Protein AF-A0A7S0IPT8-F1 (afdb_monomer_lite)

Sequence (722 aa):
RVSHLDEACNQTYHEVVAQRESHAKCSARQLRQCDDTLELATQRELRRKEAASVANDAILRTQLGLRDSCVMSRTNALALIQQAQQAHVPIHWCELQCTAKELREAKTAVGDASKRQAAIDDVALEFTQASMRQHDVALAAVDRRREYDRHYVGTKTRTLREFPASVERISDAQRRAILDSLRSLNRSLQVCGGGSCELPLEPQIAAMRQQYQLVRLELELRIAKMDAYQQATEAMVAATAPAIDKAKELVAAISPNEAELPPFAQAILKLPEISLPQIDIGSPISAGHFPSDAALRAQLEAYYQRQQMRTRIYVDQASTASNEWAEQLAEQGDSMPTLLDDYDPPPVNTTEMHGQMKARRNDFLAKHRESVDALVAFFRAAPAANDTAASANFSLTLPQLESRPQAALGLEPLHGTDLTFEVVLGSLSGIAAVATVLDLVWRGYTSVRLVAKYWSLASVGIPPLDARENERHTAGLPNVCEMLGTSQARCVQLFLLSPVTAGIVLGGALVLIAYVLTSSLYLPLYGAYVDGCLKTPVNGTLLTENLFSLAFDFAATEGDKAMLSGLNDYHEKQVNNCSAQFQPSLLAYQAAKRQLAQAAHEHATAARDVRLLHQCLNATRLDSDAAAAGVHLLSSLTQTLADAAECMSPLNTSLAPAVFDCEALPDCQRTCGGPNRELVHSNCRRCGCHVEWFGHGLVLYVLLVLGAFACVNGGGIFSIDG

pLDDT: mean 70.47, std 22.4, range [23.98, 98.38]

Radius of gyration: 52.51 Å; chains: 1; bounding box: 128×84×154 Å

Structure (mmCIF, N/CA/C/O backbone):
data_AF-A0A7S0IPT8-F1
#
_entry.id   AF-A0A7S0IPT8-F1
#
loop_
_atom_site.group_PDB
_atom_site.id
_atom_site.type_symbol
_atom_site.label_atom_id
_atom_site.label_alt_id
_atom_site.label_comp_id
_atom_site.label_asym_id
_atom_site.label_entity_id
_atom_site.label_seq_id
_atom_site.pdbx_PDB_ins_code
_atom_site.Cartn_x
_atom_site.Cartn_y
_atom_site.Cartn_z
_atom_site.occupancy
_atom_site.B_iso_or_equiv
_atom_site.auth_seq_id
_atom_site.auth_comp_id
_atom_site.auth_asym_id
_atom_site.auth_atom_id
_atom_site.pdbx_PDB_model_num
ATOM 1 N N . ARG A 1 1 ? 8.976 2.658 -53.288 1.00 59.69 1 ARG A N 1
ATOM 2 C CA . ARG A 1 1 ? 9.853 1.752 -52.496 1.00 59.69 1 ARG A CA 1
ATOM 3 C C . ARG A 1 1 ? 10.073 2.322 -51.102 1.00 59.69 1 ARG A C 1
ATOM 5 O O . ARG A 1 1 ? 9.583 1.680 -50.192 1.00 59.69 1 ARG A O 1
ATOM 12 N N . VAL A 1 2 ? 10.678 3.512 -50.937 1.00 72.94 2 VAL A N 1
ATOM 13 C CA . VAL A 1 2 ? 10.708 4.237 -49.637 1.00 72.94 2 VAL A CA 1
ATOM 14 C C . VAL A 1 2 ? 9.303 4.297 -49.011 1.00 72.94 2 VAL A C 1
ATOM 16 O O . VAL A 1 2 ? 9.106 3.808 -47.911 1.00 72.94 2 VAL A O 1
ATOM 19 N N . SER A 1 3 ? 8.306 4.656 -49.826 1.00 77.50 3 SER A N 1
ATOM 20 C CA . SER A 1 3 ? 6.867 4.610 -49.514 1.00 77.50 3 SER A CA 1
ATOM 21 C C . SER A 1 3 ? 6.342 3.387 -48.737 1.00 77.50 3 SER A C 1
ATOM 23 O O . SER A 1 3 ? 5.420 3.545 -47.951 1.00 77.50 3 SER A O 1
ATOM 25 N N . HIS A 1 4 ? 6.873 2.175 -48.954 1.00 75.81 4 HIS A N 1
ATOM 26 C CA . HIS A 1 4 ? 6.398 0.967 -48.254 1.00 75.81 4 HIS A CA 1
ATOM 27 C C . HIS A 1 4 ? 7.118 0.717 -46.924 1.00 75.81 4 HIS A C 1
ATOM 29 O O . HIS A 1 4 ? 6.560 0.064 -46.045 1.00 75.81 4 HIS A O 1
ATOM 35 N N . LEU A 1 5 ? 8.345 1.229 -46.773 1.00 81.31 5 LEU A N 1
ATOM 36 C CA . LEU A 1 5 ? 9.036 1.256 -45.484 1.00 81.31 5 LEU A CA 1
ATOM 37 C C . LEU A 1 5 ? 8.297 2.207 -44.537 1.00 81.31 5 LEU A C 1
ATOM 39 O O . LEU A 1 5 ? 7.957 1.819 -43.420 1.00 81.31 5 LEU A O 1
ATOM 43 N N . ASP A 1 6 ? 7.981 3.405 -45.039 1.00 86.44 6 ASP A N 1
ATOM 44 C CA . ASP A 1 6 ? 7.209 4.418 -44.321 1.00 86.44 6 ASP A CA 1
ATOM 45 C C . ASP A 1 6 ? 5.843 3.857 -43.892 1.00 86.44 6 ASP A C 1
ATOM 47 O O . ASP A 1 6 ? 5.476 3.949 -42.727 1.00 86.44 6 ASP A O 1
ATOM 51 N N . GLU A 1 7 ? 5.118 3.199 -44.804 1.00 92.69 7 GLU A N 1
ATOM 52 C CA . GLU A 1 7 ? 3.808 2.588 -44.540 1.00 92.69 7 GLU A CA 1
ATOM 53 C C . GLU A 1 7 ? 3.855 1.523 -43.427 1.00 92.69 7 GLU A C 1
ATOM 55 O O . GLU A 1 7 ? 3.100 1.614 -42.456 1.00 92.69 7 GLU A O 1
ATOM 60 N N . ALA A 1 8 ? 4.759 0.540 -43.517 1.00 90.50 8 ALA A N 1
ATOM 61 C CA . ALA A 1 8 ? 4.827 -0.561 -42.551 1.00 90.50 8 ALA A CA 1
ATOM 62 C C . ALA A 1 8 ? 5.292 -0.109 -41.155 1.00 90.50 8 ALA A C 1
ATOM 64 O O . ALA A 1 8 ? 4.747 -0.547 -40.135 1.00 90.50 8 ALA A O 1
ATOM 65 N N . CYS A 1 9 ? 6.286 0.779 -41.088 1.00 93.81 9 CYS A N 1
ATOM 66 C CA . CYS A 1 9 ? 6.788 1.285 -39.814 1.00 93.81 9 CYS A CA 1
ATOM 67 C C . CYS A 1 9 ? 5.854 2.331 -39.190 1.00 93.81 9 CYS A C 1
ATOM 69 O O . CYS A 1 9 ? 5.685 2.325 -37.972 1.00 93.81 9 CYS A O 1
ATOM 71 N N . ASN A 1 10 ? 5.159 3.150 -39.988 1.00 95.12 10 ASN A N 1
ATOM 72 C CA . ASN A 1 10 ? 4.118 4.039 -39.470 1.00 95.12 10 ASN A CA 1
ATOM 73 C C . ASN A 1 10 ? 2.896 3.252 -38.959 1.00 95.12 10 ASN A C 1
ATOM 75 O O . ASN A 1 10 ? 2.362 3.579 -37.901 1.00 95.12 10 ASN A O 1
ATOM 79 N N . GLN A 1 11 ? 2.494 2.166 -39.637 1.00 95.31 11 GLN A N 1
ATOM 80 C CA . GLN A 1 11 ? 1.463 1.253 -39.121 1.00 95.31 11 GLN A CA 1
ATOM 81 C C . GLN A 1 11 ? 1.879 0.649 -37.769 1.00 95.31 11 GLN A C 1
ATOM 83 O O . GLN A 1 11 ? 1.090 0.650 -36.826 1.00 95.31 11 GLN A O 1
ATOM 88 N N . THR A 1 12 ? 3.127 0.185 -37.657 1.00 95.25 12 THR A N 1
ATOM 89 C CA . THR A 1 12 ? 3.682 -0.363 -36.407 1.00 95.25 12 THR A CA 1
ATOM 90 C C . THR A 1 12 ? 3.674 0.674 -35.285 1.00 95.25 12 THR A C 1
ATOM 92 O O . THR A 1 12 ? 3.220 0.379 -34.184 1.00 95.25 12 THR A O 1
ATOM 95 N N . TYR A 1 13 ? 4.108 1.906 -35.567 1.00 96.38 13 TYR A N 1
ATOM 96 C CA . TYR A 1 13 ? 4.080 3.008 -34.607 1.00 96.38 13 TYR A CA 1
ATOM 97 C C . TYR A 1 13 ? 2.658 3.317 -34.115 1.00 96.38 13 TYR A C 1
ATOM 99 O O . TYR A 1 13 ? 2.434 3.416 -32.908 1.00 96.38 13 TYR A O 1
ATOM 107 N N . HIS A 1 14 ? 1.682 3.413 -35.024 1.00 97.38 14 HIS A N 1
ATOM 108 C CA . HIS A 1 14 ? 0.287 3.648 -34.650 1.00 97.38 14 HIS A CA 1
ATOM 109 C C . HIS A 1 14 ? -0.297 2.516 -33.795 1.00 97.38 14 HIS A C 1
ATOM 111 O O . HIS A 1 14 ? -0.997 2.807 -32.827 1.00 97.38 14 HIS A O 1
ATOM 117 N N . GLU A 1 15 ? 0.017 1.250 -34.090 1.00 97.56 15 GLU A N 1
ATOM 118 C CA . GLU A 1 15 ? -0.431 0.126 -33.258 1.00 97.56 15 GLU A CA 1
ATOM 119 C C . GLU A 1 15 ? 0.221 0.157 -31.869 1.00 97.56 15 GLU A C 1
ATOM 121 O O . GLU A 1 15 ? -0.464 0.011 -30.864 1.00 97.56 15 GLU A O 1
ATOM 126 N N . VAL A 1 16 ? 1.524 0.434 -31.777 1.00 96.94 16 VAL A N 1
ATOM 127 C CA . VAL A 1 16 ? 2.239 0.575 -30.494 1.00 96.94 16 VAL A CA 1
ATOM 128 C C . VAL A 1 16 ? 1.633 1.692 -29.631 1.00 96.94 16 VAL A C 1
ATOM 130 O O . VAL A 1 16 ? 1.433 1.507 -28.429 1.00 96.94 16 VAL A O 1
ATOM 133 N N . VAL A 1 17 ? 1.263 2.827 -30.234 1.00 97.12 17 VAL A N 1
ATOM 134 C CA . VAL A 1 17 ? 0.542 3.914 -29.547 1.00 97.12 17 VAL A CA 1
ATOM 135 C C . VAL A 1 17 ? -0.876 3.486 -29.136 1.00 97.12 17 VAL A C 1
ATOM 137 O O . VAL A 1 17 ? -1.297 3.771 -28.015 1.00 97.12 17 VAL A O 1
ATOM 140 N N . ALA A 1 18 ? -1.603 2.745 -29.978 1.00 97.75 18 ALA A N 1
ATOM 141 C CA . ALA A 1 18 ? -2.925 2.221 -29.631 1.00 97.75 18 ALA A CA 1
ATOM 142 C C . ALA A 1 18 ? -2.867 1.218 -28.461 1.00 97.75 18 ALA A C 1
ATOM 144 O O . ALA A 1 18 ? -3.693 1.283 -27.545 1.00 97.75 18 ALA A O 1
ATOM 145 N N . GLN A 1 19 ? -1.859 0.340 -28.435 1.00 97.94 19 GLN A N 1
ATOM 146 C CA . GLN A 1 19 ? -1.610 -0.587 -27.330 1.00 97.94 19 GLN A CA 1
ATOM 147 C C . GLN A 1 19 ? -1.230 0.147 -26.037 1.00 97.94 19 GLN A C 1
ATOM 149 O O . GLN A 1 19 ? -1.741 -0.209 -24.973 1.00 97.94 19 GLN A O 1
ATOM 154 N N . ARG A 1 20 ? -0.424 1.216 -26.122 1.00 97.00 20 ARG A N 1
ATOM 155 C CA . ARG A 1 20 ? -0.101 2.105 -24.993 1.00 97.00 20 ARG A CA 1
ATOM 156 C C . ARG A 1 20 ? -1.353 2.708 -24.362 1.00 97.00 20 ARG A C 1
ATOM 158 O O . ARG A 1 20 ? -1.587 2.556 -23.162 1.00 97.00 20 ARG A O 1
ATOM 165 N N . GLU A 1 21 ? -2.201 3.331 -25.180 1.00 97.69 21 GLU A N 1
ATOM 166 C CA . GLU A 1 21 ? -3.471 3.893 -24.718 1.00 97.69 21 GLU A CA 1
ATOM 167 C C . GLU A 1 21 ? -4.410 2.822 -24.146 1.00 97.69 21 GLU A C 1
ATOM 169 O O . GLU A 1 21 ? -5.096 3.067 -23.153 1.00 97.69 21 GLU A O 1
ATOM 174 N N . SER A 1 22 ? -4.466 1.643 -24.770 1.00 97.50 22 SER A N 1
ATOM 175 C CA . SER A 1 22 ? -5.294 0.520 -24.320 1.00 97.50 22 SER A CA 1
ATOM 176 C C . SER A 1 22 ? -4.853 0.011 -22.945 1.00 97.50 22 SER A C 1
ATOM 178 O O . SER A 1 22 ? -5.688 -0.130 -22.046 1.00 97.50 22 SER A O 1
ATOM 180 N N . HIS A 1 23 ? -3.543 -0.172 -22.737 1.00 97.00 23 HIS A N 1
ATOM 181 C CA . HIS A 1 23 ? -2.977 -0.571 -21.450 1.00 97.00 23 HIS A CA 1
ATOM 182 C C . HIS A 1 23 ? -3.250 0.488 -20.372 1.00 97.00 23 HIS A C 1
ATOM 184 O O . HIS A 1 23 ? -3.793 0.153 -19.320 1.00 97.00 23 HIS A O 1
ATOM 190 N N . ALA A 1 24 ? -3.012 1.773 -20.659 1.00 97.25 24 ALA A N 1
ATOM 191 C CA . ALA A 1 24 ? -3.321 2.869 -19.736 1.00 97.25 24 ALA A CA 1
ATOM 192 C C . ALA A 1 24 ? -4.816 2.929 -19.355 1.00 97.25 24 ALA A C 1
ATOM 194 O O . ALA A 1 24 ? -5.161 3.051 -18.176 1.00 97.25 24 ALA A O 1
ATOM 195 N N . LYS A 1 25 ? -5.725 2.759 -20.329 1.00 97.88 25 LYS A N 1
ATOM 196 C CA . LYS A 1 25 ? -7.182 2.676 -20.101 1.00 97.88 25 LYS A CA 1
ATOM 197 C C . LYS A 1 25 ? -7.600 1.394 -19.368 1.00 97.88 25 LYS A C 1
ATOM 199 O O . LYS A 1 25 ? -8.661 1.378 -18.743 1.00 97.88 25 LYS A O 1
ATOM 204 N N . CYS A 1 26 ? -6.824 0.313 -19.446 1.00 97.81 26 CYS A N 1
ATOM 205 C CA . CYS A 1 26 ? -7.021 -0.875 -18.616 1.00 97.81 26 CYS A CA 1
ATOM 206 C C . CYS A 1 26 ? -6.646 -0.562 -17.163 1.00 97.81 26 CYS A C 1
ATOM 208 O O . CYS A 1 26 ? -7.524 -0.607 -16.300 1.00 97.81 26 CYS A O 1
ATOM 210 N N . SER A 1 27 ? -5.399 -0.148 -16.914 1.00 96.75 27 SER A N 1
ATOM 211 C CA . SER A 1 27 ? -4.888 0.156 -15.572 1.00 96.75 27 SER A CA 1
ATOM 212 C C . SER A 1 27 ? -5.771 1.159 -14.833 1.00 96.75 27 SER A C 1
ATOM 214 O O . SER A 1 27 ? -6.185 0.903 -13.707 1.00 96.75 27 SER A O 1
ATOM 216 N N . ALA A 1 28 ? -6.168 2.252 -15.492 1.00 97.12 28 ALA A N 1
ATOM 217 C CA . ALA A 1 28 ? -7.043 3.260 -14.895 1.00 97.12 28 ALA A CA 1
ATOM 218 C C . ALA A 1 28 ? -8.452 2.737 -14.542 1.00 97.12 28 ALA A C 1
ATOM 220 O O . ALA A 1 28 ? -9.052 3.213 -13.581 1.00 97.12 28 ALA A O 1
ATOM 221 N N . ARG A 1 29 ? -9.002 1.769 -15.292 1.00 97.81 29 ARG A N 1
ATOM 222 C CA . ARG A 1 29 ? -10.288 1.129 -14.945 1.00 97.81 29 ARG A CA 1
ATOM 223 C C . ARG A 1 29 ? -10.135 0.158 -13.780 1.00 97.81 29 ARG A C 1
ATOM 225 O O . ARG A 1 29 ? -10.974 0.169 -12.888 1.00 97.81 29 ARG A O 1
ATOM 232 N N . GLN A 1 30 ? -9.067 -0.637 -13.779 1.00 97.00 30 GLN A N 1
ATOM 233 C CA . GLN A 1 30 ? -8.787 -1.597 -12.714 1.00 97.00 30 GLN A CA 1
ATOM 234 C C . GLN A 1 30 ? -8.543 -0.889 -11.371 1.00 97.00 30 GLN A C 1
ATOM 236 O O . GLN A 1 30 ? -9.081 -1.311 -10.355 1.00 97.00 30 GLN A O 1
ATOM 241 N N . LEU A 1 31 ? -7.803 0.224 -11.370 1.00 97.56 31 LEU A N 1
ATOM 242 C CA . LEU A 1 31 ? -7.574 1.037 -10.172 1.00 97.56 31 LEU A CA 1
ATOM 243 C C . LEU A 1 31 ? -8.872 1.610 -9.592 1.00 97.56 31 LEU A C 1
ATOM 245 O O . LEU A 1 31 ? -9.081 1.514 -8.389 1.00 97.56 31 LEU A O 1
ATOM 249 N N . ARG A 1 32 ? -9.782 2.121 -10.436 1.00 97.94 32 ARG A N 1
ATOM 250 C CA . ARG A 1 32 ? -11.117 2.558 -9.982 1.00 97.94 32 ARG A CA 1
ATOM 251 C C . ARG A 1 32 ? -11.912 1.407 -9.370 1.00 97.94 32 ARG A C 1
ATOM 253 O O . ARG A 1 32 ? -12.479 1.573 -8.305 1.00 97.94 32 ARG A O 1
ATOM 260 N N . GLN A 1 33 ? -11.892 0.227 -9.993 1.00 97.75 33 GLN A N 1
ATOM 261 C CA . GLN A 1 33 ? -12.542 -0.960 -9.426 1.00 97.75 33 GLN A CA 1
ATOM 262 C C . GLN A 1 33 ? -11.940 -1.361 -8.073 1.00 97.75 33 GLN A C 1
ATOM 264 O O . GLN A 1 33 ? -12.683 -1.764 -7.180 1.00 97.75 33 GLN A O 1
ATOM 269 N N . CYS A 1 34 ? -10.621 -1.238 -7.899 1.00 97.94 34 CYS A N 1
ATOM 270 C CA . CYS A 1 34 ? -9.981 -1.432 -6.601 1.00 97.94 34 CYS A CA 1
ATOM 271 C C . CYS A 1 34 ? -10.475 -0.395 -5.581 1.00 97.94 34 CYS A C 1
ATOM 273 O O . CYS A 1 34 ? -10.956 -0.801 -4.524 1.00 97.94 34 CYS A O 1
ATOM 275 N N . ASP A 1 35 ? -10.420 0.902 -5.904 1.00 97.88 35 ASP A N 1
ATOM 276 C CA . ASP A 1 35 ? -10.915 1.997 -5.055 1.00 97.88 35 ASP A CA 1
ATOM 277 C C . ASP A 1 35 ? -12.379 1.786 -4.625 1.00 97.88 35 ASP A C 1
ATOM 279 O O . ASP A 1 35 ? -12.662 1.760 -3.427 1.00 97.88 35 ASP A O 1
ATOM 283 N N . ASP A 1 36 ? -13.286 1.536 -5.577 1.00 98.00 36 ASP A N 1
ATOM 284 C CA . ASP A 1 36 ? -14.711 1.270 -5.324 1.00 98.00 36 ASP A CA 1
ATOM 285 C C . ASP A 1 36 ? -14.898 0.068 -4.373 1.00 98.00 36 ASP A C 1
ATOM 287 O O . ASP A 1 36 ? -15.757 0.065 -3.485 1.00 98.00 36 ASP A O 1
ATOM 291 N N . THR A 1 37 ? -14.074 -0.975 -4.536 1.00 97.62 37 THR A N 1
ATOM 292 C CA . THR A 1 37 ? -14.129 -2.190 -3.707 1.00 97.62 37 THR A CA 1
ATOM 293 C C . THR A 1 37 ? -13.572 -1.944 -2.301 1.00 97.62 37 THR A C 1
ATOM 295 O O . THR A 1 37 ? -14.131 -2.461 -1.331 1.00 97.62 37 THR A O 1
ATOM 298 N N . LEU A 1 38 ? -12.515 -1.136 -2.165 1.00 98.06 38 LEU A N 1
ATOM 299 C CA . LEU A 1 38 ? -11.947 -0.729 -0.876 1.00 98.06 38 LEU A CA 1
ATOM 300 C C . LEU A 1 38 ? -12.911 0.174 -0.102 1.00 98.06 38 LEU A C 1
ATOM 302 O O . LEU A 1 38 ? -13.085 -0.026 1.102 1.00 98.06 38 LEU A O 1
ATOM 306 N N . GLU A 1 39 ? -13.572 1.124 -0.767 1.00 98.19 39 GLU A N 1
ATOM 307 C CA . GLU A 1 39 ? -14.584 1.969 -0.130 1.00 98.19 39 GLU A CA 1
ATOM 308 C C . GLU A 1 39 ? -15.764 1.117 0.358 1.00 98.19 39 GLU A C 1
ATOM 310 O O . GLU A 1 39 ? -16.144 1.187 1.528 1.00 98.19 39 GLU A O 1
ATOM 315 N N . LEU A 1 40 ? -16.290 0.231 -0.495 1.00 98.25 40 LEU A N 1
ATOM 316 C CA . LEU A 1 40 ? -17.386 -0.667 -0.135 1.00 98.25 40 LEU A CA 1
ATOM 317 C C . LEU A 1 40 ? -17.016 -1.619 1.016 1.00 98.25 40 LEU A C 1
ATOM 319 O O . LEU A 1 40 ? -17.847 -1.871 1.892 1.00 98.25 40 LEU A O 1
ATOM 323 N N . ALA A 1 41 ? -15.787 -2.142 1.040 1.00 98.12 41 ALA A N 1
ATOM 324 C CA . ALA A 1 41 ? -15.280 -2.949 2.149 1.00 98.12 41 ALA A CA 1
ATOM 325 C C . ALA A 1 41 ? -15.159 -2.126 3.440 1.00 98.12 41 ALA A C 1
ATOM 327 O O . ALA A 1 41 ? -15.680 -2.542 4.474 1.00 98.12 41 ALA A O 1
ATOM 328 N N . THR A 1 42 ? -14.586 -0.921 3.362 1.00 98.06 42 THR A N 1
ATOM 329 C CA . THR A 1 42 ? -14.473 0.014 4.494 1.00 98.06 42 THR A CA 1
ATOM 330 C C . THR A 1 42 ? -15.851 0.338 5.078 1.00 98.06 42 THR A C 1
ATOM 332 O O . THR A 1 42 ? -16.048 0.233 6.287 1.00 98.06 42 THR A O 1
ATOM 335 N N . GLN A 1 43 ? -16.847 0.654 4.241 1.00 98.38 43 GLN A N 1
ATOM 336 C CA . GLN A 1 43 ? -18.215 0.927 4.696 1.00 98.38 43 GLN A CA 1
ATOM 337 C C . GLN A 1 43 ? -18.890 -0.299 5.336 1.00 98.38 43 GLN A C 1
ATOM 339 O O . GLN A 1 43 ? -19.628 -0.155 6.313 1.00 98.38 43 GLN A O 1
ATOM 344 N N . ARG A 1 44 ? -18.670 -1.511 4.804 1.00 98.38 44 ARG A N 1
ATOM 345 C CA . ARG A 1 44 ? -19.186 -2.756 5.406 1.00 98.38 44 ARG A CA 1
ATOM 346 C C . ARG A 1 44 ? -18.571 -3.004 6.779 1.00 98.38 44 ARG A C 1
ATOM 348 O O . ARG A 1 44 ? -19.292 -3.360 7.708 1.00 98.38 44 ARG A O 1
ATOM 355 N N . GLU A 1 45 ? -17.270 -2.783 6.900 1.00 98.38 45 GLU A N 1
ATOM 356 C CA . GLU A 1 45 ? -16.518 -3.022 8.125 1.00 98.38 45 GLU A CA 1
ATOM 357 C C . GLU A 1 45 ? -16.850 -1.990 9.217 1.00 98.38 45 GLU A C 1
ATOM 359 O O . GLU A 1 45 ? -17.079 -2.364 10.368 1.00 98.38 45 GLU A O 1
ATOM 364 N N . LEU A 1 46 ? -17.049 -0.717 8.848 1.00 98.38 46 LEU A N 1
ATOM 365 C CA . LEU A 1 46 ? -17.634 0.297 9.736 1.00 98.38 46 LEU A CA 1
ATOM 366 C C . LEU A 1 46 ? -18.995 -0.147 10.291 1.00 98.38 46 LEU A C 1
ATOM 368 O O . LEU A 1 46 ? -19.179 -0.171 11.507 1.00 98.38 46 LEU A O 1
ATOM 372 N N . ARG A 1 47 ? -19.922 -0.592 9.429 1.00 98.38 47 ARG A N 1
ATOM 373 C CA . ARG A 1 47 ? -21.246 -1.077 9.866 1.00 98.38 47 ARG A CA 1
ATOM 374 C C . ARG A 1 47 ? -21.152 -2.317 10.760 1.00 98.38 47 ARG A C 1
ATOM 376 O O . ARG A 1 47 ? -21.933 -2.439 11.703 1.00 98.38 47 ARG A O 1
ATOM 383 N N . ARG A 1 48 ? -20.207 -3.233 10.499 1.00 98.12 48 ARG A N 1
ATOM 384 C CA . ARG A 1 48 ? -19.958 -4.416 11.346 1.00 98.12 48 ARG A CA 1
ATOM 385 C C . ARG A 1 48 ? -19.490 -3.999 12.743 1.00 98.12 48 ARG A C 1
ATOM 387 O O . ARG A 1 48 ? -20.069 -4.447 13.734 1.00 98.12 48 ARG A O 1
ATOM 394 N N . LYS A 1 49 ? -18.482 -3.123 12.816 1.00 97.81 49 LYS A N 1
ATOM 395 C CA . LYS A 1 49 ? -17.972 -2.513 14.055 1.00 97.81 49 LYS A CA 1
ATOM 396 C C . LYS A 1 49 ? -19.092 -1.819 14.834 1.00 97.81 49 LYS A C 1
ATOM 398 O O . LYS A 1 49 ? -19.251 -2.077 16.024 1.00 97.81 49 LYS A O 1
ATOM 403 N N . GLU A 1 50 ? -19.875 -0.964 14.178 1.00 98.12 50 GLU A N 1
ATOM 404 C CA . GLU A 1 50 ? -20.964 -0.201 14.801 1.00 98.12 50 GLU A CA 1
ATOM 405 C C . GLU A 1 50 ? -22.062 -1.114 15.352 1.00 98.12 50 GLU A C 1
ATOM 407 O O . GLU A 1 50 ? -22.442 -0.976 16.514 1.00 98.12 50 GLU A O 1
ATOM 412 N N . ALA A 1 51 ? -22.517 -2.103 14.575 1.00 97.81 51 ALA A N 1
ATOM 413 C CA . ALA A 1 51 ? -23.509 -3.075 15.031 1.00 97.81 51 ALA A CA 1
ATOM 414 C C . ALA A 1 51 ? -23.015 -3.878 16.250 1.00 97.81 51 ALA A C 1
ATOM 416 O O . ALA A 1 51 ? -23.767 -4.076 17.207 1.00 97.81 51 ALA A O 1
ATOM 417 N N . ALA A 1 52 ? -21.741 -4.289 16.254 1.00 97.88 52 ALA A N 1
ATOM 418 C CA . ALA A 1 52 ? -21.121 -4.946 17.402 1.00 97.88 52 ALA A CA 1
ATOM 419 C C . ALA A 1 52 ? -21.004 -4.007 18.619 1.00 97.88 52 ALA A C 1
ATOM 421 O O . ALA A 1 52 ? -21.248 -4.443 19.743 1.00 97.88 52 ALA A O 1
ATOM 422 N N . SER A 1 53 ? -20.691 -2.721 18.417 1.00 97.69 53 SER A N 1
ATOM 423 C CA . SER A 1 53 ? -20.646 -1.723 19.495 1.00 97.69 53 SER A CA 1
ATOM 424 C C . SER A 1 53 ? -22.023 -1.509 20.121 1.00 97.69 53 SER A C 1
ATOM 426 O O . SER A 1 53 ? -22.158 -1.613 21.334 1.00 97.69 53 SER A O 1
ATOM 428 N N . VAL A 1 54 ? -23.068 -1.312 19.311 1.00 97.62 54 VAL A N 1
ATOM 429 C CA . VAL A 1 54 ? -24.447 -1.123 19.797 1.00 97.62 54 VAL A CA 1
ATOM 430 C C . VAL A 1 54 ? -24.949 -2.355 20.560 1.00 97.62 54 VAL A C 1
ATOM 432 O O . VAL A 1 54 ? -25.602 -2.213 21.597 1.00 97.62 54 VAL A O 1
ATOM 435 N N . ALA A 1 55 ? -24.616 -3.564 20.094 1.00 96.56 55 ALA A N 1
ATOM 436 C CA . ALA A 1 55 ? -24.920 -4.802 20.809 1.00 96.56 55 ALA A CA 1
ATOM 437 C C . ALA A 1 55 ? -24.180 -4.883 22.158 1.00 96.56 55 ALA A C 1
ATOM 439 O O . ALA A 1 55 ? -24.793 -5.199 23.180 1.00 96.56 55 ALA A O 1
ATOM 440 N N . ASN A 1 56 ? -22.891 -4.530 22.187 1.00 97.12 56 ASN A N 1
ATOM 441 C CA . ASN A 1 56 ? -22.098 -4.468 23.415 1.00 97.12 56 ASN A CA 1
ATOM 442 C C . ASN A 1 56 ? -22.643 -3.429 24.406 1.00 97.12 5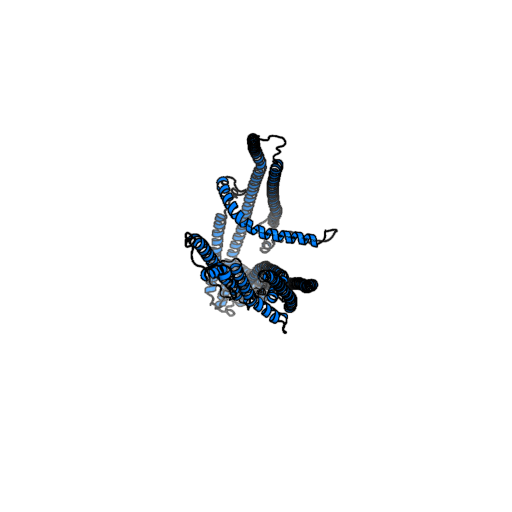6 ASN A C 1
ATOM 444 O O . ASN A 1 56 ? -22.746 -3.729 25.591 1.00 97.12 56 ASN A O 1
ATOM 448 N N . ASP A 1 57 ? -23.057 -2.251 23.939 1.00 96.69 57 ASP A N 1
ATOM 449 C CA . ASP A 1 57 ? -23.643 -1.195 24.773 1.00 96.69 57 ASP A CA 1
ATOM 450 C C . ASP A 1 57 ? -25.019 -1.583 25.329 1.00 96.69 57 ASP A C 1
ATOM 452 O O . ASP A 1 57 ? -25.417 -1.121 26.401 1.00 96.69 57 ASP A O 1
ATOM 456 N N . ALA A 1 58 ? -25.782 -2.415 24.613 1.00 96.38 58 ALA A N 1
ATOM 457 C CA . ALA A 1 58 ? -27.020 -2.999 25.122 1.00 96.38 58 ALA A CA 1
ATOM 458 C C . ALA A 1 58 ? -26.733 -4.035 26.222 1.00 96.38 58 ALA A C 1
ATOM 460 O O . ALA A 1 58 ? -27.291 -3.918 27.312 1.00 96.38 58 ALA A O 1
ATOM 461 N N . ILE A 1 59 ? -25.804 -4.972 25.984 1.00 95.44 59 ILE A N 1
ATOM 462 C CA . ILE A 1 59 ? -25.352 -5.951 26.990 1.00 95.44 59 ILE A CA 1
ATOM 463 C C . ILE A 1 59 ? -24.851 -5.225 28.242 1.00 95.44 59 ILE A C 1
ATOM 465 O O . ILE A 1 59 ? -25.318 -5.512 29.344 1.00 95.44 59 ILE A O 1
ATOM 469 N N . LEU A 1 60 ? -23.947 -4.257 28.072 1.00 96.19 60 LEU A N 1
ATOM 470 C CA . LEU A 1 60 ? -23.318 -3.510 29.155 1.00 96.19 60 LEU A CA 1
ATOM 471 C C . LEU A 1 60 ? -24.347 -2.740 29.989 1.00 96.19 60 LEU A C 1
ATOM 473 O O . LEU A 1 60 ? -24.310 -2.838 31.211 1.00 96.19 60 LEU A O 1
ATOM 477 N N . ARG A 1 61 ? -25.313 -2.049 29.363 1.00 96.38 61 ARG A N 1
ATOM 478 C CA . ARG A 1 61 ? -26.417 -1.394 30.091 1.00 96.38 61 ARG A CA 1
ATOM 479 C C . ARG A 1 61 ? -27.253 -2.388 30.896 1.00 96.38 61 ARG A C 1
ATOM 481 O O . ARG A 1 61 ? -27.573 -2.097 32.043 1.00 96.38 61 ARG A O 1
ATOM 488 N N . THR A 1 62 ? -27.564 -3.562 30.343 1.00 94.62 62 THR A N 1
ATOM 489 C CA . THR A 1 62 ? -28.286 -4.611 31.079 1.00 94.62 62 THR A CA 1
ATOM 490 C C . THR A 1 62 ? -27.468 -5.145 32.259 1.00 94.62 62 THR A C 1
ATOM 492 O O . THR A 1 62 ? -28.004 -5.258 33.357 1.00 94.62 62 THR A O 1
ATOM 495 N N . GLN A 1 63 ? -26.171 -5.428 32.076 1.00 94.62 63 GLN A N 1
ATOM 496 C CA . GLN A 1 63 ? -25.330 -5.947 33.165 1.00 94.62 63 GLN A CA 1
ATOM 497 C C . GLN A 1 63 ? -25.081 -4.892 34.257 1.00 94.62 63 GLN A C 1
ATOM 499 O O . GLN A 1 63 ? -25.056 -5.235 35.436 1.00 94.62 63 GLN A O 1
ATOM 504 N N . LEU A 1 64 ? -24.945 -3.612 33.889 1.00 94.75 64 LEU A N 1
ATOM 505 C CA . LEU A 1 64 ? -24.856 -2.501 34.842 1.00 94.75 64 LEU A CA 1
ATOM 506 C C . LEU A 1 64 ? -26.166 -2.325 35.619 1.00 94.75 64 LEU A C 1
ATOM 508 O O . LEU A 1 64 ? -26.113 -2.182 36.832 1.00 94.75 64 LEU A O 1
ATOM 512 N N . GLY A 1 65 ? -27.329 -2.426 34.968 1.00 94.38 65 GLY A N 1
ATOM 513 C CA . GLY A 1 65 ? -28.626 -2.384 35.653 1.00 94.38 65 GLY A CA 1
ATOM 514 C C . GLY A 1 65 ? -28.812 -3.526 36.662 1.00 94.38 65 GLY A C 1
ATOM 515 O O . GLY A 1 65 ? -29.243 -3.284 37.786 1.00 94.38 65 GLY A O 1
ATOM 516 N N . LEU A 1 66 ? -28.418 -4.754 36.300 1.00 93.69 66 LEU A N 1
ATOM 517 C CA . LEU A 1 66 ? -28.424 -5.904 37.216 1.00 93.69 66 LEU A CA 1
ATOM 518 C C . LEU A 1 66 ? -27.446 -5.710 38.384 1.00 93.69 66 LEU A C 1
ATOM 520 O O . LEU A 1 66 ? -27.804 -5.954 39.537 1.00 93.69 66 LEU A O 1
ATOM 524 N N . ARG A 1 67 ? -26.227 -5.218 38.108 1.00 94.81 67 ARG A N 1
ATOM 525 C CA . ARG A 1 67 ? -25.262 -4.822 39.145 1.00 94.81 67 ARG A CA 1
ATOM 526 C C . ARG A 1 67 ? -25.873 -3.798 40.094 1.00 94.81 67 ARG A C 1
ATOM 528 O O . ARG A 1 67 ? -25.823 -4.015 41.298 1.00 94.81 67 ARG A O 1
ATOM 535 N N . ASP A 1 68 ? -26.419 -2.708 39.569 1.00 94.31 68 ASP A N 1
ATOM 536 C CA . ASP A 1 68 ? -26.913 -1.586 40.367 1.00 94.31 68 ASP A CA 1
ATOM 537 C C . ASP A 1 68 ? -28.104 -2.007 41.225 1.00 94.31 68 ASP A C 1
ATOM 539 O O . ASP A 1 68 ? -28.104 -1.733 42.423 1.00 94.31 68 ASP A O 1
ATOM 543 N N . SER A 1 69 ? -29.045 -2.770 40.659 1.00 93.38 69 SER A N 1
ATOM 544 C CA . SER A 1 69 ? -30.139 -3.399 41.409 1.00 93.38 69 SER A CA 1
ATOM 545 C C . SER A 1 69 ? -29.602 -4.237 42.575 1.00 93.38 69 SER A C 1
ATOM 547 O O . SER A 1 69 ? -29.973 -4.014 43.725 1.00 93.38 69 SER A O 1
ATOM 549 N N . CYS A 1 70 ? -28.627 -5.117 42.323 1.00 95.62 70 CYS A N 1
ATOM 550 C CA . CYS A 1 70 ? -28.073 -5.954 43.380 1.00 95.62 70 CYS A CA 1
ATOM 551 C C . CYS A 1 70 ? -27.265 -5.193 44.441 1.00 95.62 70 CYS A C 1
ATOM 553 O O . CYS A 1 70 ? -27.379 -5.469 45.638 1.00 95.62 70 CYS A O 1
ATOM 555 N N . VAL A 1 71 ? -26.426 -4.244 44.020 1.00 93.62 71 VAL A N 1
ATOM 556 C CA . VAL A 1 71 ? -25.646 -3.403 44.933 1.00 93.62 71 VAL A CA 1
ATOM 557 C C . VAL A 1 71 ? -26.595 -2.587 45.808 1.00 93.62 71 VAL A C 1
ATOM 559 O O . VAL A 1 71 ? -26.376 -2.523 47.014 1.00 93.62 71 VAL A O 1
ATOM 562 N N . MET A 1 72 ? -27.690 -2.059 45.254 1.00 92.19 72 MET A N 1
ATOM 563 C CA . MET A 1 72 ? -28.736 -1.394 46.032 1.00 92.19 72 MET A CA 1
ATOM 564 C C . MET A 1 72 ? -29.447 -2.350 46.995 1.00 92.19 72 MET A C 1
ATOM 566 O O . MET A 1 72 ? -29.574 -2.012 48.169 1.00 92.19 72 MET A O 1
ATOM 570 N N . SER A 1 73 ? -29.838 -3.558 46.572 1.00 93.25 73 SER A N 1
ATOM 571 C CA . SER A 1 73 ? -30.424 -4.568 47.470 1.00 93.25 73 SER A CA 1
ATOM 572 C C . SER A 1 73 ? -29.494 -4.913 48.638 1.00 93.25 73 SER A C 1
ATOM 574 O O . SER A 1 73 ? -29.937 -4.981 49.784 1.00 93.25 73 SER A O 1
ATOM 576 N N . ARG A 1 74 ? -28.191 -5.069 48.371 1.00 94.31 74 ARG A N 1
ATOM 577 C CA . ARG A 1 74 ? -27.155 -5.281 49.391 1.00 94.31 74 ARG A CA 1
ATOM 578 C C . ARG A 1 74 ? -27.043 -4.098 50.346 1.00 94.31 74 ARG A C 1
ATOM 580 O O . ARG A 1 74 ? -27.066 -4.302 51.556 1.00 94.31 74 ARG A O 1
ATOM 587 N N . THR A 1 75 ? -26.912 -2.882 49.822 1.00 91.94 75 THR A N 1
ATOM 588 C CA . THR A 1 75 ? -26.762 -1.665 50.631 1.00 91.94 75 THR A CA 1
ATOM 589 C C . THR A 1 75 ? -27.998 -1.425 51.494 1.00 91.94 75 THR A C 1
ATOM 591 O O . THR A 1 75 ? -27.854 -1.178 52.687 1.00 91.94 75 THR A O 1
ATOM 594 N N . ASN A 1 76 ? -29.203 -1.602 50.945 1.00 91.88 76 ASN A N 1
ATOM 595 C CA . ASN A 1 76 ? -30.458 -1.500 51.689 1.00 91.88 76 ASN A CA 1
ATOM 596 C C . ASN A 1 76 ? -30.534 -2.554 52.802 1.00 91.88 76 ASN A C 1
ATOM 598 O O . ASN A 1 76 ? -30.803 -2.210 53.950 1.00 91.88 76 ASN A O 1
ATOM 602 N N . ALA A 1 77 ? -30.230 -3.823 52.503 1.00 93.56 77 ALA A N 1
ATOM 603 C CA . ALA A 1 77 ? -30.218 -4.883 53.508 1.00 93.56 77 ALA A CA 1
ATOM 604 C C . ALA A 1 77 ? -29.224 -4.591 54.649 1.00 93.56 77 ALA A C 1
ATOM 606 O O . ALA A 1 77 ? -29.570 -4.724 55.822 1.00 93.56 77 ALA A O 1
ATOM 607 N N . LEU A 1 78 ? -28.009 -4.138 54.323 1.00 93.19 78 LEU A N 1
ATOM 608 C CA . LEU A 1 78 ? -26.993 -3.766 55.312 1.00 93.19 78 LEU A CA 1
ATOM 609 C C . LEU A 1 78 ? -27.400 -2.531 56.132 1.00 93.19 78 LEU A C 1
ATOM 611 O O . LEU A 1 78 ? -27.206 -2.530 57.346 1.00 93.19 78 LEU A O 1
ATOM 615 N N . ALA A 1 79 ? -28.016 -1.520 55.511 1.00 88.56 79 ALA A N 1
ATOM 616 C CA . ALA A 1 79 ? -28.509 -0.325 56.195 1.00 88.56 79 ALA A CA 1
ATOM 617 C C . ALA A 1 79 ? -29.641 -0.647 57.187 1.00 88.56 79 ALA A C 1
ATOM 619 O O . ALA A 1 79 ? -29.609 -0.171 58.321 1.00 88.56 79 ALA A O 1
ATOM 620 N N . LEU A 1 80 ? -30.593 -1.509 56.809 1.00 91.88 80 LEU A N 1
ATOM 621 C CA . LEU A 1 80 ? -31.660 -1.986 57.699 1.00 91.88 80 LEU A CA 1
ATOM 622 C C . LEU A 1 80 ? -31.094 -2.772 58.895 1.00 91.88 80 LEU A C 1
ATOM 624 O O . LEU A 1 80 ? -31.502 -2.552 60.036 1.00 91.88 80 LEU A O 1
ATOM 628 N N . ILE A 1 81 ? -30.105 -3.642 58.657 1.00 92.44 81 ILE A N 1
ATOM 629 C CA . ILE A 1 81 ? -29.407 -4.372 59.728 1.00 92.44 81 ILE A CA 1
ATOM 630 C C . ILE A 1 81 ? -28.661 -3.396 60.653 1.00 92.44 81 ILE A C 1
ATOM 632 O O . ILE A 1 81 ? -28.727 -3.544 61.873 1.00 92.44 81 ILE A O 1
ATOM 636 N N . GLN A 1 82 ? -27.992 -2.378 60.106 1.00 90.31 82 GLN A N 1
ATOM 637 C CA . GLN A 1 82 ? -27.293 -1.357 60.889 1.00 90.31 82 GLN A CA 1
ATOM 638 C C . GLN A 1 82 ? -28.263 -0.496 61.718 1.00 90.31 82 GLN A C 1
ATOM 640 O O . GLN A 1 82 ? -27.981 -0.223 62.885 1.00 90.31 82 GLN A O 1
ATOM 645 N N . GLN A 1 83 ? -29.424 -0.125 61.169 1.00 89.81 83 GLN A N 1
ATOM 646 C CA . GLN A 1 83 ? -30.482 0.582 61.899 1.00 89.81 83 GLN A CA 1
ATOM 647 C C . GLN A 1 83 ? -31.001 -0.263 63.077 1.00 89.81 83 GLN A C 1
ATOM 649 O O . GLN A 1 83 ? -31.130 0.239 64.195 1.00 89.81 83 GLN A O 1
ATOM 654 N N . ALA A 1 84 ? -31.223 -1.564 62.863 1.00 90.38 84 ALA A N 1
ATOM 655 C CA . ALA A 1 84 ? -31.609 -2.495 63.921 1.00 90.38 84 ALA A CA 1
ATOM 656 C C . ALA A 1 84 ? -30.516 -2.632 65.007 1.00 90.38 84 ALA A C 1
ATOM 658 O O . ALA A 1 84 ? -30.819 -2.582 66.200 1.00 90.38 84 ALA A O 1
ATOM 659 N N . GLN A 1 85 ? -29.234 -2.714 64.622 1.00 90.44 85 GLN A N 1
ATOM 660 C CA . GLN A 1 85 ? -28.102 -2.733 65.565 1.00 90.44 85 GLN A CA 1
ATOM 661 C C . GLN A 1 85 ? -28.010 -1.461 66.417 1.00 90.44 85 GLN A C 1
ATOM 663 O O . GLN A 1 85 ? -27.751 -1.550 67.619 1.00 90.44 85 GLN A O 1
ATOM 668 N N . GLN A 1 86 ? -28.215 -0.285 65.813 1.00 88.88 86 GLN A N 1
ATOM 669 C CA . GLN A 1 86 ? -28.197 1.005 66.515 1.00 88.88 86 GLN A CA 1
ATOM 670 C C . GLN A 1 86 ? -29.310 1.106 67.566 1.00 88.88 86 GLN A C 1
ATOM 672 O O . GLN A 1 86 ? -29.101 1.699 68.619 1.00 88.88 86 GLN A O 1
ATOM 677 N N . ALA A 1 87 ? -30.454 0.465 67.321 1.00 90.88 87 ALA A N 1
ATOM 678 C CA . ALA A 1 87 ? -31.549 0.329 68.278 1.00 90.88 87 ALA A CA 1
ATOM 679 C C . ALA A 1 87 ? -31.396 -0.863 69.251 1.00 90.88 87 ALA A C 1
ATOM 681 O O . ALA A 1 87 ? -32.349 -1.235 69.932 1.00 90.88 87 ALA A O 1
ATOM 682 N N . HIS A 1 88 ? -30.207 -1.475 69.321 1.00 93.50 88 HIS A N 1
ATOM 683 C CA . HIS A 1 88 ? -29.888 -2.634 70.166 1.00 93.50 88 HIS A CA 1
ATOM 684 C C . HIS A 1 88 ? -30.740 -3.895 69.910 1.00 93.50 88 HIS A C 1
ATOM 686 O O . HIS A 1 88 ? -30.821 -4.776 70.770 1.00 93.50 88 HIS A O 1
ATOM 692 N N . VAL A 1 89 ? -31.328 -4.030 68.718 1.00 93.06 89 VAL A N 1
ATOM 693 C CA . VAL A 1 89 ? -32.078 -5.228 68.317 1.00 93.06 89 VAL A CA 1
ATOM 694 C C . VAL A 1 89 ? -31.095 -6.390 68.079 1.00 93.06 89 VAL A C 1
ATOM 696 O O . VAL A 1 89 ? -30.111 -6.225 67.347 1.00 93.06 89 VAL A O 1
ATOM 699 N N . PRO A 1 90 ? -31.307 -7.578 68.678 1.00 91.62 90 PRO A N 1
ATOM 700 C CA . PRO A 1 90 ? -30.398 -8.709 68.522 1.00 91.62 90 PRO A CA 1
ATOM 701 C C . PRO A 1 90 ? -30.462 -9.313 67.110 1.00 91.62 90 PRO A C 1
ATOM 703 O O . PRO A 1 90 ? -31.516 -9.722 66.631 1.00 91.62 90 PRO A O 1
ATOM 706 N N . ILE A 1 91 ? -29.306 -9.455 66.453 1.00 93.94 91 ILE A N 1
ATOM 707 C CA . ILE A 1 91 ? -29.225 -10.152 65.161 1.00 93.94 91 ILE A CA 1
ATOM 708 C C . ILE A 1 91 ? -29.287 -11.668 65.379 1.00 93.94 91 ILE A C 1
ATOM 710 O O . ILE A 1 91 ? -28.339 -12.282 65.878 1.00 93.94 91 ILE A O 1
ATOM 714 N N . HIS A 1 92 ? -30.384 -12.278 64.936 1.00 93.62 92 HIS A N 1
ATOM 715 C CA . HIS A 1 92 ? -30.603 -13.720 64.991 1.00 93.62 92 HIS A CA 1
ATOM 716 C C . HIS A 1 92 ? -30.143 -14.430 63.707 1.00 93.62 92 HIS A C 1
ATOM 718 O O . HIS A 1 92 ? -30.606 -14.123 62.611 1.00 93.62 92 HIS A O 1
A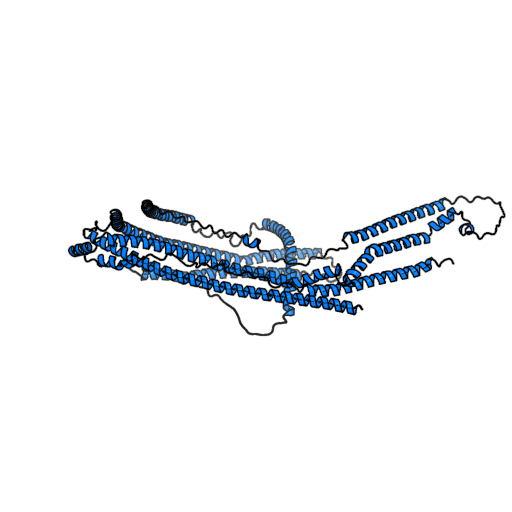TOM 724 N N . TRP A 1 93 ? -29.258 -15.421 63.852 1.00 95.00 93 TRP A N 1
ATOM 725 C CA . TRP A 1 93 ? -28.673 -16.183 62.741 1.00 95.00 93 TRP A CA 1
ATOM 726 C C . TRP A 1 93 ? -29.243 -17.610 62.651 1.00 95.00 93 TRP A C 1
ATOM 728 O O . TRP A 1 93 ? -29.476 -18.260 63.670 1.00 95.00 93 TRP A O 1
ATOM 738 N N . CYS A 1 94 ? -29.425 -18.117 61.432 1.00 92.38 94 CYS A N 1
ATOM 739 C CA . CYS A 1 94 ? -29.943 -19.451 61.122 1.00 92.38 94 CYS A CA 1
ATOM 740 C C . CYS A 1 94 ? -28.821 -20.507 61.079 1.00 92.38 94 CYS A C 1
ATOM 742 O O . CYS A 1 94 ? -28.397 -20.941 60.009 1.00 92.38 94 CYS A O 1
ATOM 744 N N . GLU A 1 95 ? -28.353 -20.964 62.245 1.00 87.88 95 GLU A N 1
ATOM 745 C CA . GLU A 1 95 ? -27.254 -21.951 62.343 1.00 87.88 95 GLU A CA 1
ATOM 746 C C . GLU A 1 95 ? -27.554 -23.308 61.675 1.00 87.88 95 GLU A C 1
ATOM 748 O O . GLU A 1 95 ? -26.630 -24.026 61.308 1.00 87.88 95 GLU A O 1
ATOM 753 N N . LEU A 1 96 ? -28.832 -23.652 61.477 1.00 90.19 96 LEU A N 1
ATOM 754 C CA . LEU A 1 96 ? -29.257 -24.885 60.801 1.00 90.19 96 LEU A CA 1
ATOM 755 C C . LEU A 1 96 ? -29.273 -24.787 59.264 1.00 90.19 96 LEU A C 1
ATOM 757 O O . LEU A 1 96 ? -29.353 -25.820 58.605 1.00 90.19 96 LEU A O 1
ATOM 761 N N . GLN A 1 97 ? -29.244 -23.577 58.692 1.00 91.56 97 GLN A N 1
ATOM 762 C CA . GLN A 1 97 ? -29.374 -23.353 57.241 1.00 91.56 97 GLN A CA 1
ATOM 763 C C . GLN A 1 97 ? -28.065 -22.920 56.566 1.00 91.56 97 GLN A C 1
ATOM 765 O O . GLN A 1 97 ? -27.976 -22.973 55.342 1.00 91.56 97 GLN A O 1
ATOM 770 N N . CYS A 1 98 ? -27.042 -22.549 57.342 1.00 95.12 98 CYS A N 1
ATOM 771 C CA . CYS A 1 98 ? -25.729 -22.157 56.833 1.00 95.12 98 CYS A CA 1
ATOM 772 C C . CYS A 1 98 ? -24.598 -22.983 57.434 1.00 95.12 98 CYS A C 1
ATOM 774 O O . CYS A 1 98 ? -24.571 -23.260 58.633 1.00 95.12 98 CYS A O 1
ATOM 776 N N . THR A 1 99 ? -23.585 -23.291 56.624 1.00 95.94 99 THR A N 1
ATOM 777 C CA . THR A 1 99 ? -22.338 -23.860 57.142 1.00 95.94 99 THR A CA 1
ATOM 778 C C . THR A 1 99 ? -21.606 -22.857 58.040 1.00 95.94 99 THR A C 1
ATOM 780 O O . THR A 1 99 ? -21.707 -21.639 57.882 1.00 95.94 99 THR A O 1
ATOM 783 N N . ALA A 1 100 ? -20.743 -23.351 58.934 1.00 93.12 100 ALA A N 1
ATOM 784 C CA . ALA A 1 100 ? -19.877 -22.503 59.763 1.00 93.12 100 ALA A CA 1
ATOM 785 C C . ALA A 1 100 ? -18.871 -21.643 58.957 1.00 93.12 100 ALA A C 1
ATOM 787 O O . ALA A 1 100 ? -18.183 -20.787 59.523 1.00 93.12 100 ALA A O 1
ATOM 788 N N . LYS A 1 101 ? -18.739 -21.868 57.641 1.00 94.19 101 LYS A N 1
ATOM 789 C CA . LYS A 1 101 ? -18.013 -20.980 56.725 1.00 94.19 101 LYS A CA 1
ATOM 790 C C . LYS A 1 101 ? -18.923 -19.840 56.264 1.00 94.19 101 LYS A C 1
ATOM 792 O O . LYS A 1 101 ? -18.594 -18.689 56.520 1.00 94.19 101 LYS A O 1
ATOM 797 N N . GLU A 1 102 ? -20.074 -20.158 55.679 1.00 94.62 102 GLU A N 1
ATOM 798 C CA . GLU A 1 102 ? -21.059 -19.174 55.201 1.00 94.62 102 GLU A CA 1
ATOM 799 C C . GLU A 1 102 ? -21.536 -18.251 56.325 1.00 94.62 102 GLU A C 1
ATOM 801 O O . GLU A 1 102 ? -21.562 -17.040 56.152 1.00 94.62 102 GLU A O 1
ATOM 806 N N . LEU A 1 103 ? -21.788 -18.789 57.523 1.00 94.44 103 LEU A N 1
ATOM 807 C CA . LEU A 1 103 ? -22.159 -17.996 58.697 1.00 94.44 103 LEU A CA 1
ATOM 808 C C . LEU A 1 103 ? -21.063 -17.000 59.116 1.00 94.44 103 LEU A C 1
ATOM 810 O O . LEU A 1 103 ? -21.377 -15.907 59.585 1.00 94.44 103 LEU A O 1
ATOM 814 N N . ARG A 1 104 ? -19.778 -17.354 58.963 1.00 92.00 104 ARG A N 1
ATOM 815 C CA . ARG A 1 104 ? -18.670 -16.414 59.205 1.00 92.00 104 ARG A CA 1
ATOM 816 C C . ARG A 1 104 ? -18.608 -15.354 58.115 1.00 92.00 104 ARG A C 1
ATOM 818 O O . ARG A 1 104 ? -18.479 -14.186 58.446 1.00 92.00 104 ARG A O 1
ATOM 825 N N . GLU A 1 105 ? -18.754 -15.743 56.853 1.00 90.81 105 GLU A N 1
ATOM 826 C CA . GLU A 1 105 ? -18.747 -14.816 55.715 1.00 90.81 105 GLU A CA 1
ATOM 827 C C . GLU A 1 105 ? -19.920 -13.822 55.779 1.00 90.81 105 GLU A C 1
ATOM 829 O O . GLU A 1 105 ? -19.705 -12.625 55.615 1.00 90.81 105 GLU A O 1
ATOM 834 N N . ALA A 1 106 ? -21.125 -14.277 56.137 1.00 93.12 106 ALA A N 1
ATOM 835 C CA . ALA A 1 106 ? -22.299 -13.432 56.359 1.00 93.12 106 ALA A CA 1
ATOM 836 C C . ALA A 1 106 ? -22.103 -12.465 57.544 1.00 93.12 106 ALA A C 1
ATOM 838 O O . ALA A 1 106 ? -22.406 -11.275 57.445 1.00 93.12 106 ALA A O 1
ATOM 839 N N . LYS A 1 107 ? -21.527 -12.949 58.657 1.00 91.56 107 LYS A N 1
ATOM 840 C CA . LYS A 1 107 ? -21.150 -12.104 59.805 1.00 91.56 107 LYS A CA 1
ATOM 841 C C . LYS A 1 107 ? -20.072 -11.081 59.440 1.00 91.56 107 LYS A C 1
ATOM 843 O O . LYS A 1 107 ? -20.145 -9.956 59.922 1.00 91.56 107 LYS A O 1
ATOM 848 N N . THR A 1 108 ? -19.111 -11.429 58.583 1.00 88.88 108 THR A N 1
ATOM 849 C CA . THR A 1 108 ? -18.126 -10.480 58.044 1.00 88.88 108 THR A CA 1
ATOM 850 C C . THR A 1 108 ? -18.798 -9.442 57.149 1.00 88.88 108 THR A C 1
ATOM 852 O O . THR A 1 108 ? -18.542 -8.261 57.346 1.00 88.88 108 THR A O 1
ATOM 855 N N . ALA A 1 109 ? -19.700 -9.833 56.243 1.00 87.81 109 ALA A N 1
ATOM 856 C CA . ALA A 1 109 ? -20.422 -8.892 55.381 1.00 87.81 109 ALA A CA 1
ATOM 857 C C . ALA A 1 109 ? -21.187 -7.826 56.192 1.00 87.81 109 ALA A C 1
ATOM 859 O O . ALA A 1 109 ? -21.100 -6.644 55.873 1.00 87.81 109 ALA A O 1
ATOM 860 N N . VAL A 1 110 ? -21.850 -8.216 57.290 1.00 88.31 110 VAL A N 1
ATOM 861 C CA . VAL A 1 110 ? -22.508 -7.276 58.220 1.00 88.31 110 VAL A CA 1
ATOM 862 C C . VAL A 1 110 ? -21.501 -6.483 59.066 1.00 88.31 110 VAL A C 1
ATOM 864 O O . VAL A 1 110 ? -21.641 -5.274 59.227 1.00 88.31 110 VAL A O 1
ATOM 867 N N . GLY A 1 111 ? -20.491 -7.149 59.632 1.00 72.88 111 GLY A N 1
ATOM 868 C CA . GLY A 1 111 ? -19.559 -6.553 60.597 1.00 72.88 111 GLY A CA 1
ATOM 869 C C . GLY A 1 111 ? -18.521 -5.603 59.994 1.00 72.88 111 GLY A C 1
ATOM 870 O O . GLY A 1 111 ? -18.052 -4.702 60.688 1.00 72.88 111 GLY A O 1
ATOM 871 N N . ASP A 1 112 ? -18.173 -5.779 58.718 1.00 56.53 112 ASP A N 1
ATOM 872 C CA . ASP A 1 112 ? -17.324 -4.841 57.982 1.00 56.53 112 ASP A CA 1
ATOM 873 C C . ASP A 1 112 ? -18.121 -3.686 57.367 1.00 56.53 112 ASP A C 1
ATOM 875 O O . ASP A 1 112 ? -17.547 -2.618 57.172 1.00 56.53 112 ASP A O 1
ATOM 879 N N . ALA A 1 113 ? -19.415 -3.851 57.064 1.00 51.34 113 ALA A N 1
ATOM 880 C CA . ALA A 1 113 ? -20.206 -2.827 56.374 1.00 51.34 113 ALA A CA 1
ATOM 881 C C . ALA A 1 113 ? -20.208 -1.482 57.114 1.00 51.34 113 ALA A C 1
ATOM 883 O O . ALA A 1 113 ? -19.901 -0.458 56.513 1.00 51.34 113 ALA A O 1
ATOM 884 N N . SER A 1 114 ? -20.443 -1.483 58.427 1.00 48.97 114 SER A N 1
ATOM 885 C CA . SER A 1 114 ? -20.485 -0.257 59.236 1.00 48.97 114 SER A CA 1
ATOM 886 C C . SER A 1 114 ? -19.121 0.433 59.394 1.00 48.97 114 SER A C 1
ATOM 888 O O . SER A 1 114 ? -19.071 1.649 59.562 1.00 48.97 114 SER A O 1
ATOM 890 N N . LYS A 1 115 ? -18.004 -0.303 59.279 1.00 55.22 115 LYS A N 1
ATOM 891 C CA . LYS A 1 115 ? -16.647 0.279 59.241 1.00 55.22 115 LYS A CA 1
ATOM 892 C C . LYS A 1 115 ? -16.248 0.752 57.844 1.00 55.22 115 LYS A C 1
ATOM 894 O O . LYS A 1 115 ? -15.604 1.788 57.712 1.00 55.22 115 LYS A O 1
ATOM 899 N N . ARG A 1 116 ? -16.613 -0.005 56.806 1.00 55.00 116 ARG A N 1
ATOM 900 C CA . ARG A 1 116 ? -16.285 0.307 55.410 1.00 55.00 116 ARG A CA 1
ATOM 901 C C . ARG A 1 116 ? -17.128 1.453 54.870 1.00 55.00 116 ARG A C 1
ATOM 903 O O . ARG A 1 116 ? -16.569 2.269 54.160 1.00 55.00 116 ARG A O 1
ATOM 910 N N . GLN A 1 117 ? -18.410 1.552 55.222 1.00 50.69 117 GLN A N 1
ATOM 911 C CA . GLN A 1 117 ? -19.274 2.655 54.791 1.00 50.69 117 GLN A CA 1
ATOM 912 C C . GLN A 1 117 ? -18.718 3.995 55.287 1.00 50.69 117 GLN A C 1
ATOM 914 O O . GLN A 1 117 ? -18.410 4.857 54.474 1.00 50.69 117 GLN A O 1
ATOM 919 N N . ALA A 1 118 ? -18.433 4.101 56.591 1.00 51.66 118 ALA A N 1
ATOM 920 C CA . ALA A 1 118 ? -17.802 5.286 57.172 1.00 51.66 118 ALA A CA 1
ATOM 921 C C . ALA A 1 118 ? -16.468 5.648 56.490 1.00 51.66 118 ALA A C 1
ATOM 923 O O . ALA A 1 118 ? -16.224 6.817 56.225 1.00 51.66 118 ALA A O 1
ATOM 924 N N . ALA A 1 119 ? -15.628 4.660 56.154 1.00 52.00 119 ALA A N 1
ATOM 925 C CA . ALA A 1 119 ? -14.364 4.896 55.449 1.00 52.00 119 ALA A CA 1
ATOM 926 C C . ALA A 1 119 ? -14.536 5.257 53.957 1.00 52.00 119 ALA A C 1
ATOM 928 O O . ALA A 1 119 ? -13.721 5.993 53.409 1.00 52.00 119 ALA A O 1
ATOM 929 N N . ILE A 1 120 ? -15.569 4.739 53.285 1.00 49.66 120 ILE A N 1
ATOM 930 C CA . ILE A 1 120 ? -15.883 5.052 51.883 1.00 49.66 120 ILE A CA 1
ATOM 931 C C . ILE A 1 120 ? -16.431 6.474 51.771 1.00 49.66 120 ILE A C 1
ATOM 933 O O . ILE A 1 120 ? -16.004 7.203 50.879 1.00 49.66 120 ILE A O 1
ATOM 937 N N . ASP A 1 121 ? -17.311 6.881 52.686 1.00 50.19 121 ASP A N 1
ATOM 938 C CA . ASP A 1 121 ? -17.880 8.229 52.711 1.00 50.19 121 ASP A CA 1
ATOM 939 C C . ASP A 1 121 ? -16.789 9.286 52.989 1.00 50.19 121 ASP A C 1
ATOM 941 O O . ASP A 1 121 ? -16.730 10.306 52.299 1.00 50.19 121 ASP A O 1
ATOM 945 N N . ASP A 1 122 ? -15.845 8.997 53.898 1.00 51.34 122 ASP A N 1
ATOM 946 C CA . ASP A 1 122 ? -14.671 9.847 54.174 1.00 51.34 122 ASP A CA 1
ATOM 947 C C . ASP A 1 122 ? -13.754 9.982 52.938 1.00 51.34 122 ASP A C 1
ATOM 949 O O . ASP A 1 122 ? -13.357 11.085 52.556 1.00 51.34 122 ASP A O 1
ATOM 953 N N . VAL A 1 123 ? -13.459 8.871 52.248 1.00 49.94 123 VAL A N 1
ATOM 954 C CA . VAL A 1 123 ? -12.613 8.864 51.036 1.00 49.94 123 VAL A CA 1
ATOM 955 C C . VAL A 1 123 ? -13.306 9.536 49.846 1.00 49.94 123 VAL A C 1
ATOM 957 O O . VAL A 1 123 ? -12.647 10.229 49.068 1.00 49.94 123 VAL A O 1
ATOM 960 N N . ALA A 1 124 ? -14.622 9.376 49.691 1.00 46.34 124 ALA A N 1
ATOM 961 C CA . ALA A 1 124 ? -15.396 10.048 48.648 1.00 46.34 124 ALA A CA 1
ATOM 962 C C . ALA A 1 124 ? -15.424 11.571 48.864 1.00 46.34 124 ALA A C 1
ATOM 964 O O . ALA A 1 124 ? -15.256 12.338 47.909 1.00 46.34 124 ALA A O 1
ATOM 965 N N . LEU A 1 125 ? -15.559 12.013 50.119 1.00 52.41 125 LEU A N 1
ATOM 966 C CA . LEU A 1 125 ? -15.478 13.421 50.500 1.00 52.41 125 LEU A CA 1
ATOM 967 C C . LEU A 1 125 ? -14.061 13.986 50.276 1.00 52.41 125 LEU A C 1
ATOM 969 O O . LEU A 1 125 ? -13.919 15.031 49.633 1.00 52.41 125 LEU A O 1
ATOM 973 N N . GLU A 1 126 ? -13.010 13.277 50.715 1.00 51.78 126 GLU A N 1
ATOM 974 C CA . GLU A 1 126 ? -11.601 13.662 50.509 1.00 51.78 126 GLU A CA 1
ATOM 975 C C . GLU A 1 126 ? -11.270 13.778 49.006 1.00 51.78 126 GLU A C 1
ATOM 977 O O . GLU A 1 126 ? -10.670 14.766 48.571 1.00 51.78 126 GLU A O 1
ATOM 982 N N . PHE A 1 127 ? -11.721 12.822 48.184 1.00 46.97 127 PHE A N 1
ATOM 983 C CA . PHE A 1 127 ? -11.502 12.824 46.735 1.00 46.97 127 PHE A CA 1
ATOM 984 C C . PHE A 1 127 ? -12.246 13.963 46.023 1.00 46.97 127 PHE A C 1
ATOM 986 O O . PHE A 1 127 ? -11.656 14.654 45.188 1.00 46.97 127 PHE A O 1
ATOM 993 N N . THR A 1 128 ? -13.512 14.210 46.374 1.00 46.56 128 THR A N 1
ATOM 994 C CA . THR A 1 128 ? -14.317 15.293 45.780 1.00 46.56 128 THR A CA 1
ATOM 995 C C . THR A 1 128 ? -13.684 16.656 46.068 1.00 46.56 128 THR A C 1
ATOM 997 O O . THR A 1 128 ? -13.431 17.440 45.149 1.00 46.56 128 THR A O 1
ATOM 1000 N N . GLN A 1 129 ? -13.304 16.902 47.327 1.00 54.62 129 GLN A N 1
ATOM 1001 C CA . GLN A 1 129 ? -12.615 18.132 47.724 1.00 54.62 129 GLN A CA 1
ATOM 1002 C C . GLN A 1 129 ? -11.216 18.274 47.103 1.00 54.62 129 GLN A C 1
ATOM 1004 O O . GLN A 1 129 ? -10.761 19.398 46.875 1.00 54.62 129 GLN A O 1
ATOM 1009 N N . ALA A 1 130 ? -10.511 17.170 46.840 1.00 49.97 130 ALA A N 1
ATOM 1010 C CA . ALA A 1 130 ? -9.219 17.194 46.158 1.00 49.97 130 ALA A CA 1
ATOM 1011 C C . ALA A 1 130 ? -9.358 17.500 44.656 1.00 49.97 130 ALA A C 1
AT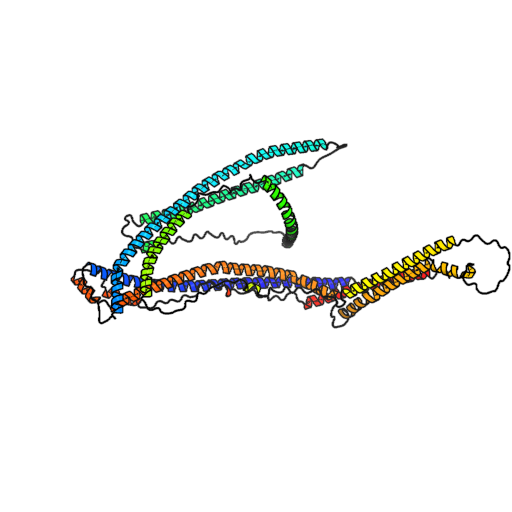OM 1013 O O . ALA A 1 130 ? -8.549 18.259 44.120 1.00 49.97 130 ALA A O 1
ATOM 1014 N N . SER A 1 131 ? -10.385 16.953 43.998 1.00 44.66 131 SER A N 1
ATOM 1015 C CA . SER A 1 131 ? -10.664 17.148 42.570 1.00 44.66 131 SER A CA 1
ATOM 1016 C C . SER A 1 131 ? -11.029 18.603 42.247 1.00 44.66 131 SER A C 1
ATOM 1018 O O . SER A 1 131 ? -10.445 19.198 41.341 1.00 44.66 131 SER A O 1
ATOM 1020 N N . MET A 1 132 ? -11.898 19.231 43.052 1.00 47.78 132 MET A N 1
ATOM 1021 C CA . MET A 1 132 ? -12.265 20.646 42.871 1.00 47.78 132 MET A CA 1
ATOM 1022 C C . MET A 1 132 ? -11.031 21.564 42.941 1.00 47.78 132 MET A C 1
ATOM 1024 O O . MET A 1 132 ? -10.776 22.335 42.017 1.00 47.78 132 MET A O 1
ATOM 1028 N N . ARG A 1 133 ? -10.176 21.382 43.959 1.00 56.12 133 ARG A N 1
ATOM 1029 C CA . ARG A 1 133 ? -8.936 22.167 44.124 1.00 56.12 133 ARG A CA 1
ATOM 1030 C C . ARG A 1 133 ? -7.913 21.937 43.002 1.00 56.12 133 ARG A C 1
ATOM 1032 O O . ARG A 1 133 ? -7.102 22.819 42.731 1.00 56.12 133 ARG A O 1
ATOM 1039 N N . GLN A 1 134 ? -7.911 20.771 42.349 1.00 51.09 134 GLN A N 1
ATOM 1040 C CA . GLN A 1 134 ? -7.060 20.522 41.176 1.00 51.09 134 GLN A CA 1
ATOM 1041 C C . GLN A 1 134 ? -7.536 21.300 39.945 1.00 51.09 134 GLN A C 1
ATOM 1043 O O . GLN A 1 134 ? -6.704 21.763 39.163 1.00 51.09 134 GLN A O 1
ATOM 1048 N N . HIS A 1 135 ? -8.850 21.479 39.791 1.00 50.16 135 HIS A N 1
ATOM 1049 C CA . HIS A 1 135 ? -9.423 22.243 38.686 1.00 50.16 135 HIS A CA 1
ATOM 1050 C C . HIS A 1 135 ? -9.066 23.735 38.793 1.00 50.16 135 HIS A C 1
ATOM 1052 O O . HIS A 1 135 ? -8.585 24.318 37.822 1.00 50.16 135 HIS A O 1
ATOM 1058 N N . ASP A 1 136 ? -9.160 24.316 39.994 1.00 54.25 136 ASP A N 1
ATOM 1059 C CA . ASP A 1 136 ? -8.769 25.711 40.254 1.00 54.25 136 ASP A CA 1
ATOM 1060 C C . ASP A 1 136 ? -7.279 25.978 39.966 1.00 54.25 136 ASP A C 1
ATOM 1062 O O . ASP A 1 136 ? -6.920 26.994 39.369 1.00 54.25 136 ASP A O 1
ATOM 1066 N N . VAL A 1 137 ? -6.392 25.045 40.338 1.00 54.66 137 VAL A N 1
ATOM 1067 C CA . VAL A 1 137 ? -4.945 25.158 40.072 1.00 54.66 137 VAL A CA 1
ATOM 1068 C C . VAL A 1 137 ? -4.633 25.066 38.575 1.00 54.66 137 VAL A C 1
ATOM 1070 O O . VAL A 1 137 ? -3.765 25.797 38.089 1.00 54.66 137 VAL A O 1
ATOM 1073 N N . ALA A 1 138 ? -5.344 24.211 37.833 1.00 50.56 138 ALA A N 1
ATOM 1074 C CA . ALA A 1 138 ? -5.201 24.107 36.383 1.00 50.56 138 ALA A CA 1
ATOM 1075 C C . ALA A 1 138 ? -5.679 25.386 35.672 1.00 50.56 138 ALA A C 1
ATOM 1077 O O . ALA A 1 138 ? -4.956 25.916 34.828 1.00 50.56 138 ALA A O 1
ATOM 1078 N N . LEU A 1 139 ? -6.836 25.933 36.064 1.00 53.44 139 LEU A N 1
ATOM 1079 C CA . LEU A 1 139 ? -7.354 27.203 35.539 1.00 53.44 139 LEU A CA 1
ATOM 1080 C C . LEU A 1 139 ? -6.375 28.358 35.804 1.00 53.44 139 LEU A C 1
ATOM 1082 O O . LEU A 1 139 ? -5.969 29.048 34.872 1.00 53.44 139 LEU A O 1
ATOM 1086 N N . ALA A 1 140 ? -5.869 28.484 37.035 1.00 62.34 140 ALA A N 1
ATOM 1087 C CA . ALA A 1 140 ? -4.875 29.499 37.380 1.00 62.34 140 ALA A CA 1
ATOM 1088 C C . ALA A 1 140 ? -3.542 29.346 36.615 1.00 62.34 140 ALA A C 1
ATOM 1090 O O . ALA A 1 140 ? -2.797 30.315 36.461 1.00 62.34 140 ALA A O 1
ATOM 1091 N N . ALA A 1 141 ? -3.174 28.144 36.158 1.00 54.00 141 ALA A N 1
ATOM 1092 C CA . ALA A 1 141 ? -2.012 27.945 35.286 1.00 54.00 141 ALA A CA 1
ATOM 1093 C C . ALA A 1 141 ? -2.288 28.401 33.840 1.00 54.00 141 ALA A C 1
ATOM 1095 O O . ALA A 1 141 ? -1.435 29.052 33.235 1.00 54.00 141 ALA A O 1
ATOM 1096 N N . VAL A 1 142 ? -3.486 28.118 33.315 1.00 56.47 142 VAL A N 1
ATOM 1097 C CA . VAL A 1 142 ? -3.932 28.557 31.981 1.00 56.47 142 VAL A CA 1
ATOM 1098 C C . VAL A 1 142 ? -4.025 30.084 31.901 1.00 56.47 142 VAL A C 1
ATOM 1100 O O . VAL A 1 142 ? -3.494 30.670 30.958 1.00 56.47 142 VAL A O 1
ATOM 1103 N N . ASP A 1 143 ? -4.608 30.746 32.906 1.00 64.19 143 ASP A N 1
ATOM 1104 C CA . ASP A 1 143 ? -4.731 32.211 32.924 1.00 64.19 143 ASP A CA 1
ATOM 1105 C C . ASP A 1 143 ? -3.366 32.919 32.972 1.00 64.19 143 ASP A C 1
ATOM 1107 O O . ASP A 1 143 ? -3.126 33.853 32.205 1.00 64.19 143 ASP A O 1
ATOM 1111 N N . ARG A 1 144 ? -2.418 32.426 33.785 1.00 65.50 144 ARG A N 1
ATOM 1112 C CA . ARG A 1 144 ? -1.043 32.968 33.823 1.00 65.50 144 ARG A CA 1
ATOM 1113 C C . ARG A 1 144 ? -0.302 32.786 32.497 1.00 65.50 144 ARG A C 1
ATOM 1115 O O . ARG A 1 144 ? 0.442 33.677 32.088 1.00 65.50 144 ARG A O 1
ATOM 1122 N N . ARG A 1 145 ? -0.510 31.661 31.802 1.00 64.12 145 ARG A N 1
ATOM 1123 C CA . ARG A 1 145 ? 0.072 31.444 30.469 1.00 64.12 145 ARG A CA 1
ATOM 1124 C C . ARG A 1 145 ? -0.546 32.381 29.429 1.00 64.12 145 ARG A C 1
ATOM 1126 O O . ARG A 1 145 ? 0.191 33.005 28.675 1.00 64.12 145 ARG A O 1
ATOM 1133 N N . ARG A 1 146 ? -1.870 32.552 29.447 1.00 64.38 146 ARG A N 1
ATOM 1134 C CA . ARG A 1 146 ? -2.604 33.489 28.581 1.00 64.38 146 ARG A CA 1
ATOM 1135 C C . ARG A 1 146 ? -2.114 34.933 28.737 1.00 64.38 146 ARG A C 1
ATOM 1137 O O . ARG A 1 146 ? -1.971 35.638 27.739 1.00 64.38 146 ARG A O 1
ATOM 1144 N N . GLU A 1 147 ? -1.869 35.377 29.968 1.00 71.88 147 GLU A N 1
ATOM 1145 C CA . GLU A 1 147 ? -1.371 36.728 30.248 1.00 71.88 147 GLU A CA 1
ATOM 1146 C C . GLU A 1 147 ? 0.069 36.927 29.745 1.00 71.88 147 GLU A C 1
ATOM 1148 O O . GLU A 1 147 ? 0.346 37.918 29.064 1.00 71.88 147 GLU A O 1
ATOM 1153 N N . TYR A 1 148 ? 0.951 35.945 29.974 1.00 73.81 148 TYR A N 1
ATOM 1154 C CA . TYR A 1 148 ? 2.305 35.945 29.413 1.00 73.81 148 TYR A CA 1
ATOM 1155 C C . TYR A 1 148 ? 2.295 35.971 27.879 1.00 73.81 148 TYR A C 1
ATOM 1157 O O . TYR A 1 148 ? 2.942 36.826 27.279 1.00 73.81 148 TYR A O 1
ATOM 1165 N N . ASP A 1 149 ? 1.530 35.084 27.235 1.00 62.38 149 ASP A N 1
ATOM 1166 C CA . ASP A 1 149 ? 1.490 34.965 25.773 1.00 62.38 149 ASP A CA 1
ATOM 1167 C C . ASP A 1 149 ? 0.979 36.258 25.123 1.00 62.38 149 ASP A C 1
ATOM 1169 O O . ASP A 1 149 ? 1.564 36.741 24.151 1.00 62.38 149 ASP A O 1
ATOM 1173 N N . ARG A 1 150 ? -0.051 36.889 25.705 1.00 71.31 150 ARG A N 1
ATOM 1174 C CA . ARG A 1 150 ? -0.549 38.201 25.263 1.00 71.31 150 ARG A CA 1
ATOM 1175 C C . ARG A 1 150 ? 0.513 39.299 25.402 1.00 71.31 150 ARG A C 1
ATOM 1177 O O . ARG A 1 150 ? 0.651 40.120 24.493 1.00 71.31 150 ARG A O 1
ATOM 1184 N N . HIS A 1 151 ? 1.268 39.326 26.501 1.00 74.56 151 HIS A N 1
ATOM 1185 C CA . HIS A 1 151 ? 2.338 40.307 26.706 1.00 74.56 151 HIS A CA 1
ATOM 1186 C C . HIS A 1 151 ? 3.521 40.085 25.748 1.00 74.56 151 HIS A C 1
ATOM 1188 O O . HIS A 1 151 ? 4.026 41.039 25.145 1.00 74.56 151 HIS A O 1
ATOM 1194 N N . TYR A 1 152 ? 3.939 38.831 25.566 1.00 72.81 152 TYR A N 1
ATOM 1195 C CA . TYR A 1 152 ? 5.053 38.444 24.706 1.00 72.81 152 TYR A CA 1
ATOM 1196 C C . TYR A 1 152 ? 4.748 38.729 23.229 1.00 72.81 152 TYR A C 1
ATOM 1198 O O . TYR A 1 152 ? 5.497 39.461 22.580 1.00 72.81 152 TYR A O 1
ATOM 1206 N N . VAL A 1 153 ? 3.603 38.257 22.717 1.00 66.38 153 VAL A N 1
ATOM 1207 C CA . VAL A 1 153 ? 3.162 38.528 21.336 1.00 66.38 153 VAL A CA 1
ATOM 1208 C C . VAL A 1 153 ? 2.972 40.030 21.116 1.00 66.38 153 VAL A C 1
ATOM 1210 O O . VAL A 1 153 ? 3.474 40.565 20.132 1.00 66.38 153 VAL A O 1
ATOM 1213 N N . GLY A 1 154 ? 2.346 40.749 22.056 1.00 71.69 154 GLY A N 1
ATOM 1214 C CA . GLY A 1 154 ? 2.198 42.206 21.971 1.00 71.69 154 GLY A CA 1
ATOM 1215 C C . GLY A 1 154 ? 3.534 42.958 21.907 1.00 71.69 154 GLY A C 1
ATOM 1216 O O . GLY A 1 154 ? 3.655 43.949 21.182 1.00 71.69 154 GLY A O 1
ATOM 1217 N N . THR A 1 155 ? 4.552 42.468 22.619 1.00 74.19 155 THR A N 1
ATOM 1218 C CA . THR A 1 155 ? 5.914 43.022 22.593 1.00 74.19 155 THR A CA 1
ATOM 1219 C C . THR A 1 155 ? 6.619 42.709 21.274 1.00 74.19 155 THR A C 1
ATOM 1221 O O . THR A 1 155 ? 7.059 43.635 20.592 1.00 74.19 155 THR A O 1
ATOM 1224 N N . LYS A 1 156 ? 6.654 41.439 20.848 1.00 71.31 156 LYS A N 1
ATOM 1225 C CA . LYS A 1 156 ? 7.284 41.026 19.583 1.00 71.31 156 LYS A CA 1
ATOM 1226 C C . LYS A 1 156 ? 6.641 41.676 18.362 1.00 71.31 156 LYS A C 1
ATOM 1228 O O . LYS A 1 156 ? 7.360 42.138 17.481 1.00 71.31 156 LYS A O 1
ATOM 1233 N N . THR A 1 157 ? 5.314 41.790 18.324 1.00 63.47 157 THR A N 1
ATOM 1234 C CA . THR A 1 157 ? 4.595 42.482 17.244 1.00 63.47 157 THR A CA 1
ATOM 1235 C C . THR A 1 157 ? 4.951 43.970 17.190 1.00 63.47 157 THR A C 1
ATOM 1237 O O . THR A 1 157 ? 5.023 44.539 16.102 1.00 63.47 157 THR A O 1
ATOM 1240 N N . ARG A 1 158 ? 5.242 44.615 18.331 1.00 70.06 158 ARG A N 1
ATOM 1241 C CA . ARG A 1 158 ? 5.752 45.995 18.360 1.00 70.06 158 ARG A CA 1
ATOM 1242 C C . ARG A 1 158 ? 7.174 46.076 17.797 1.00 70.06 158 ARG A C 1
ATOM 1244 O O . ARG A 1 158 ? 7.401 46.849 16.872 1.00 70.06 158 ARG A O 1
ATOM 1251 N N . THR A 1 159 ? 8.086 45.218 18.256 1.00 64.50 159 THR A N 1
ATOM 1252 C CA . THR A 1 159 ? 9.470 45.151 17.749 1.00 64.50 159 THR A CA 1
ATOM 1253 C C . THR A 1 159 ? 9.522 44.856 16.243 1.00 64.50 159 THR A C 1
ATOM 1255 O O . THR A 1 159 ? 10.252 45.520 15.509 1.00 64.50 159 THR A O 1
ATOM 1258 N N . LEU A 1 160 ? 8.692 43.932 15.744 1.00 57.25 160 LEU A N 1
ATOM 1259 C CA . LEU A 1 160 ? 8.559 43.640 14.311 1.00 57.25 160 LEU A CA 1
ATOM 1260 C C . LEU A 1 160 ? 7.980 44.808 13.502 1.00 57.25 160 LEU A C 1
ATOM 1262 O O . LEU A 1 160 ? 8.338 44.961 12.339 1.00 57.25 160 LEU A O 1
ATOM 1266 N N . ARG A 1 161 ? 7.105 45.640 14.084 1.00 57.50 161 ARG A N 1
ATOM 1267 C CA . ARG A 1 161 ? 6.583 46.857 13.431 1.00 57.50 161 ARG A CA 1
ATOM 1268 C C . ARG A 1 161 ? 7.594 48.011 13.434 1.00 57.50 161 ARG A C 1
ATOM 1270 O O . ARG A 1 161 ? 7.511 48.880 12.573 1.00 57.50 161 ARG A O 1
ATOM 1277 N N . GLU A 1 162 ? 8.562 48.005 14.347 1.00 58.62 162 GLU A N 1
ATOM 1278 C CA . GLU A 1 162 ? 9.664 48.978 14.402 1.00 58.62 162 GLU A CA 1
ATOM 1279 C C . GLU A 1 162 ? 10.845 48.596 13.481 1.00 58.62 162 GLU A C 1
ATOM 1281 O O . GLU A 1 162 ? 11.556 49.476 12.988 1.00 58.62 162 GLU A O 1
ATOM 1286 N N . PHE A 1 163 ? 11.017 47.304 13.175 1.00 53.19 163 PHE A N 1
ATOM 1287 C CA . PHE A 1 163 ? 12.103 46.771 12.338 1.00 53.19 163 PHE A CA 1
ATOM 1288 C C . PHE A 1 163 ? 12.151 47.313 10.885 1.00 53.19 163 PHE A C 1
ATOM 1290 O O . PHE A 1 163 ? 13.243 47.630 10.409 1.00 53.19 163 PHE A O 1
ATOM 1297 N N . PRO A 1 164 ? 11.031 47.534 10.160 1.00 48.97 164 PRO A N 1
ATOM 1298 C CA . PRO A 1 164 ? 11.060 48.202 8.856 1.00 48.97 164 PRO A CA 1
ATOM 1299 C C . PRO A 1 164 ? 11.722 49.586 8.902 1.00 48.97 164 PRO A C 1
ATOM 1301 O O . PRO A 1 164 ? 12.480 49.937 8.002 1.00 48.97 164 PRO A O 1
ATOM 1304 N N . ALA A 1 165 ? 11.515 50.346 9.983 1.00 52.47 165 ALA A N 1
ATOM 1305 C CA . ALA A 1 165 ? 12.057 51.695 10.134 1.00 52.47 165 ALA A CA 1
ATOM 1306 C C . ALA A 1 165 ? 13.554 51.725 10.504 1.00 52.47 165 ALA A C 1
ATOM 1308 O O . ALA A 1 165 ? 14.177 52.792 10.445 1.00 52.47 165 ALA A O 1
ATOM 1309 N N . SER A 1 166 ? 14.156 50.601 10.911 1.00 49.59 166 SER A N 1
ATOM 1310 C CA . SER A 1 166 ? 15.615 50.449 11.020 1.00 49.59 166 SER A CA 1
ATOM 1311 C C . SER A 1 166 ? 16.219 49.894 9.726 1.00 49.59 166 SER A C 1
ATOM 1313 O O . SER A 1 166 ? 17.253 50.401 9.288 1.00 49.59 166 SER A O 1
ATOM 1315 N N . VAL A 1 167 ? 15.540 48.959 9.050 1.00 44.84 167 VAL A N 1
ATOM 1316 C CA . VAL A 1 167 ? 15.942 48.451 7.725 1.00 44.84 167 VAL A CA 1
ATOM 1317 C C . VAL A 1 167 ? 15.936 49.556 6.666 1.00 44.84 167 VAL A C 1
ATOM 1319 O O . VAL A 1 167 ? 16.903 49.658 5.916 1.00 44.84 167 VAL A O 1
ATOM 1322 N N . GLU A 1 168 ? 14.943 50.452 6.636 1.00 49.59 168 GLU A N 1
ATOM 1323 C CA . GLU A 1 168 ? 14.953 51.611 5.728 1.00 49.59 168 GLU A CA 1
ATOM 1324 C C . GLU A 1 168 ? 16.189 52.496 5.961 1.00 49.59 168 GLU A C 1
ATOM 1326 O O . GLU A 1 168 ? 16.905 52.811 5.008 1.00 49.59 168 GLU A O 1
ATOM 1331 N N . ARG A 1 169 ? 16.523 52.805 7.224 1.00 51.84 169 ARG A N 1
ATOM 1332 C CA . ARG A 1 169 ? 17.704 53.614 7.586 1.00 51.84 169 ARG A CA 1
ATOM 1333 C C . ARG A 1 169 ? 19.032 52.954 7.198 1.00 51.84 169 ARG A C 1
ATOM 1335 O O . ARG A 1 169 ? 19.929 53.653 6.724 1.00 51.84 169 ARG A O 1
ATOM 1342 N N . ILE A 1 170 ? 19.158 51.636 7.365 1.00 45.53 170 ILE A N 1
ATOM 1343 C CA . ILE A 1 170 ? 20.345 50.875 6.939 1.00 45.53 170 ILE A CA 1
ATOM 1344 C C . ILE A 1 170 ? 20.410 50.808 5.407 1.00 45.53 170 ILE A C 1
ATOM 1346 O O . ILE A 1 170 ? 21.467 51.062 4.826 1.00 45.53 170 ILE A O 1
ATOM 1350 N N . SER A 1 171 ? 19.278 50.565 4.740 1.00 51.88 171 SER A N 1
ATOM 1351 C CA . SER A 1 171 ? 19.213 50.490 3.281 1.00 51.88 171 SER A CA 1
ATOM 1352 C C . SER A 1 171 ? 19.534 51.827 2.617 1.00 51.88 171 SER A C 1
ATOM 1354 O O . SER A 1 171 ? 20.261 51.826 1.636 1.00 51.88 171 SER A O 1
ATOM 1356 N N . ASP A 1 172 ? 19.119 52.977 3.159 1.00 50.84 172 ASP A N 1
ATOM 1357 C CA . ASP A 1 172 ? 19.479 54.286 2.597 1.00 50.84 172 ASP A CA 1
ATOM 1358 C C . ASP A 1 172 ? 20.948 54.663 2.847 1.00 50.84 172 ASP A C 1
ATOM 1360 O O . ASP A 1 172 ? 21.509 55.477 2.107 1.00 50.84 172 ASP A O 1
ATOM 1364 N N . ALA A 1 173 ? 21.599 54.089 3.863 1.00 52.28 173 ALA A N 1
ATOM 1365 C CA . ALA A 1 173 ? 23.042 54.216 4.064 1.00 52.28 173 ALA A CA 1
ATOM 1366 C C . ALA A 1 173 ? 23.820 53.325 3.077 1.00 52.28 173 ALA A C 1
ATOM 1368 O O . ALA A 1 173 ? 24.689 53.818 2.356 1.00 52.28 173 ALA A O 1
ATOM 1369 N N . GLN A 1 174 ? 23.453 52.043 2.962 1.00 48.78 174 GLN A N 1
ATOM 1370 C CA . GLN A 1 174 ? 24.063 51.108 2.009 1.00 48.78 174 GLN A CA 1
ATOM 1371 C C . GLN A 1 174 ? 23.795 51.504 0.553 1.00 48.78 174 GLN A C 1
ATOM 1373 O O . GLN A 1 174 ? 24.706 51.486 -0.263 1.00 48.78 174 GLN A O 1
ATOM 1378 N N . ARG A 1 175 ? 22.585 51.957 0.217 1.00 50.56 175 ARG A N 1
ATOM 1379 C CA . ARG A 1 175 ? 22.221 52.485 -1.105 1.00 50.56 175 ARG A CA 1
ATOM 1380 C C . ARG A 1 175 ? 23.038 53.720 -1.464 1.00 50.56 175 ARG A C 1
ATOM 1382 O O . ARG A 1 175 ? 23.428 53.848 -2.619 1.00 50.56 175 ARG A O 1
ATOM 1389 N N . ARG A 1 176 ? 23.345 54.604 -0.504 1.00 57.53 176 ARG A N 1
ATOM 1390 C CA . ARG A 1 176 ? 24.296 55.709 -0.722 1.00 57.53 176 ARG A CA 1
ATOM 1391 C C . ARG A 1 176 ? 25.710 55.190 -0.968 1.00 57.53 176 ARG A C 1
ATOM 1393 O O . ARG A 1 176 ? 26.292 55.564 -1.978 1.00 57.53 176 ARG A O 1
ATOM 1400 N N . ALA A 1 177 ? 26.214 54.269 -0.147 1.00 50.69 177 ALA A N 1
ATOM 1401 C CA . ALA A 1 177 ? 27.540 53.673 -0.341 1.00 50.69 177 ALA A CA 1
ATOM 1402 C C . ALA A 1 177 ? 27.679 52.928 -1.689 1.00 50.69 177 ALA A C 1
ATOM 1404 O O . ALA A 1 177 ? 28.694 53.062 -2.372 1.00 50.69 177 ALA A O 1
ATOM 1405 N N . ILE A 1 178 ? 26.647 52.194 -2.116 1.00 48.19 178 ILE A N 1
ATOM 1406 C CA . ILE A 1 178 ? 26.582 51.503 -3.412 1.00 48.19 178 ILE A CA 1
ATOM 1407 C C . ILE A 1 178 ? 26.494 52.513 -4.561 1.00 48.19 178 ILE A C 1
ATOM 1409 O O . ILE A 1 178 ? 27.230 52.383 -5.534 1.00 48.19 178 ILE A O 1
ATOM 1413 N N . LEU A 1 179 ? 25.662 53.557 -4.455 1.00 51.66 179 LEU A N 1
ATOM 1414 C CA . LEU A 1 179 ? 25.600 54.624 -5.462 1.00 51.66 179 LEU A CA 1
ATOM 1415 C C . LEU A 1 179 ? 26.922 55.393 -5.571 1.00 51.66 179 LEU A C 1
ATOM 1417 O O . LEU A 1 179 ? 27.325 55.730 -6.680 1.00 51.66 179 LEU A O 1
ATOM 1421 N N . ASP A 1 180 ? 27.624 55.642 -4.467 1.00 55.78 180 ASP A N 1
ATOM 1422 C CA . ASP A 1 180 ? 28.936 56.296 -4.483 1.00 55.78 180 ASP A CA 1
ATOM 1423 C C . ASP A 1 180 ? 30.039 55.374 -5.017 1.00 55.78 180 ASP A C 1
ATOM 1425 O O . ASP A 1 180 ? 30.901 55.835 -5.768 1.00 55.78 180 ASP A O 1
ATOM 1429 N N . SER A 1 181 ? 29.950 54.066 -4.764 1.00 47.06 181 SER A N 1
ATOM 1430 C CA . SER A 1 181 ? 30.824 53.054 -5.371 1.00 47.06 181 SER A CA 1
ATOM 1431 C C . SER A 1 181 ? 30.582 52.934 -6.880 1.00 47.06 181 SER A C 1
ATOM 1433 O O . SER A 1 181 ? 31.534 52.927 -7.654 1.00 47.06 181 SER A O 1
ATOM 1435 N N . LEU A 1 182 ? 29.324 52.958 -7.332 1.00 47.16 182 LEU A N 1
ATOM 1436 C CA . LEU A 1 182 ? 28.959 52.991 -8.754 1.00 47.16 182 LEU A CA 1
ATOM 1437 C C . LEU A 1 182 ? 29.340 54.321 -9.426 1.00 47.16 182 LEU A C 1
ATOM 1439 O O . LEU A 1 182 ? 29.776 54.316 -10.572 1.00 47.16 182 LEU A O 1
ATOM 1443 N N . ARG A 1 183 ? 29.265 55.462 -8.726 1.00 53.69 183 ARG A N 1
ATOM 1444 C CA . ARG A 1 183 ? 29.810 56.756 -9.197 1.00 53.69 183 ARG A CA 1
ATOM 1445 C C . ARG A 1 183 ? 31.338 56.778 -9.226 1.00 53.69 183 ARG A C 1
ATOM 1447 O O . ARG A 1 183 ? 31.910 57.569 -9.974 1.00 53.69 183 ARG A O 1
ATOM 1454 N N . SER A 1 184 ? 32.000 55.983 -8.388 1.00 47.34 184 SER A N 1
ATOM 1455 C CA . SER A 1 184 ? 33.450 55.775 -8.433 1.00 47.34 184 SER A CA 1
ATOM 1456 C C . SER A 1 184 ? 33.815 54.916 -9.646 1.00 47.34 184 SER A C 1
ATOM 1458 O O . SER A 1 184 ? 34.628 55.333 -10.466 1.00 47.34 184 SER A O 1
ATOM 1460 N N . LEU A 1 185 ? 33.099 53.805 -9.848 1.00 43.31 185 LEU A N 1
ATOM 1461 C CA . LEU A 1 185 ? 33.265 52.902 -10.987 1.00 43.31 185 LEU A CA 1
ATOM 1462 C C . LEU A 1 185 ? 32.976 53.596 -12.331 1.00 43.31 185 LEU A C 1
ATOM 1464 O O . LEU A 1 185 ? 33.739 53.460 -13.281 1.00 43.31 185 LEU A O 1
ATOM 1468 N N . ASN A 1 186 ? 31.922 54.415 -12.398 1.00 43.03 186 ASN A N 1
ATOM 1469 C CA . ASN A 1 186 ? 31.601 55.227 -13.575 1.00 43.03 186 ASN A CA 1
ATOM 1470 C C . ASN A 1 186 ? 32.675 56.300 -13.845 1.00 43.03 186 ASN A C 1
ATOM 1472 O O . ASN A 1 186 ? 32.942 56.624 -14.995 1.00 43.03 186 ASN A O 1
ATOM 1476 N N . ARG A 1 187 ? 33.346 56.820 -12.804 1.00 50.44 187 ARG A N 1
ATOM 1477 C CA . ARG A 1 187 ? 34.504 57.719 -12.963 1.00 50.44 187 ARG A CA 1
ATOM 1478 C C . ARG A 1 187 ? 35.777 56.981 -13.389 1.00 50.44 187 ARG A C 1
ATOM 1480 O O . ARG A 1 187 ? 36.540 57.542 -14.163 1.00 50.44 187 ARG A O 1
ATOM 1487 N N . SER A 1 188 ? 35.998 55.734 -12.963 1.00 39.44 188 SER A N 1
ATOM 1488 C CA . SER A 1 188 ? 37.126 54.920 -13.451 1.00 39.44 188 SER A CA 1
ATOM 1489 C C . SER A 1 188 ? 36.908 54.353 -14.859 1.00 39.44 188 SER A C 1
ATOM 1491 O O . SER A 1 188 ? 37.877 54.046 -15.544 1.00 39.44 188 SER A O 1
ATOM 1493 N N . LEU A 1 189 ? 35.653 54.228 -15.303 1.00 39.94 189 LEU A N 1
ATOM 1494 C CA . LEU A 1 189 ? 35.274 53.764 -16.644 1.00 39.94 189 LEU A CA 1
ATOM 1495 C C . LEU A 1 189 ? 35.072 54.909 -17.657 1.00 39.94 189 LEU A C 1
ATOM 1497 O O . LEU A 1 189 ? 34.657 54.655 -18.787 1.00 39.94 189 LEU A O 1
ATOM 1501 N N . GLN A 1 190 ? 35.407 56.158 -17.307 1.00 43.19 190 GLN A N 1
ATOM 1502 C CA . GLN A 1 190 ? 35.406 57.298 -18.236 1.00 43.19 190 GLN A CA 1
ATOM 1503 C C . GLN A 1 190 ? 36.588 57.260 -19.228 1.00 43.19 190 GLN A C 1
ATOM 1505 O O . GLN A 1 190 ? 37.419 58.162 -19.292 1.00 43.19 190 GLN A O 1
ATOM 1510 N N . VAL A 1 191 ? 36.602 56.229 -20.076 1.00 45.78 191 VAL A N 1
ATOM 1511 C CA . VAL A 1 191 ? 37.286 56.219 -21.378 1.00 45.78 191 VAL A CA 1
ATOM 1512 C C . VAL A 1 191 ? 36.262 55.821 -22.448 1.00 45.78 191 VAL A C 1
ATOM 1514 O O . VAL A 1 191 ? 36.355 54.776 -23.082 1.00 45.78 191 VAL A O 1
ATOM 1517 N N . CYS A 1 192 ? 35.254 56.675 -22.638 1.00 46.38 192 CYS A N 1
ATOM 1518 C CA . CYS A 1 192 ? 34.296 56.574 -23.739 1.00 46.38 192 CYS A CA 1
ATOM 1519 C C . CYS A 1 192 ? 34.559 57.698 -24.746 1.00 46.38 192 CYS A C 1
ATOM 1521 O O . CYS A 1 192 ? 34.053 58.812 -24.606 1.00 46.38 192 CYS A O 1
ATOM 1523 N N . GLY A 1 193 ? 35.369 57.410 -25.765 1.00 40.50 193 GLY A N 1
ATOM 1524 C CA . GLY A 1 193 ? 35.494 58.274 -26.935 1.00 40.50 193 GLY A CA 1
ATOM 1525 C C . GLY A 1 193 ? 34.357 58.006 -27.921 1.00 40.50 193 GLY A C 1
ATOM 1526 O O . GLY A 1 193 ? 34.179 56.868 -28.338 1.00 40.50 193 GLY A O 1
ATOM 1527 N N . GLY A 1 194 ? 33.630 59.047 -28.337 1.00 48.00 194 GLY A N 1
ATOM 1528 C CA . GLY A 1 194 ? 32.805 58.977 -29.552 1.00 48.00 194 GLY A CA 1
ATOM 1529 C C . GLY A 1 194 ? 31.372 58.439 -29.428 1.00 48.00 194 GLY A C 1
ATOM 1530 O O . GLY A 1 194 ? 30.930 57.740 -30.329 1.00 48.00 194 GLY A O 1
ATOM 1531 N N . GLY A 1 195 ? 30.615 58.843 -28.401 1.00 51.25 195 GLY A N 1
ATOM 1532 C CA . GLY A 1 195 ? 29.141 58.792 -28.428 1.00 51.25 195 GLY A CA 1
ATOM 1533 C C . GLY A 1 195 ? 28.491 57.548 -27.804 1.00 51.25 195 GLY A C 1
ATOM 1534 O O . GLY A 1 195 ? 28.730 56.424 -28.222 1.00 51.25 195 GLY A O 1
ATOM 1535 N N . SER A 1 196 ? 27.607 57.793 -26.828 1.00 53.69 196 SER A N 1
ATOM 1536 C CA . SER A 1 196 ? 26.788 56.817 -26.078 1.00 53.69 196 SER A CA 1
ATOM 1537 C C . SER A 1 196 ? 27.540 55.681 -25.363 1.00 53.69 196 SER A C 1
ATOM 1539 O O . SER A 1 196 ? 27.821 54.632 -25.930 1.00 53.69 196 SER A O 1
ATOM 1541 N N . CYS A 1 197 ? 27.741 55.863 -24.055 1.00 47.12 197 CYS A N 1
ATOM 1542 C CA . CYS A 1 197 ? 27.975 54.784 -23.095 1.00 47.12 197 CYS A CA 1
ATOM 1543 C C . CYS A 1 197 ? 26.815 54.772 -22.085 1.00 47.12 197 CYS A C 1
ATOM 1545 O O . CYS A 1 197 ? 26.908 55.395 -21.028 1.00 47.12 197 CYS A O 1
ATOM 1547 N N . GLU A 1 198 ? 25.715 54.091 -22.412 1.00 49.72 198 GLU A N 1
ATOM 1548 C CA . GLU A 1 198 ? 24.667 53.764 -21.437 1.00 49.72 198 GLU A CA 1
ATOM 1549 C C . GLU A 1 198 ? 24.953 52.389 -20.826 1.00 49.72 198 GLU A C 1
ATOM 1551 O O . GLU A 1 198 ? 24.839 51.355 -21.482 1.00 49.72 198 GLU A O 1
ATOM 1556 N N . LEU A 1 199 ? 25.345 52.374 -19.549 1.00 51.78 199 LEU A N 1
ATOM 1557 C CA . LEU A 1 199 ? 25.444 51.143 -18.767 1.00 51.78 199 LEU A CA 1
ATOM 1558 C C . LEU A 1 199 ? 24.040 50.735 -18.281 1.00 51.78 199 LEU A C 1
ATOM 1560 O O . LEU A 1 199 ? 23.380 51.546 -17.625 1.00 51.78 199 LEU A O 1
ATOM 1564 N N . PRO A 1 200 ? 23.583 49.490 -18.525 1.00 50.06 200 PRO A N 1
ATOM 1565 C CA . PRO A 1 200 ? 22.244 49.035 -18.156 1.00 50.06 200 PRO A CA 1
ATOM 1566 C C . PRO A 1 200 ? 22.163 48.703 -16.655 1.00 50.06 200 PRO A C 1
ATOM 1568 O O . PRO A 1 200 ? 22.058 47.546 -16.250 1.00 50.06 200 PRO A O 1
ATOM 1571 N N . LEU A 1 201 ? 22.211 49.737 -15.813 1.00 49.09 201 LEU A N 1
ATOM 1572 C CA . LEU A 1 201 ? 22.028 49.644 -14.357 1.00 49.09 201 LEU A CA 1
ATOM 1573 C C . LEU A 1 201 ? 20.548 49.615 -13.944 1.00 49.09 201 LEU A C 1
ATOM 1575 O O . LEU A 1 201 ? 20.205 49.126 -12.867 1.00 49.09 201 LEU A O 1
ATOM 1579 N N . GLU A 1 202 ? 19.655 50.106 -14.802 1.00 49.31 202 GLU A N 1
ATOM 1580 C CA . GLU A 1 202 ? 18.217 50.185 -14.532 1.00 49.31 202 GLU A CA 1
ATOM 1581 C C . GLU A 1 202 ? 17.546 48.810 -14.293 1.00 49.31 202 GLU A C 1
ATOM 1583 O O . GLU A 1 202 ? 16.809 48.692 -13.309 1.00 49.31 202 GLU A O 1
ATOM 1588 N N . PRO A 1 203 ? 17.857 47.731 -15.050 1.00 49.34 203 PRO A N 1
ATOM 1589 C CA . PRO A 1 203 ? 17.333 46.389 -14.771 1.00 49.34 203 PRO A CA 1
ATOM 1590 C C . PRO A 1 203 ? 17.783 45.826 -13.415 1.00 49.34 203 PRO A C 1
ATOM 1592 O O . PRO A 1 203 ? 17.015 45.141 -12.743 1.00 49.34 203 PRO A O 1
ATOM 1595 N N . GLN A 1 204 ? 19.011 46.131 -12.980 1.00 46.78 204 GLN A N 1
ATOM 1596 C CA . GLN A 1 204 ? 19.551 45.650 -11.701 1.00 46.78 204 GLN A CA 1
ATOM 1597 C C . GLN A 1 204 ? 18.889 46.367 -10.515 1.00 46.78 204 GLN A C 1
ATOM 1599 O O . GLN A 1 204 ? 18.501 45.733 -9.533 1.00 46.78 204 GLN A O 1
ATOM 1604 N N . ILE A 1 205 ? 18.658 47.678 -10.642 1.00 52.16 205 ILE A N 1
ATOM 1605 C CA . ILE A 1 205 ? 17.897 48.464 -9.660 1.00 52.16 205 ILE A CA 1
ATOM 1606 C C . ILE A 1 205 ? 16.431 47.994 -9.602 1.00 52.16 205 ILE A C 1
ATOM 1608 O O . ILE A 1 205 ? 15.849 47.943 -8.516 1.00 52.16 205 ILE A O 1
ATOM 1612 N N . ALA A 1 206 ? 15.833 47.614 -10.736 1.00 53.28 206 ALA A N 1
ATOM 1613 C CA . ALA A 1 206 ? 14.493 47.030 -10.775 1.00 53.28 206 ALA A CA 1
ATOM 1614 C C . ALA A 1 206 ? 14.430 45.659 -10.070 1.00 53.28 206 ALA A C 1
ATOM 1616 O O . ALA A 1 206 ? 13.542 45.447 -9.243 1.00 53.28 206 ALA A O 1
ATOM 1617 N N . ALA A 1 207 ? 15.401 44.771 -10.310 1.00 49.16 207 ALA A N 1
ATOM 1618 C CA . ALA A 1 207 ? 15.486 43.466 -9.651 1.00 49.16 207 ALA A CA 1
ATOM 1619 C C . ALA A 1 207 ? 15.628 43.585 -8.119 1.00 49.16 207 ALA A C 1
ATOM 1621 O O . ALA A 1 207 ? 14.919 42.903 -7.377 1.00 49.16 207 ALA A O 1
ATOM 1622 N N . MET A 1 208 ? 16.461 44.514 -7.631 1.00 47.56 208 MET A N 1
ATOM 1623 C CA . MET A 1 208 ? 16.578 44.801 -6.193 1.00 47.56 208 MET A CA 1
ATOM 1624 C C . MET A 1 208 ? 15.258 45.297 -5.580 1.00 47.56 208 MET A C 1
ATOM 1626 O O . MET A 1 208 ? 14.889 44.870 -4.486 1.00 47.56 208 MET A O 1
ATOM 1630 N N . ARG A 1 209 ? 14.509 46.167 -6.278 1.00 54.38 209 ARG A N 1
ATOM 1631 C CA . ARG A 1 209 ? 13.172 46.600 -5.821 1.00 54.38 209 ARG A CA 1
ATOM 1632 C C . ARG A 1 209 ? 12.192 45.428 -5.748 1.00 54.38 209 ARG A C 1
ATOM 1634 O O . ARG A 1 209 ? 11.409 45.364 -4.804 1.00 54.38 209 ARG A O 1
ATOM 1641 N N . GLN A 1 210 ? 12.248 44.507 -6.708 1.00 55.84 210 GLN A N 1
ATOM 1642 C CA . GLN A 1 210 ? 11.384 43.328 -6.737 1.00 55.84 210 GLN A CA 1
ATOM 1643 C C . GLN A 1 210 ? 11.690 42.369 -5.574 1.00 55.84 210 GLN A C 1
ATOM 1645 O O . GLN A 1 210 ? 10.764 41.919 -4.903 1.00 55.84 210 GLN A O 1
ATOM 1650 N N . GLN A 1 211 ? 12.968 42.121 -5.261 1.00 48.50 211 GLN A N 1
ATOM 1651 C CA . GLN A 1 211 ? 13.348 41.357 -4.063 1.00 48.50 211 GLN A CA 1
ATOM 1652 C C . GLN A 1 211 ? 12.889 42.042 -2.768 1.00 48.50 211 GLN A C 1
ATOM 1654 O O . GLN A 1 211 ? 12.337 41.377 -1.894 1.00 48.50 211 GLN A O 1
ATOM 1659 N N . TYR A 1 212 ? 13.034 43.367 -2.656 1.00 51.38 212 TYR A N 1
ATOM 1660 C CA . TYR A 1 212 ? 12.562 44.111 -1.482 1.00 51.38 212 TYR A CA 1
ATOM 1661 C C . TYR A 1 212 ? 11.037 44.011 -1.297 1.00 51.38 212 TYR A C 1
ATOM 1663 O O . TYR A 1 212 ? 10.558 43.841 -0.177 1.00 51.38 212 TYR A O 1
ATOM 1671 N N . GLN A 1 213 ? 10.264 44.047 -2.390 1.00 57.44 213 GLN A N 1
ATOM 1672 C CA . GLN A 1 213 ? 8.815 43.823 -2.341 1.00 57.44 213 GLN A CA 1
ATOM 1673 C C . GLN A 1 213 ? 8.450 42.404 -1.885 1.00 57.44 213 GLN A C 1
ATOM 1675 O O . GLN A 1 213 ? 7.514 42.257 -1.104 1.00 57.44 213 GLN A O 1
ATOM 1680 N N . LEU A 1 214 ? 9.193 41.374 -2.305 1.00 54.09 214 LEU A N 1
ATOM 1681 C CA . LEU A 1 214 ? 8.968 39.994 -1.856 1.00 54.09 214 LEU A CA 1
ATOM 1682 C C . LEU A 1 214 ? 9.268 39.811 -0.359 1.00 54.09 214 LEU A C 1
ATOM 1684 O O . LEU A 1 214 ? 8.466 39.209 0.350 1.00 54.09 214 LEU A O 1
ATOM 1688 N N . VAL A 1 215 ? 10.371 40.382 0.142 1.00 52.12 215 VAL A N 1
ATOM 1689 C CA . VAL A 1 215 ? 10.709 40.359 1.580 1.00 52.12 215 VAL A CA 1
ATOM 1690 C C . VAL A 1 215 ? 9.649 41.093 2.405 1.00 52.12 215 VAL A C 1
ATOM 1692 O O . VAL A 1 215 ? 9.229 40.603 3.452 1.00 52.12 215 VAL A O 1
ATOM 1695 N N . ARG A 1 216 ? 9.165 42.241 1.915 1.00 60.09 216 ARG A N 1
ATOM 1696 C CA . ARG A 1 216 ? 8.069 42.978 2.552 1.00 60.09 216 ARG A CA 1
ATOM 1697 C C . ARG A 1 216 ? 6.770 42.163 2.588 1.00 60.09 216 ARG A C 1
ATOM 1699 O O . ARG A 1 216 ? 6.121 42.138 3.628 1.00 60.09 216 ARG A O 1
ATOM 1706 N N . LEU A 1 217 ? 6.411 41.487 1.494 1.00 61.59 217 LEU A N 1
ATOM 1707 C CA . LEU A 1 217 ? 5.203 40.659 1.415 1.00 61.59 217 LEU A CA 1
ATOM 1708 C C . LEU A 1 217 ? 5.254 39.482 2.406 1.00 61.59 217 LEU A C 1
ATOM 1710 O O . LEU A 1 217 ? 4.272 39.215 3.091 1.00 61.59 217 LEU A O 1
ATOM 1714 N N . GLU A 1 218 ? 6.403 38.811 2.526 1.00 55.91 218 GLU A N 1
ATOM 1715 C CA . GLU A 1 218 ? 6.619 37.735 3.506 1.00 55.91 218 GLU A CA 1
ATOM 1716 C C . GLU A 1 218 ? 6.543 38.256 4.954 1.00 55.91 218 GLU A C 1
ATOM 1718 O O . GLU A 1 218 ? 5.981 37.589 5.826 1.00 55.91 218 GLU A O 1
ATOM 1723 N N . LEU A 1 219 ? 7.040 39.469 5.225 1.00 54.84 219 LEU A N 1
ATOM 1724 C CA . LEU A 1 219 ? 6.921 40.104 6.541 1.00 54.84 219 LEU A CA 1
ATOM 1725 C C . LEU A 1 219 ? 5.459 40.457 6.877 1.00 54.84 219 LEU A C 1
ATOM 1727 O O . LEU A 1 219 ? 4.990 40.147 7.972 1.00 54.84 219 LEU A O 1
ATOM 1731 N N . GLU A 1 220 ? 4.721 41.046 5.931 1.00 65.31 220 GLU A N 1
ATOM 1732 C CA . GLU A 1 220 ? 3.286 41.342 6.069 1.00 65.31 220 GLU A CA 1
ATOM 1733 C C . GLU A 1 220 ? 2.466 40.048 6.272 1.00 65.31 220 GLU A C 1
ATOM 1735 O O . GLU A 1 220 ? 1.600 39.997 7.149 1.00 65.31 220 GLU A O 1
ATOM 1740 N N . LEU A 1 221 ? 2.800 38.962 5.560 1.00 62.06 221 LEU A N 1
ATOM 1741 C CA . LEU A 1 221 ? 2.190 37.637 5.733 1.00 62.06 221 LEU A CA 1
ATOM 1742 C C . LEU A 1 221 ? 2.452 37.049 7.132 1.00 62.06 221 LEU A C 1
ATOM 1744 O O . LEU A 1 221 ? 1.556 36.445 7.728 1.00 62.06 221 LEU A O 1
ATOM 1748 N N . ARG A 1 222 ? 3.666 37.208 7.675 1.00 56.41 222 ARG A N 1
ATOM 1749 C CA . ARG A 1 222 ? 4.011 36.744 9.031 1.00 56.41 222 ARG A CA 1
ATOM 1750 C C . ARG A 1 222 ? 3.270 37.525 10.111 1.00 56.41 222 ARG A C 1
ATOM 1752 O O . ARG A 1 222 ? 2.754 36.902 11.036 1.00 56.41 222 ARG A O 1
ATOM 1759 N N . ILE A 1 223 ? 3.144 38.845 9.962 1.00 61.38 223 ILE A N 1
ATOM 1760 C CA . ILE A 1 223 ? 2.338 39.682 10.866 1.00 61.38 223 ILE A CA 1
ATOM 1761 C C . ILE A 1 223 ? 0.871 39.225 10.836 1.00 61.38 223 ILE A C 1
ATOM 1763 O O . ILE A 1 223 ? 0.301 38.956 11.890 1.00 61.38 223 ILE A O 1
ATOM 1767 N N . ALA A 1 224 ? 0.290 39.020 9.648 1.00 62.12 224 ALA A N 1
ATOM 1768 C CA . ALA A 1 224 ? -1.087 38.540 9.513 1.00 62.12 224 ALA A CA 1
ATOM 1769 C C . ALA A 1 224 ? -1.313 37.155 10.156 1.00 62.12 224 ALA A C 1
ATOM 1771 O O . ALA A 1 224 ? -2.352 36.922 10.773 1.00 62.12 224 ALA A O 1
ATOM 1772 N N . LYS A 1 225 ? -0.334 36.240 10.069 1.00 54.69 225 LYS A N 1
ATOM 1773 C CA . LYS A 1 225 ? -0.383 34.933 10.754 1.00 54.69 225 LYS A CA 1
ATOM 1774 C C . LYS A 1 225 ? -0.325 35.064 12.281 1.00 54.69 225 LYS A C 1
ATOM 1776 O O . LYS A 1 225 ? -1.026 34.320 12.964 1.00 54.69 225 LYS A O 1
ATOM 1781 N N . MET A 1 226 ? 0.464 35.997 12.819 1.00 53.12 226 MET A N 1
ATOM 1782 C CA . MET A 1 226 ? 0.507 36.269 14.264 1.00 53.12 226 MET A CA 1
ATOM 1783 C C . MET A 1 226 ? -0.804 36.882 14.771 1.00 53.12 226 MET A C 1
ATOM 1785 O O . MET A 1 226 ? -1.340 36.413 15.775 1.00 53.12 226 MET A O 1
ATOM 1789 N N . ASP A 1 227 ? -1.359 37.861 14.050 1.00 63.19 227 ASP A N 1
ATOM 1790 C CA . ASP A 1 227 ? -2.650 38.473 14.387 1.00 63.19 227 ASP A CA 1
ATOM 1791 C C . ASP A 1 227 ? -3.787 37.422 14.340 1.00 63.19 227 ASP A C 1
ATOM 1793 O O . ASP A 1 227 ? -4.622 37.368 15.245 1.00 63.19 227 ASP A O 1
ATOM 1797 N N . ALA A 1 228 ? -3.782 36.518 13.350 1.00 56.53 228 ALA A N 1
ATOM 1798 C CA . ALA A 1 228 ? -4.737 35.409 13.260 1.00 56.53 228 ALA A CA 1
ATOM 1799 C C . ALA A 1 228 ? -4.589 34.385 14.406 1.00 56.53 228 ALA A C 1
ATOM 1801 O O . ALA A 1 228 ? -5.592 33.924 14.952 1.00 56.53 228 ALA A O 1
ATOM 1802 N N . TYR A 1 229 ? -3.358 34.052 14.812 1.00 51.91 229 TYR A N 1
ATOM 1803 C CA . TYR A 1 229 ? -3.102 33.172 15.959 1.00 51.91 229 TYR A CA 1
ATOM 1804 C C . TYR A 1 229 ? -3.598 33.786 17.279 1.00 51.91 229 TYR A C 1
ATOM 1806 O O . TYR A 1 229 ? -4.251 33.104 18.076 1.00 51.91 229 TYR A O 1
ATOM 1814 N N . GLN A 1 230 ? -3.357 35.088 17.487 1.00 57.72 230 GLN A N 1
ATOM 1815 C CA . GLN A 1 230 ? -3.886 35.810 18.645 1.00 57.72 230 GLN A CA 1
ATOM 1816 C C . GLN A 1 230 ? -5.421 35.787 18.652 1.00 57.72 230 GLN A C 1
ATOM 1818 O O . GLN A 1 230 ? -6.012 35.437 19.673 1.00 57.72 230 GLN A O 1
ATOM 1823 N N . GLN A 1 231 ? -6.073 36.089 17.523 1.00 63.50 231 GLN A N 1
ATOM 1824 C CA . GLN A 1 231 ? -7.537 36.047 17.413 1.00 63.50 231 GLN A CA 1
ATOM 1825 C C . GLN A 1 231 ? -8.103 34.645 17.680 1.00 63.50 231 GLN A C 1
ATOM 1827 O O . GLN A 1 231 ? -9.093 34.521 18.398 1.00 63.50 231 GLN A O 1
ATOM 1832 N N . ALA A 1 232 ? -7.462 33.586 17.176 1.00 50.22 232 ALA A N 1
ATOM 1833 C CA . ALA A 1 232 ? -7.875 32.207 17.438 1.00 50.22 232 ALA A CA 1
ATOM 1834 C C . ALA A 1 232 ? -7.752 31.834 18.927 1.00 50.22 232 ALA A C 1
ATOM 1836 O O . ALA A 1 232 ? -8.655 31.209 19.485 1.00 50.22 232 ALA A O 1
ATOM 1837 N N . THR A 1 233 ? -6.680 32.268 19.596 1.00 47.31 233 THR A N 1
ATOM 1838 C CA . THR A 1 233 ? -6.486 32.039 21.039 1.00 47.31 233 THR A CA 1
ATOM 1839 C C . THR A 1 233 ? -7.505 32.825 21.867 1.00 47.31 233 THR A C 1
ATOM 1841 O O . THR A 1 233 ? -8.105 32.283 22.795 1.00 47.31 233 THR A O 1
ATOM 1844 N N . GLU A 1 234 ? -7.761 34.087 21.517 1.00 57.75 234 GLU A N 1
ATOM 1845 C CA . GLU A 1 234 ? -8.775 34.907 22.185 1.00 57.75 234 GLU A CA 1
ATOM 1846 C C . GLU A 1 234 ? -10.193 34.347 21.982 1.00 57.75 234 GLU A C 1
ATOM 1848 O O . GLU A 1 234 ? -10.952 34.281 22.950 1.00 57.75 234 GLU A O 1
ATOM 1853 N N . ALA A 1 235 ? -10.523 33.857 20.782 1.00 53.88 235 ALA A N 1
ATOM 1854 C CA . ALA A 1 235 ? -11.798 33.206 20.482 1.00 53.88 235 ALA A CA 1
ATOM 1855 C C . ALA A 1 235 ? -11.976 31.870 21.226 1.00 53.88 235 ALA A C 1
ATOM 1857 O O . ALA A 1 235 ? -13.042 31.626 21.789 1.00 53.88 235 ALA A O 1
ATOM 1858 N N . MET A 1 236 ? -10.936 31.029 21.294 1.00 47.19 236 MET A N 1
ATOM 1859 C CA . MET A 1 236 ? -10.972 29.765 22.042 1.00 47.19 236 MET A CA 1
ATOM 1860 C C . MET A 1 236 ? -11.258 30.002 23.531 1.00 47.19 236 MET A C 1
ATOM 1862 O O . MET A 1 236 ? -12.098 29.318 24.121 1.00 47.19 236 MET A O 1
ATOM 1866 N N . VAL A 1 237 ? -10.602 30.999 24.139 1.00 49.28 237 VAL A N 1
ATOM 1867 C CA . VAL A 1 237 ? -10.828 31.343 25.551 1.00 49.28 237 VAL A CA 1
ATOM 1868 C C . VAL A 1 237 ? -12.194 32.009 25.757 1.00 49.28 237 VAL A C 1
ATOM 1870 O O . VAL A 1 237 ? -12.885 31.697 26.725 1.00 49.28 237 VAL A O 1
ATOM 1873 N N . ALA A 1 238 ? -12.637 32.867 24.833 1.00 57.75 238 ALA A N 1
ATOM 1874 C CA . ALA A 1 238 ? -13.978 33.456 24.873 1.00 57.75 238 ALA A CA 1
ATOM 1875 C C . ALA A 1 238 ? -15.101 32.412 24.709 1.00 57.75 238 ALA A C 1
ATOM 1877 O O . ALA A 1 238 ? -16.194 32.618 25.229 1.00 57.75 238 ALA A O 1
ATOM 1878 N N . ALA A 1 239 ? -14.840 31.288 24.034 1.00 49.16 239 ALA A N 1
ATOM 1879 C CA . ALA A 1 239 ? -15.774 30.170 23.920 1.00 49.16 239 ALA A CA 1
ATOM 1880 C C . ALA A 1 239 ? -15.789 29.259 25.164 1.00 49.16 239 ALA A C 1
ATOM 1882 O O . ALA A 1 239 ? -16.835 28.710 25.506 1.00 49.16 239 ALA A O 1
ATOM 1883 N N . THR A 1 240 ? -14.657 29.100 25.861 1.00 45.22 240 THR A N 1
ATOM 1884 C CA . THR A 1 240 ? -14.563 28.232 27.054 1.00 45.22 240 THR A CA 1
ATOM 1885 C C . THR A 1 240 ? -14.975 28.923 28.351 1.00 45.22 240 THR A C 1
ATOM 1887 O O . THR A 1 240 ? -15.622 28.284 29.180 1.00 45.22 240 THR A O 1
ATOM 1890 N N . ALA A 1 241 ? -14.677 30.215 28.531 1.00 50.06 241 ALA A N 1
ATOM 1891 C CA . ALA A 1 241 ? -15.010 30.932 29.766 1.00 50.06 241 ALA A CA 1
ATOM 1892 C C . ALA A 1 241 ? -16.516 30.880 30.128 1.00 50.06 241 ALA A C 1
ATOM 1894 O O . ALA A 1 241 ? -16.821 30.476 31.248 1.00 50.06 241 ALA A O 1
ATOM 1895 N N . PRO A 1 242 ? -17.482 31.122 29.212 1.00 53.06 242 PRO A N 1
ATOM 1896 C CA . PRO A 1 242 ? -18.909 31.057 29.544 1.00 53.06 242 PRO A CA 1
ATOM 1897 C C . PRO A 1 242 ? -19.403 29.649 29.898 1.00 53.06 242 PRO A C 1
ATOM 1899 O O . PRO A 1 242 ? -20.390 29.514 30.615 1.00 53.06 242 PRO A O 1
ATOM 1902 N N . ALA A 1 243 ? -18.745 28.595 29.400 1.00 47.78 243 ALA A N 1
ATOM 1903 C CA . ALA A 1 243 ? -19.066 27.215 29.762 1.00 47.78 243 ALA A CA 1
ATOM 1904 C C . ALA A 1 243 ? -18.572 26.879 31.179 1.00 47.78 243 ALA A C 1
ATOM 1906 O O . ALA A 1 243 ? -19.269 26.199 31.930 1.00 47.78 243 ALA A O 1
ATOM 1907 N N . ILE A 1 244 ? -17.403 27.404 31.560 1.00 47.22 244 ILE A N 1
ATOM 1908 C CA . ILE A 1 244 ? -16.833 27.280 32.908 1.00 47.22 244 ILE A CA 1
ATOM 1909 C C . ILE A 1 244 ? -17.645 28.109 33.912 1.00 47.22 244 ILE A C 1
ATOM 1911 O O . ILE A 1 244 ? -17.969 27.618 34.991 1.00 47.22 244 ILE A O 1
ATOM 1915 N N . ASP A 1 245 ? -18.036 29.331 33.554 1.00 51.47 245 ASP A N 1
ATOM 1916 C CA . ASP A 1 245 ? -18.847 30.183 34.424 1.00 51.47 245 ASP A CA 1
ATOM 1917 C C . ASP A 1 245 ? -20.276 29.644 34.566 1.00 51.47 245 ASP A C 1
ATOM 1919 O O . ASP A 1 245 ? -20.783 29.604 35.683 1.00 51.47 245 ASP A O 1
ATOM 1923 N N . LYS A 1 246 ? -20.877 29.070 33.510 1.00 50.31 246 LYS A N 1
ATOM 1924 C CA . LYS A 1 246 ? -22.120 28.290 33.656 1.00 50.31 246 LYS A CA 1
ATOM 1925 C C . LYS A 1 246 ? -21.953 27.038 34.505 1.00 50.31 246 LYS A C 1
ATOM 1927 O O . LYS A 1 246 ? -22.891 26.691 35.207 1.00 50.31 246 LYS A O 1
ATOM 1932 N N . ALA A 1 247 ? -20.810 26.353 34.471 1.00 47.12 247 ALA A N 1
ATOM 1933 C CA . ALA A 1 247 ? -20.573 25.225 35.371 1.00 47.12 247 ALA A CA 1
ATOM 1934 C C . ALA A 1 247 ? -20.511 25.690 36.839 1.00 47.12 247 ALA A C 1
ATOM 1936 O O . ALA A 1 247 ? -21.105 25.049 37.702 1.00 47.12 247 ALA A O 1
ATOM 1937 N N . LYS A 1 248 ? -19.881 26.840 37.115 1.00 46.25 248 LYS A N 1
ATOM 1938 C CA . LYS A 1 248 ? -19.856 27.464 38.451 1.00 46.25 248 LYS A CA 1
ATOM 1939 C C . LYS A 1 248 ? -21.239 27.951 38.897 1.00 46.25 248 LYS A C 1
ATOM 1941 O O . LYS A 1 248 ? -21.638 27.654 40.018 1.00 46.25 248 LYS A O 1
ATOM 1946 N N . GLU A 1 249 ? -21.987 28.642 38.033 1.00 51.81 249 GLU A N 1
ATOM 1947 C CA . GLU A 1 249 ? -23.369 29.061 38.313 1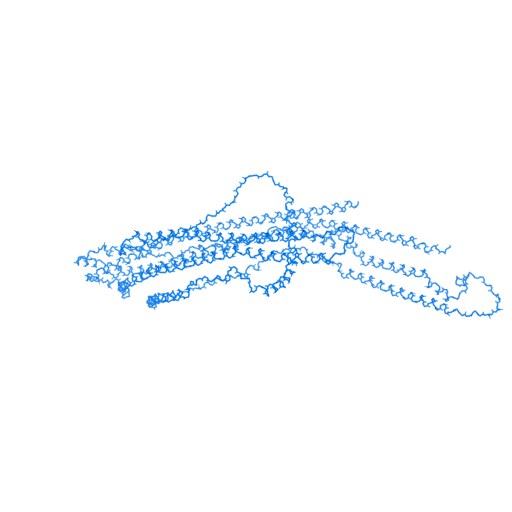.00 51.81 249 GLU A CA 1
ATOM 1948 C C . GLU A 1 249 ? -24.293 27.861 38.526 1.00 51.81 249 GLU A C 1
ATOM 1950 O O . GLU A 1 249 ? -25.115 27.892 39.432 1.00 51.81 249 GLU A O 1
ATOM 1955 N N . LEU A 1 250 ? -24.153 26.789 37.741 1.00 46.28 250 LEU A N 1
ATOM 1956 C CA . LEU A 1 250 ? -24.965 25.583 37.889 1.00 46.28 250 LEU A CA 1
ATOM 1957 C C . LEU A 1 250 ? -24.657 24.869 39.213 1.00 46.28 250 LEU A C 1
ATOM 1959 O O . LEU A 1 250 ? -25.585 24.471 39.908 1.00 46.28 250 LEU A O 1
ATOM 1963 N N . VAL A 1 251 ? -23.383 24.772 39.611 1.00 45.44 251 VAL A N 1
ATOM 1964 C CA . VAL A 1 251 ? -22.988 24.253 40.934 1.00 45.44 251 VAL A CA 1
ATOM 1965 C C . VAL A 1 251 ? -23.543 25.131 42.065 1.00 45.44 251 VAL A C 1
ATOM 1967 O O . VAL A 1 251 ? -24.111 24.599 43.014 1.00 45.44 251 VAL A O 1
ATOM 1970 N N . ALA A 1 252 ? -23.464 26.460 41.944 1.00 47.41 252 ALA A N 1
ATOM 1971 C CA . ALA A 1 252 ? -23.996 27.395 42.940 1.00 47.41 252 ALA A CA 1
ATOM 1972 C C . ALA A 1 252 ? -25.540 27.431 42.999 1.00 47.41 252 ALA A C 1
ATOM 1974 O O . ALA A 1 252 ? -26.115 27.667 44.059 1.00 47.41 252 ALA A O 1
ATOM 1975 N N . ALA A 1 253 ? -26.223 27.186 41.878 1.00 47.53 253 ALA A N 1
ATOM 1976 C CA . ALA A 1 253 ? -27.682 27.151 41.791 1.00 47.53 253 ALA A CA 1
ATOM 1977 C C . ALA A 1 253 ? -28.284 25.803 42.224 1.00 47.53 253 ALA A C 1
ATOM 1979 O O . ALA A 1 253 ? -29.459 25.755 42.584 1.00 47.53 253 ALA A O 1
ATOM 1980 N N . ILE A 1 254 ? -27.503 24.715 42.191 1.00 43.81 254 ILE A N 1
ATOM 1981 C CA . ILE A 1 254 ? -27.960 23.370 42.571 1.00 43.81 254 ILE A CA 1
ATOM 1982 C C . ILE A 1 254 ? -28.030 23.178 44.096 1.00 43.81 254 ILE A C 1
ATOM 1984 O O . ILE A 1 254 ? -28.842 22.369 44.541 1.00 43.81 254 ILE A O 1
ATOM 1988 N N . SER A 1 255 ? -27.287 23.941 44.913 1.00 42.56 255 SER A N 1
ATOM 1989 C CA . SER A 1 255 ? -27.649 24.100 46.331 1.00 42.56 255 SER A CA 1
ATOM 1990 C C . SER A 1 255 ? -27.067 25.352 47.012 1.00 42.56 255 SER A C 1
ATOM 1992 O O . SER A 1 255 ? -25.850 25.531 47.005 1.00 42.56 255 SER A O 1
ATOM 1994 N N . PRO A 1 256 ? -27.890 26.154 47.720 1.00 47.22 256 PRO A N 1
ATOM 1995 C CA . PRO A 1 256 ? -27.413 27.159 48.670 1.00 47.22 256 PRO A CA 1
ATOM 1996 C C . PRO A 1 256 ? -27.030 26.584 50.055 1.00 47.22 256 PRO A C 1
ATOM 1998 O O . PRO A 1 256 ? -26.587 27.347 50.906 1.00 47.22 256 PRO A O 1
ATOM 2001 N N . ASN A 1 257 ? -27.198 25.274 50.300 1.00 51.03 257 ASN A N 1
ATOM 2002 C CA . ASN A 1 257 ? -26.786 24.575 51.529 1.00 51.03 257 ASN A CA 1
ATOM 2003 C C . ASN A 1 257 ? -26.064 23.252 51.186 1.00 51.03 257 ASN A C 1
ATOM 2005 O O . ASN A 1 257 ? -26.678 22.316 50.675 1.00 51.03 257 ASN A O 1
ATOM 2009 N N . GLU A 1 258 ? -24.771 23.140 51.501 1.00 41.50 258 GLU A N 1
ATOM 2010 C CA . GLU A 1 258 ? -23.877 22.048 51.049 1.00 41.50 258 GLU A CA 1
ATOM 2011 C C . GLU A 1 258 ? -24.217 20.617 51.539 1.00 41.50 258 GLU A C 1
ATOM 2013 O O . GLU A 1 258 ? -23.561 19.666 51.124 1.00 41.50 258 GLU A O 1
ATOM 2018 N N . ALA A 1 259 ? -25.212 20.428 52.412 1.00 44.31 259 ALA A N 1
ATOM 2019 C CA . ALA A 1 259 ? -25.389 19.184 53.172 1.00 44.31 259 ALA A CA 1
ATOM 2020 C C . ALA A 1 259 ? -26.278 18.092 52.527 1.00 44.31 259 ALA A C 1
ATOM 2022 O O . ALA A 1 259 ? -26.275 16.966 53.019 1.00 44.31 259 ALA A O 1
ATOM 2023 N N . GLU A 1 260 ? -27.051 18.385 51.471 1.00 41.25 260 GLU A N 1
ATOM 2024 C CA . GLU A 1 260 ? -28.142 17.497 51.004 1.00 41.25 260 GLU A CA 1
ATOM 2025 C C . GLU A 1 260 ? -28.181 17.281 49.472 1.00 41.25 260 GLU A C 1
ATOM 2027 O O . GLU A 1 260 ? -29.197 17.527 48.822 1.00 41.25 260 GLU A O 1
ATOM 2032 N N . LEU A 1 261 ? -27.090 16.789 48.866 1.00 42.66 261 LEU A N 1
ATOM 2033 C CA . LEU A 1 261 ? -27.075 16.391 47.446 1.00 42.66 261 LEU A CA 1
ATOM 2034 C C . LEU A 1 261 ? -26.827 14.880 47.249 1.00 42.66 261 LEU A C 1
ATOM 2036 O O . LEU A 1 261 ? -25.816 14.364 47.727 1.00 42.66 261 LEU A O 1
ATOM 2040 N N . PRO A 1 262 ? -27.698 14.155 46.513 1.00 39.97 262 PRO A N 1
ATOM 2041 C CA . PRO A 1 262 ? -27.510 12.733 46.236 1.00 39.97 262 PRO A CA 1
ATOM 2042 C C . PRO A 1 262 ? -26.471 12.479 45.119 1.00 39.97 262 PRO A C 1
ATOM 2044 O O . PRO A 1 262 ? -26.390 13.241 44.149 1.00 39.97 262 PRO A O 1
ATOM 2047 N N . PRO A 1 263 ? -25.709 11.368 45.185 1.00 40.91 263 PRO A N 1
ATOM 2048 C CA . PRO A 1 263 ? -24.475 11.182 44.409 1.00 40.91 263 PRO A CA 1
ATOM 2049 C C . PRO A 1 263 ? -24.643 11.081 42.882 1.00 40.91 263 PRO A C 1
ATOM 2051 O O . PRO A 1 263 ? -23.681 11.302 42.148 1.00 40.91 263 PRO A O 1
ATOM 2054 N N . PHE A 1 264 ? -25.841 10.792 42.360 1.00 39.72 264 PHE A N 1
ATOM 2055 C CA . PHE A 1 264 ? -26.046 10.657 40.908 1.00 39.72 264 PHE A CA 1
ATOM 2056 C C . PHE A 1 264 ? -25.972 11.995 40.145 1.00 39.72 264 PHE A C 1
ATOM 2058 O O . PHE A 1 264 ? -25.707 12.000 38.941 1.00 39.72 264 PHE A O 1
ATOM 2065 N N . ALA A 1 265 ? -26.156 13.132 40.829 1.00 38.47 265 ALA A N 1
ATOM 2066 C CA . ALA A 1 265 ? -26.096 14.461 40.214 1.00 38.47 265 ALA A CA 1
ATOM 2067 C C . ALA A 1 265 ? -24.690 14.821 39.684 1.00 38.47 265 ALA A C 1
ATOM 2069 O O . ALA A 1 265 ? -24.559 15.664 38.800 1.00 38.47 265 ALA A O 1
ATOM 2070 N N . GLN A 1 266 ? -23.640 14.149 40.169 1.00 44.03 266 GLN A N 1
ATOM 2071 C CA . GLN A 1 266 ? -22.247 14.410 39.787 1.00 44.03 266 GLN A CA 1
ATOM 2072 C C . GLN A 1 266 ? -21.838 13.773 38.441 1.00 44.03 266 GLN A C 1
ATOM 2074 O O . GLN A 1 266 ? -20.741 14.029 37.950 1.00 44.03 266 GLN A O 1
ATOM 2079 N N . ALA A 1 267 ? -22.702 12.960 37.816 1.00 36.91 267 ALA A N 1
ATOM 2080 C CA . ALA A 1 267 ? -22.382 12.218 36.591 1.00 36.91 267 ALA A CA 1
ATOM 2081 C C . ALA A 1 267 ? -22.835 12.894 35.275 1.00 36.91 267 ALA A C 1
ATOM 2083 O O . ALA A 1 267 ? -22.538 12.382 34.193 1.00 36.91 267 ALA A O 1
ATOM 2084 N N . ILE A 1 268 ? -23.556 14.024 35.329 1.00 38.31 268 ILE A N 1
ATOM 2085 C CA . ILE A 1 268 ? -24.170 14.664 34.146 1.00 38.31 268 ILE A CA 1
ATOM 2086 C C . ILE A 1 268 ? -23.480 15.993 33.802 1.00 38.31 268 ILE A C 1
ATOM 2088 O O . ILE A 1 268 ? -24.077 17.063 33.837 1.00 38.31 268 ILE A O 1
ATOM 2092 N N . LEU A 1 269 ? -22.215 15.902 33.386 1.00 31.59 269 LEU A N 1
ATOM 2093 C CA . LEU A 1 269 ? -21.538 16.932 32.587 1.00 31.59 269 LEU A CA 1
ATOM 2094 C C . LEU A 1 269 ? -20.781 16.279 31.420 1.00 31.59 269 LEU A C 1
ATOM 2096 O O . LEU A 1 269 ? -19.562 16.370 31.287 1.00 31.59 269 LEU A O 1
ATOM 2100 N N . LYS A 1 270 ? -21.534 15.627 30.523 1.00 34.03 270 LYS A N 1
ATOM 2101 C CA . LYS A 1 270 ? -21.061 15.450 29.146 1.00 34.03 270 LYS A CA 1
ATOM 2102 C C . LYS A 1 270 ? -21.036 16.829 28.493 1.00 34.03 270 LYS A C 1
ATOM 2104 O O . LYS A 1 270 ? -22.089 17.355 28.138 1.00 34.03 270 LYS A O 1
ATOM 2109 N N . LEU A 1 271 ? -19.844 17.396 28.324 1.00 26.98 271 LEU A N 1
ATOM 2110 C CA . LEU A 1 271 ? -19.648 18.472 27.357 1.00 26.98 271 LEU A CA 1
ATOM 2111 C C . LEU A 1 271 ? -20.134 17.968 25.987 1.00 26.98 271 LEU A C 1
ATOM 2113 O O . LEU A 1 271 ? -19.773 16.848 25.609 1.00 26.98 271 LEU A O 1
ATOM 2117 N N . PRO A 1 272 ? -20.958 18.735 25.251 1.00 30.50 272 PRO A N 1
ATOM 2118 C CA . PRO A 1 272 ? -21.259 18.393 23.874 1.00 30.50 272 PRO A CA 1
ATOM 2119 C C . PRO A 1 272 ? -19.958 18.429 23.076 1.00 30.50 272 PRO A C 1
ATOM 2121 O O . PRO A 1 272 ? -19.141 19.339 23.226 1.00 30.50 272 PRO A O 1
ATOM 2124 N N . GLU A 1 273 ? -19.776 17.423 22.232 1.00 28.78 273 GLU A N 1
ATOM 2125 C CA . GLU A 1 273 ? -18.683 17.372 21.276 1.00 28.78 273 GLU A CA 1
ATOM 2126 C C . GLU A 1 273 ? -18.833 18.576 20.336 1.00 28.78 273 GLU A C 1
ATOM 2128 O O . GLU A 1 273 ? -19.776 18.644 19.546 1.00 28.78 273 GLU A O 1
ATOM 2133 N N . ILE A 1 274 ? -17.949 19.573 20.469 1.00 25.19 274 ILE A N 1
ATOM 2134 C CA . ILE A 1 274 ? -17.910 20.711 19.547 1.00 25.19 274 ILE A CA 1
ATOM 2135 C C . ILE A 1 274 ? -17.281 20.199 18.254 1.00 25.19 274 ILE A C 1
ATOM 2137 O O . ILE A 1 274 ? -16.081 20.343 18.017 1.00 25.19 274 ILE A O 1
ATOM 2141 N N . SER A 1 275 ? -18.111 19.590 17.412 1.00 28.48 275 SER A N 1
ATOM 2142 C CA . SER A 1 275 ? -17.807 19.458 16.000 1.00 28.48 275 SER A CA 1
ATOM 2143 C C . SER A 1 275 ? -17.704 20.867 15.421 1.00 28.48 275 SER A C 1
ATOM 2145 O O . SER A 1 275 ? -18.695 21.576 15.231 1.00 28.48 275 SER A O 1
ATOM 2147 N N . LEU A 1 276 ? -16.471 21.299 15.153 1.00 27.61 276 LEU A N 1
ATOM 2148 C CA . LEU A 1 276 ? -16.252 22.414 14.241 1.00 27.61 276 LEU A CA 1
ATOM 2149 C C . LEU A 1 276 ? -16.968 22.071 12.927 1.00 27.61 276 LEU A C 1
ATOM 2151 O O . LEU A 1 276 ? -16.832 20.935 12.459 1.00 27.61 276 LEU A O 1
ATOM 2155 N N . PRO A 1 277 ? -17.724 23.003 12.322 1.00 26.73 277 PRO A N 1
ATOM 2156 C CA . PRO A 1 277 ? -18.327 22.741 11.031 1.00 26.73 277 PRO A CA 1
ATOM 2157 C C . PRO A 1 277 ? -17.210 22.434 10.034 1.00 26.73 277 PRO A C 1
ATOM 2159 O O . PRO A 1 277 ? -16.359 23.285 9.761 1.00 26.73 277 PRO A O 1
ATOM 2162 N N . GLN A 1 278 ? -17.222 21.222 9.475 1.00 30.25 278 GLN A N 1
ATOM 2163 C CA . GLN A 1 278 ? -16.527 20.985 8.221 1.00 30.25 278 GLN A CA 1
ATOM 2164 C C . GLN A 1 278 ? -17.140 21.938 7.200 1.00 30.25 278 GLN A C 1
ATOM 2166 O O . GLN A 1 278 ? -18.306 21.810 6.829 1.00 30.25 278 GLN A O 1
ATOM 2171 N N . ILE A 1 279 ? -16.344 22.914 6.769 1.00 23.98 279 ILE A N 1
ATOM 2172 C CA . ILE A 1 279 ? -16.637 23.684 5.570 1.00 23.98 279 ILE A CA 1
ATOM 2173 C C . ILE A 1 279 ? -16.341 22.754 4.394 1.00 23.98 279 ILE A C 1
ATOM 2175 O O . ILE A 1 279 ? -15.239 22.718 3.850 1.00 23.98 279 ILE A O 1
ATOM 2179 N N . ASP A 1 280 ? -17.344 21.951 4.059 1.00 30.39 280 ASP A N 1
ATOM 2180 C CA . ASP A 1 280 ? -17.448 21.325 2.753 1.00 30.39 280 ASP A CA 1
ATOM 2181 C C . ASP A 1 280 ? -17.736 22.429 1.720 1.00 30.39 280 ASP A C 1
ATOM 2183 O O . ASP A 1 280 ? -18.706 23.179 1.846 1.00 30.39 280 ASP A O 1
ATOM 2187 N N . ILE A 1 281 ? -16.870 22.556 0.710 1.00 25.28 281 ILE A N 1
ATOM 2188 C CA . ILE A 1 281 ? -17.141 23.334 -0.512 1.00 25.28 281 ILE A CA 1
ATOM 2189 C C . ILE A 1 281 ? -17.025 22.396 -1.720 1.00 25.28 281 ILE A C 1
ATOM 2191 O O . ILE A 1 281 ? -16.338 22.651 -2.711 1.00 25.28 281 ILE A O 1
ATOM 2195 N N . GLY A 1 282 ? -17.745 21.282 -1.638 1.00 28.34 282 GLY A N 1
ATOM 2196 C CA . GLY A 1 282 ? -18.041 20.361 -2.723 1.00 28.34 282 GLY A CA 1
ATOM 2197 C C . GLY A 1 282 ? -19.058 20.887 -3.745 1.00 28.34 282 GLY A C 1
ATOM 2198 O O . GLY A 1 282 ? -20.001 20.173 -4.066 1.00 28.34 282 GLY A O 1
ATOM 2199 N N . SER A 1 283 ? -18.803 22.057 -4.361 1.00 40.31 283 SER A N 1
ATOM 2200 C CA . SER A 1 283 ? -19.393 22.457 -5.672 1.00 40.31 283 SER A CA 1
ATOM 2201 C C . SER A 1 283 ? -20.951 22.637 -5.681 1.00 40.31 283 SER A C 1
ATOM 2203 O O . SER A 1 283 ? -21.542 22.588 -4.605 1.00 40.31 283 SER A O 1
ATOM 2205 N N . PRO A 1 284 ? -21.675 22.897 -6.812 1.00 45.66 284 PRO A N 1
ATOM 2206 C CA . PRO A 1 284 ? -21.248 23.019 -8.221 1.00 45.66 284 PRO A CA 1
ATOM 2207 C C . PRO A 1 284 ? -21.890 24.154 -9.090 1.00 45.66 284 PRO A C 1
ATOM 2209 O O . PRO A 1 284 ? -22.854 24.792 -8.695 1.00 45.66 284 PRO A O 1
ATOM 2212 N N . ILE A 1 285 ? -21.374 24.314 -10.331 1.00 32.19 285 ILE A N 1
ATOM 2213 C CA . ILE A 1 285 ? -21.926 25.013 -11.540 1.00 32.19 285 ILE A CA 1
ATOM 2214 C C . ILE A 1 285 ? -22.444 26.464 -11.333 1.00 32.19 285 ILE A C 1
ATOM 2216 O O . ILE A 1 285 ? -23.481 26.697 -10.732 1.00 32.19 285 ILE A O 1
ATOM 2220 N N . SER A 1 286 ? -21.887 27.521 -11.933 1.00 34.41 286 SER A N 1
ATOM 2221 C CA . SER A 1 286 ? -21.848 27.818 -13.385 1.00 34.41 286 SER A CA 1
ATOM 2222 C C . SER A 1 286 ? -21.120 29.167 -13.587 1.00 34.41 286 SER A C 1
ATOM 2224 O O . SER A 1 286 ? -21.180 29.998 -12.688 1.00 34.41 286 SER A O 1
ATOM 2226 N N . ALA A 1 287 ? -20.476 29.540 -14.699 1.00 30.16 287 ALA A N 1
ATOM 2227 C CA . ALA A 1 287 ? -20.103 28.889 -15.969 1.00 30.16 287 ALA A CA 1
ATOM 2228 C C . ALA A 1 287 ? -18.717 29.483 -16.395 1.00 30.16 287 ALA A C 1
ATOM 2230 O O . ALA A 1 287 ? -18.046 30.075 -15.559 1.00 30.16 287 ALA A O 1
ATOM 2231 N N . GLY A 1 288 ? -18.165 29.433 -17.617 1.00 33.66 288 GLY A N 1
ATOM 2232 C CA . GLY A 1 288 ? -18.620 28.953 -18.924 1.00 33.66 288 GLY A CA 1
ATOM 2233 C C . GLY A 1 288 ? -17.796 29.556 -20.075 1.00 33.66 288 GLY A C 1
ATOM 2234 O O . GLY A 1 288 ? -18.387 30.249 -20.893 1.00 33.66 288 GLY A O 1
ATOM 2235 N N . HIS A 1 289 ? -16.468 29.345 -20.099 1.00 36.97 289 HIS A N 1
ATOM 2236 C CA . HIS A 1 289 ? -15.587 29.215 -21.288 1.00 36.97 289 HIS A CA 1
ATOM 2237 C C . HIS A 1 289 ? -14.121 29.034 -20.829 1.00 36.97 289 HIS A C 1
ATOM 2239 O O . HIS A 1 289 ? -13.468 29.992 -20.424 1.00 36.97 289 HIS A O 1
ATOM 2245 N N . PHE A 1 290 ? -13.605 27.802 -20.896 1.00 34.12 290 PHE A N 1
ATOM 2246 C CA . PHE A 1 290 ? -12.187 27.476 -20.672 1.00 34.12 290 PHE A CA 1
ATOM 2247 C C . PHE A 1 290 ? -11.473 27.216 -22.017 1.00 34.12 290 PHE A C 1
ATOM 2249 O O . PHE A 1 290 ? -12.116 26.729 -22.951 1.00 34.12 290 PHE A O 1
ATOM 2256 N N . PRO A 1 291 ? -10.161 27.503 -22.136 1.00 38.81 291 PRO A N 1
ATOM 2257 C CA . PRO A 1 291 ? -9.352 27.106 -23.291 1.00 38.81 291 PRO A CA 1
ATOM 2258 C C . PRO A 1 291 ? -9.165 25.579 -23.363 1.00 38.81 291 PRO A C 1
ATOM 2260 O O . PRO A 1 291 ? -9.361 24.865 -22.381 1.00 38.81 291 PRO A O 1
ATOM 2263 N N . SER A 1 292 ? -8.792 25.067 -24.540 1.00 50.28 292 SER A N 1
ATOM 2264 C CA . SER A 1 292 ? -8.841 23.632 -24.844 1.00 50.28 292 SER A CA 1
ATOM 2265 C C . SER A 1 292 ? -7.843 22.764 -24.059 1.00 50.28 292 SER A C 1
ATOM 2267 O O . SER A 1 292 ? -6.664 23.081 -23.891 1.00 50.28 292 SER A O 1
ATOM 2269 N N . ASP A 1 293 ? -8.339 21.595 -23.652 1.00 46.94 293 ASP A N 1
ATOM 2270 C CA . ASP A 1 293 ? -7.738 20.645 -22.701 1.00 46.94 293 ASP A CA 1
ATOM 2271 C C . ASP A 1 293 ? -6.351 20.094 -23.125 1.00 46.94 293 ASP A C 1
ATOM 2273 O O . ASP A 1 293 ? -5.545 19.669 -22.296 1.00 46.94 293 ASP A O 1
ATOM 2277 N N . ALA A 1 294 ? -6.024 20.154 -24.422 1.00 42.38 294 ALA A N 1
ATOM 2278 C CA . ALA A 1 294 ? -4.715 19.760 -24.951 1.00 42.38 294 ALA A CA 1
ATOM 2279 C C . ALA A 1 294 ? -3.595 20.759 -24.598 1.00 42.38 294 ALA A C 1
ATOM 2281 O O . ALA A 1 294 ? -2.472 20.348 -24.304 1.00 42.38 294 ALA A O 1
ATOM 2282 N N . ALA A 1 295 ? -3.888 22.065 -24.589 1.00 43.09 295 ALA A N 1
ATOM 2283 C CA . ALA A 1 295 ? -2.891 23.097 -24.296 1.00 43.09 295 ALA A CA 1
ATOM 2284 C C . ALA A 1 295 ? -2.508 23.112 -22.807 1.00 43.09 295 ALA A C 1
ATOM 2286 O O . ALA A 1 295 ? -1.337 23.283 -22.467 1.00 43.09 295 ALA A O 1
ATOM 2287 N N . LEU A 1 296 ? -3.486 22.873 -21.925 1.00 41.94 296 LEU A N 1
ATOM 2288 C CA . LEU A 1 296 ? -3.283 22.876 -20.478 1.00 41.94 296 LEU A CA 1
ATOM 2289 C C . LEU A 1 296 ? -2.463 21.658 -20.013 1.00 41.94 296 LEU A C 1
ATOM 2291 O O . LEU A 1 296 ? -1.510 21.822 -19.250 1.00 41.94 296 LEU A O 1
ATOM 2295 N N . ARG A 1 297 ? -2.752 20.451 -20.529 1.00 41.38 297 ARG A N 1
ATOM 2296 C CA . ARG A 1 297 ? -1.956 19.246 -20.211 1.00 41.38 297 ARG A CA 1
ATOM 2297 C C . ARG A 1 297 ? -0.533 19.309 -20.767 1.00 41.38 297 ARG A C 1
ATOM 2299 O O . ARG A 1 297 ? 0.403 18.977 -20.046 1.00 41.38 297 ARG A O 1
ATOM 2306 N N . ALA A 1 298 ? -0.346 19.794 -21.998 1.00 45.81 298 ALA A N 1
ATOM 2307 C CA . ALA A 1 298 ? 0.988 19.942 -22.584 1.00 45.81 298 ALA A CA 1
ATOM 2308 C C . ALA A 1 298 ? 1.877 20.926 -21.797 1.00 45.81 298 ALA A C 1
ATOM 2310 O O . ALA A 1 298 ? 3.083 20.705 -21.676 1.00 45.81 298 ALA A O 1
ATOM 2311 N N . GLN A 1 299 ? 1.297 21.989 -21.226 1.00 40.22 299 GLN A N 1
ATOM 2312 C CA . GLN A 1 299 ? 2.033 22.922 -20.368 1.00 40.22 299 GLN A CA 1
ATOM 2313 C C . GLN A 1 299 ? 2.348 22.337 -18.983 1.00 40.22 299 GLN A C 1
ATOM 2315 O O . GLN A 1 299 ? 3.463 22.528 -18.502 1.00 40.22 299 GLN A O 1
ATOM 2320 N N . LEU A 1 300 ? 1.425 21.588 -18.368 1.00 40.00 300 LEU A N 1
ATOM 2321 C CA . LEU A 1 300 ? 1.636 20.962 -17.056 1.00 40.00 300 LEU A CA 1
ATOM 2322 C C . LEU A 1 300 ? 2.671 19.823 -17.088 1.00 40.00 300 LEU A C 1
ATOM 2324 O O . LEU A 1 300 ? 3.588 19.824 -16.268 1.00 40.00 300 LEU A O 1
ATOM 2328 N N . GLU A 1 301 ? 2.609 18.904 -18.056 1.00 42.91 301 GLU A N 1
ATOM 2329 C CA . GLU A 1 301 ? 3.560 17.778 -18.141 1.00 42.91 301 GLU A CA 1
ATOM 2330 C C . GLU A 1 301 ? 4.989 18.276 -18.456 1.00 42.91 301 GLU A C 1
ATOM 2332 O O . GLU A 1 301 ? 5.971 17.872 -17.825 1.00 42.91 301 GLU A O 1
ATOM 2337 N N . ALA A 1 302 ? 5.110 19.247 -19.374 1.00 41.41 302 ALA A N 1
ATOM 2338 C CA . ALA A 1 302 ? 6.386 19.873 -19.728 1.00 41.41 302 ALA A CA 1
ATOM 2339 C C . ALA A 1 302 ? 6.924 20.836 -18.650 1.00 41.41 302 ALA A C 1
ATOM 2341 O O . ALA A 1 302 ? 8.084 21.256 -18.733 1.00 41.41 302 ALA A O 1
ATOM 2342 N N . TYR A 1 303 ? 6.106 21.212 -17.664 1.00 37.88 303 TYR A N 1
ATOM 2343 C CA . TYR A 1 303 ? 6.535 21.891 -16.442 1.00 37.88 303 TYR A CA 1
ATOM 2344 C C . TYR A 1 303 ? 7.055 20.864 -15.425 1.00 37.88 303 TYR A C 1
ATOM 2346 O O . TYR A 1 303 ? 8.169 21.014 -14.924 1.00 37.88 303 TYR A O 1
ATOM 2354 N N . TYR A 1 304 ? 6.321 19.768 -15.204 1.00 38.12 304 TYR A N 1
ATOM 2355 C CA . TYR A 1 304 ? 6.653 18.747 -14.204 1.00 38.12 304 TYR A CA 1
ATOM 2356 C C . TYR A 1 304 ? 7.996 18.044 -14.477 1.00 38.12 304 TYR A C 1
ATOM 2358 O O . TYR A 1 304 ? 8.853 17.980 -13.592 1.00 38.12 304 TYR A O 1
ATOM 2366 N N . GLN A 1 305 ? 8.254 17.607 -15.718 1.00 40.78 305 GLN A N 1
ATOM 2367 C CA . GLN A 1 305 ? 9.531 16.949 -16.050 1.00 40.78 305 GLN A CA 1
ATOM 2368 C C . GLN A 1 305 ? 10.739 17.901 -16.019 1.00 40.78 305 GLN A C 1
ATOM 2370 O O . GLN A 1 305 ? 11.849 17.489 -15.673 1.00 40.78 305 GLN A O 1
ATOM 2375 N N . ARG A 1 306 ? 10.542 19.195 -16.319 1.00 42.00 306 ARG A N 1
ATOM 2376 C CA . ARG A 1 306 ? 11.613 20.204 -16.210 1.00 42.00 306 ARG A CA 1
ATOM 2377 C C . ARG A 1 306 ? 11.928 20.596 -14.769 1.00 42.00 306 ARG A C 1
ATOM 2379 O O . ARG A 1 306 ? 13.047 21.043 -14.527 1.00 42.00 306 ARG A O 1
ATOM 2386 N N . GLN A 1 307 ? 11.002 20.399 -13.829 1.00 36.81 307 GLN A N 1
ATOM 2387 C CA . GLN A 1 307 ? 11.295 20.531 -12.403 1.00 36.81 307 GLN A CA 1
ATOM 2388 C C . GLN A 1 307 ? 12.120 19.337 -11.903 1.00 36.81 307 GLN A C 1
ATOM 2390 O O . GLN A 1 307 ? 13.220 19.546 -11.401 1.00 36.81 307 GLN A O 1
ATOM 2395 N N . GLN A 1 308 ? 11.686 18.091 -12.134 1.00 39.97 308 GLN A N 1
ATOM 2396 C CA . GLN A 1 308 ? 12.355 16.911 -11.554 1.00 39.97 308 GLN A CA 1
ATOM 2397 C C . GLN A 1 308 ? 13.839 16.749 -11.947 1.00 39.97 308 GLN A C 1
ATOM 2399 O O . GLN A 1 308 ? 14.655 16.422 -11.084 1.00 39.97 308 GLN A O 1
ATOM 2404 N N . MET A 1 309 ? 14.234 17.033 -13.199 1.00 42.09 309 MET A N 1
ATOM 2405 C CA . MET A 1 309 ? 15.663 17.009 -13.573 1.00 42.09 309 MET A CA 1
ATOM 2406 C C . MET A 1 309 ? 16.462 18.219 -13.066 1.00 42.09 309 MET A C 1
ATOM 2408 O O . MET A 1 309 ? 17.663 18.095 -12.828 1.00 42.09 309 MET A O 1
ATOM 2412 N N . ARG A 1 310 ? 15.825 19.378 -12.855 1.00 39.59 310 ARG A N 1
ATOM 2413 C CA . ARG A 1 310 ? 16.496 20.546 -12.265 1.00 39.59 310 ARG A CA 1
ATOM 2414 C C . ARG A 1 310 ? 16.709 20.382 -10.766 1.00 39.59 310 ARG A C 1
ATOM 2416 O O . ARG A 1 310 ? 17.789 20.714 -10.290 1.00 39.59 310 ARG A O 1
ATOM 2423 N N . THR A 1 311 ? 15.739 19.832 -10.036 1.00 37.50 311 THR A N 1
ATOM 2424 C CA . THR A 1 311 ? 15.842 19.669 -8.581 1.00 37.50 311 THR A CA 1
ATOM 2425 C C . THR A 1 311 ? 17.047 18.820 -8.182 1.00 37.50 311 THR A C 1
ATOM 2427 O O . THR A 1 311 ? 17.731 19.199 -7.246 1.00 37.50 311 THR A O 1
ATOM 2430 N N . ARG A 1 312 ? 17.396 17.738 -8.896 1.00 39.50 312 ARG A N 1
ATOM 2431 C CA . ARG A 1 312 ? 18.568 16.918 -8.517 1.00 39.50 312 ARG A CA 1
ATOM 2432 C C . ARG A 1 312 ? 19.913 17.635 -8.689 1.00 39.50 312 ARG A C 1
ATOM 2434 O O . ARG A 1 312 ? 20.734 17.583 -7.784 1.00 39.50 312 ARG A O 1
ATOM 2441 N N . ILE A 1 313 ? 20.123 18.341 -9.802 1.00 40.41 313 ILE A N 1
ATOM 2442 C CA . ILE A 1 313 ? 21.396 19.041 -10.064 1.00 40.41 313 ILE A CA 1
ATOM 2443 C C . ILE A 1 313 ? 21.516 20.308 -9.202 1.00 40.41 313 ILE A C 1
ATOM 2445 O O . ILE A 1 313 ? 22.595 20.604 -8.690 1.00 40.41 313 ILE A O 1
ATOM 2449 N N . TYR A 1 314 ? 20.410 21.029 -8.983 1.00 36.66 314 TYR A N 1
ATOM 2450 C CA . TYR A 1 314 ? 20.413 22.180 -8.082 1.00 36.66 314 TYR A CA 1
ATOM 2451 C C . TYR A 1 314 ? 20.414 21.798 -6.601 1.00 36.66 314 TYR A C 1
ATOM 2453 O O . TYR A 1 314 ? 20.891 22.608 -5.826 1.00 36.66 314 TYR A O 1
ATOM 2461 N N . VAL A 1 315 ? 19.954 20.616 -6.174 1.00 39.47 315 VAL A N 1
ATOM 2462 C CA . VAL A 1 315 ? 20.074 20.200 -4.761 1.00 39.47 315 VAL A CA 1
ATOM 2463 C C . VAL A 1 315 ? 21.521 19.880 -4.395 1.00 39.47 315 VAL A C 1
ATOM 2465 O O . VAL A 1 315 ? 21.958 20.343 -3.350 1.00 39.47 315 VAL A O 1
ATOM 2468 N N . ASP A 1 316 ? 22.299 19.205 -5.246 1.00 39.97 316 ASP A N 1
ATOM 2469 C CA . ASP A 1 316 ? 23.719 18.964 -4.938 1.00 39.97 316 ASP A CA 1
ATOM 2470 C C . ASP A 1 316 ? 24.535 20.269 -4.978 1.00 39.97 316 ASP A C 1
ATOM 2472 O O . ASP A 1 316 ? 25.281 20.561 -4.044 1.00 39.97 316 ASP A O 1
ATOM 2476 N N . GLN A 1 317 ? 24.339 21.120 -5.995 1.00 39.66 317 GLN A N 1
ATOM 2477 C CA . GLN A 1 317 ? 25.061 22.399 -6.087 1.00 39.66 317 GLN A CA 1
ATOM 2478 C C . GLN A 1 317 ? 24.594 23.439 -5.057 1.00 39.66 317 GLN A C 1
ATOM 2480 O O . GLN A 1 317 ? 25.424 24.178 -4.527 1.00 39.66 317 GLN A O 1
ATOM 2485 N N . ALA A 1 318 ? 23.299 23.492 -4.727 1.00 34.88 318 ALA A N 1
ATOM 2486 C CA . ALA A 1 318 ? 22.811 24.338 -3.641 1.00 34.88 318 ALA A CA 1
ATOM 2487 C C . ALA A 1 318 ? 23.135 23.751 -2.267 1.00 34.88 318 ALA A C 1
ATOM 2489 O O . ALA A 1 318 ? 23.284 24.534 -1.351 1.00 34.88 318 ALA A O 1
ATOM 2490 N N . SER A 1 319 ? 23.309 22.439 -2.090 1.00 39.56 319 SER A N 1
ATOM 2491 C CA . SER A 1 319 ? 23.820 21.877 -0.830 1.00 39.56 319 SER A CA 1
ATOM 2492 C C . SER A 1 319 ? 25.257 22.340 -0.583 1.00 39.56 319 SER A C 1
ATOM 2494 O O . SER A 1 319 ? 25.560 22.864 0.485 1.00 39.56 319 SER A O 1
ATOM 2496 N N . THR A 1 320 ? 26.132 22.270 -1.594 1.00 40.91 320 THR A N 1
ATOM 2497 C CA . THR A 1 320 ? 27.513 22.765 -1.465 1.00 40.91 320 THR A CA 1
ATOM 2498 C C . THR A 1 320 ? 27.559 24.282 -1.236 1.00 40.91 320 THR A C 1
ATOM 2500 O O . THR A 1 320 ? 28.146 24.727 -0.254 1.00 40.91 320 THR A O 1
ATOM 2503 N N . ALA A 1 321 ? 26.866 25.076 -2.061 1.00 39.75 321 ALA A N 1
ATOM 2504 C CA . ALA A 1 321 ? 26.854 26.535 -1.921 1.00 39.75 321 ALA A CA 1
ATOM 2505 C C . ALA A 1 321 ? 26.057 27.035 -0.697 1.00 39.75 321 ALA A C 1
ATOM 2507 O O . ALA A 1 321 ? 26.373 28.088 -0.151 1.00 39.75 321 ALA A O 1
ATOM 2508 N N . SER A 1 322 ? 25.039 26.300 -0.236 1.00 35.91 322 SER A N 1
ATOM 2509 C CA . SER A 1 322 ? 24.310 26.616 1.000 1.00 35.91 322 SER A CA 1
ATOM 2510 C C . SER A 1 322 ? 25.107 26.241 2.236 1.00 35.91 322 SER A C 1
ATOM 2512 O O . SER A 1 322 ? 24.875 26.871 3.255 1.00 35.91 322 SER A O 1
ATOM 2514 N N . ASN A 1 323 ? 26.021 25.270 2.183 1.00 42.94 323 ASN A N 1
ATOM 2515 C CA . ASN A 1 323 ? 26.916 24.994 3.307 1.00 42.94 323 ASN A CA 1
ATOM 2516 C C . ASN A 1 323 ? 28.000 26.080 3.409 1.00 42.94 323 ASN A C 1
ATOM 2518 O O . ASN A 1 323 ? 28.193 26.622 4.490 1.00 42.94 323 ASN A O 1
ATOM 2522 N N . GLU A 1 324 ? 28.604 26.501 2.291 1.00 43.53 324 GLU A N 1
ATOM 2523 C CA . GLU A 1 324 ? 29.546 27.637 2.271 1.00 43.53 324 GLU A CA 1
ATOM 2524 C C . GLU A 1 324 ? 28.870 28.967 2.671 1.00 43.53 324 GLU A C 1
ATOM 2526 O O . GLU A 1 324 ? 29.435 29.763 3.424 1.00 43.53 324 GLU A O 1
ATOM 2531 N N . TRP A 1 325 ? 27.632 29.211 2.219 1.00 40.12 325 TRP A N 1
ATOM 2532 C CA . TRP A 1 325 ? 26.867 30.398 2.619 1.00 40.12 325 TRP A CA 1
ATOM 2533 C C . TRP A 1 325 ? 26.317 30.292 4.049 1.00 40.12 325 TRP A C 1
ATOM 2535 O O . TRP A 1 325 ? 26.205 31.316 4.717 1.00 40.12 325 TRP A O 1
ATOM 2545 N N . ALA A 1 326 ? 26.027 29.086 4.555 1.00 40.75 326 ALA A N 1
ATOM 2546 C CA . ALA A 1 326 ? 25.644 28.864 5.950 1.00 40.75 326 ALA A CA 1
ATOM 2547 C C . ALA A 1 326 ? 26.828 28.975 6.916 1.00 40.75 326 ALA A C 1
ATOM 2549 O O . ALA A 1 326 ? 26.611 29.446 8.022 1.00 40.75 326 ALA A O 1
ATOM 2550 N N . GLU A 1 327 ? 28.062 28.632 6.529 1.00 41.56 327 GLU A N 1
ATOM 2551 C CA . GLU A 1 327 ? 29.252 28.946 7.339 1.00 41.56 327 GLU A CA 1
ATOM 2552 C C . GLU A 1 327 ? 29.477 30.464 7.412 1.00 41.56 327 GLU A C 1
ATOM 2554 O O . GLU A 1 327 ? 29.618 31.012 8.505 1.00 41.56 327 GLU A O 1
ATOM 2559 N N . GLN A 1 328 ? 29.383 31.181 6.285 1.00 42.00 328 GLN A N 1
ATOM 2560 C CA . GLN A 1 328 ? 29.482 32.651 6.276 1.00 42.00 328 GLN A CA 1
ATOM 2561 C C . GLN A 1 328 ? 28.323 33.339 7.023 1.00 42.00 328 GLN A C 1
ATOM 2563 O O . GLN A 1 328 ? 28.521 34.377 7.659 1.00 42.00 328 GLN A O 1
ATOM 2568 N N . LEU A 1 329 ? 27.116 32.765 6.982 1.00 40.06 329 LEU A N 1
ATOM 2569 C CA . LEU A 1 329 ? 25.975 33.213 7.783 1.00 40.06 329 LEU A CA 1
ATOM 2570 C C . LEU A 1 329 ? 26.034 32.736 9.237 1.00 40.06 329 LEU A C 1
ATOM 2572 O O . LEU A 1 329 ? 25.379 33.358 10.059 1.00 40.06 329 LEU A O 1
ATOM 2576 N N . ALA A 1 330 ? 26.800 31.705 9.593 1.00 41.06 330 ALA A N 1
ATOM 2577 C CA . ALA A 1 330 ? 27.023 31.315 10.985 1.00 41.06 330 ALA A CA 1
ATOM 2578 C C . ALA A 1 330 ? 28.039 32.253 11.655 1.00 41.06 330 ALA A C 1
ATOM 2580 O O . ALA A 1 330 ? 27.791 32.716 12.764 1.00 41.06 330 ALA A O 1
ATOM 2581 N N . GLU A 1 331 ? 29.114 32.639 10.955 1.00 41.06 331 GLU A N 1
ATOM 2582 C CA . GLU A 1 331 ? 30.082 33.632 11.457 1.00 41.06 331 GLU A CA 1
ATOM 2583 C C . GLU A 1 331 ? 29.500 35.055 11.600 1.00 41.06 331 GLU A C 1
ATOM 2585 O O . GLU A 1 331 ? 30.036 35.859 12.362 1.00 41.06 331 GLU A O 1
ATOM 2590 N N . GLN A 1 332 ? 28.402 35.390 10.905 1.00 42.41 332 GLN A N 1
ATOM 2591 C CA . GLN A 1 332 ? 27.696 36.680 11.060 1.00 42.41 332 GLN A CA 1
ATOM 2592 C C . GLN A 1 332 ? 26.314 36.582 11.734 1.00 42.41 332 GLN A C 1
ATOM 2594 O O . GLN A 1 332 ? 25.738 37.605 12.111 1.00 42.41 332 GLN A O 1
ATOM 2599 N N . GLY A 1 333 ? 25.769 35.375 11.889 1.00 41.97 333 GLY A N 1
ATOM 2600 C CA . GLY A 1 333 ? 24.388 35.116 12.313 1.00 41.97 333 GLY A CA 1
ATOM 2601 C C . GLY A 1 333 ? 24.174 35.027 13.817 1.00 41.97 333 GLY A C 1
ATOM 2602 O O . GLY A 1 333 ? 23.024 35.049 14.252 1.00 41.97 333 GLY A O 1
ATOM 2603 N N . ASP A 1 334 ? 25.249 35.034 14.608 1.00 38.19 334 ASP A N 1
ATOM 2604 C CA . ASP A 1 334 ? 25.263 34.963 16.082 1.00 38.19 334 ASP A CA 1
ATOM 2605 C C . ASP A 1 334 ? 24.671 36.227 16.774 1.00 38.19 334 ASP A C 1
ATOM 2607 O O . ASP A 1 334 ? 24.995 36.572 17.908 1.00 38.19 334 ASP A O 1
ATOM 2611 N N . SER A 1 335 ? 23.822 36.984 16.063 1.00 42.72 335 SER A N 1
ATOM 2612 C CA . SER A 1 335 ? 23.193 38.233 16.519 1.00 42.72 335 SER A CA 1
ATOM 2613 C C . SER A 1 335 ? 21.791 38.529 15.950 1.00 42.72 335 SER A C 1
ATOM 2615 O O . SER A 1 335 ? 21.215 39.567 16.280 1.00 42.72 335 SER A O 1
ATOM 2617 N N . MET A 1 336 ? 21.199 37.640 15.139 1.00 42.59 336 MET A N 1
ATOM 2618 C CA . MET A 1 336 ? 19.794 37.747 14.704 1.00 42.59 336 MET A CA 1
ATOM 2619 C C . MET A 1 336 ? 18.946 36.704 15.449 1.00 42.59 336 MET A C 1
ATOM 2621 O O . MET A 1 336 ? 18.845 35.573 14.973 1.00 42.59 336 MET A O 1
ATOM 2625 N N . PRO A 1 337 ? 18.340 37.050 16.604 1.00 46.69 337 PRO A N 1
ATOM 2626 C CA . PRO A 1 337 ? 17.548 36.098 17.377 1.00 46.69 337 PRO A CA 1
ATOM 2627 C C . PRO A 1 337 ? 16.354 35.616 16.553 1.00 46.69 337 PRO A C 1
ATOM 2629 O O . PRO A 1 337 ? 15.639 36.425 15.944 1.00 46.69 337 PRO A O 1
ATOM 2632 N N . THR A 1 338 ? 16.100 34.307 16.553 1.00 47.38 338 THR A N 1
ATOM 2633 C CA . THR A 1 338 ? 14.853 33.785 16.003 1.00 47.38 338 THR A CA 1
ATOM 2634 C C . THR A 1 338 ? 13.679 34.340 16.805 1.00 47.38 338 THR A C 1
ATOM 2636 O O . THR A 1 338 ? 13.796 34.737 17.969 1.00 47.38 338 THR A O 1
ATOM 2639 N N . LEU A 1 339 ? 12.510 34.406 16.166 1.00 48.19 339 LEU A N 1
ATOM 2640 C CA . LEU A 1 339 ? 11.359 35.144 16.686 1.00 48.19 339 LEU A CA 1
ATOM 2641 C C . LEU A 1 339 ? 10.840 34.625 18.045 1.00 48.19 339 LEU A C 1
ATOM 2643 O O . LEU A 1 339 ? 10.047 35.322 18.676 1.00 48.19 339 LEU A O 1
ATOM 2647 N N . LEU A 1 340 ? 11.284 33.435 18.469 1.00 45.12 340 LEU A N 1
ATOM 2648 C CA . LEU A 1 340 ? 10.879 32.735 19.688 1.00 45.12 340 LEU A CA 1
ATOM 2649 C C . LEU A 1 340 ? 12.060 32.326 20.600 1.00 45.12 340 LEU A C 1
ATOM 2651 O O . LEU A 1 340 ? 11.830 31.600 21.560 1.00 45.12 340 LEU A O 1
ATOM 2655 N N . ASP A 1 341 ? 13.301 32.769 20.355 1.00 54.72 341 ASP A N 1
ATOM 2656 C CA . ASP A 1 341 ? 14.468 32.332 21.162 1.00 54.72 341 ASP A CA 1
ATOM 2657 C C . ASP A 1 341 ? 14.408 32.779 22.635 1.00 54.72 341 ASP A C 1
ATOM 2659 O O . ASP A 1 341 ? 14.954 32.124 23.517 1.00 54.72 341 ASP A O 1
ATOM 2663 N N . ASP A 1 342 ? 13.727 33.893 22.910 1.00 64.38 342 ASP A N 1
ATOM 2664 C CA . ASP A 1 342 ? 13.437 34.424 24.249 1.00 64.38 342 ASP A CA 1
ATOM 2665 C C . ASP A 1 342 ? 12.006 34.088 24.722 1.00 64.38 342 ASP A C 1
ATOM 2667 O O . ASP A 1 342 ? 11.515 34.679 25.686 1.00 64.38 342 ASP A O 1
ATOM 2671 N N . TYR A 1 343 ? 11.315 33.159 24.049 1.00 63.62 343 TYR A N 1
ATOM 2672 C CA . TYR A 1 343 ? 10.013 32.651 24.480 1.00 63.62 343 TYR A CA 1
ATOM 2673 C C . TYR A 1 343 ? 10.193 31.631 25.611 1.00 63.62 343 TYR A C 1
ATOM 2675 O O . TYR A 1 343 ? 10.079 30.421 25.413 1.00 63.62 343 TYR A O 1
ATOM 2683 N N . ASP A 1 344 ? 10.468 32.146 26.808 1.00 67.31 344 ASP A N 1
ATOM 2684 C CA . ASP A 1 344 ? 10.501 31.393 28.065 1.00 67.31 344 ASP A CA 1
ATOM 2685 C C . ASP A 1 344 ? 9.194 31.628 28.849 1.00 67.31 344 ASP A C 1
ATOM 2687 O O . ASP A 1 344 ? 9.125 32.517 29.710 1.00 67.31 344 ASP A O 1
ATOM 2691 N N . PRO A 1 345 ? 8.096 30.926 28.503 1.00 66.88 345 PRO A N 1
ATOM 2692 C CA . PRO A 1 345 ? 6.833 31.072 29.207 1.00 66.88 345 PRO A CA 1
ATOM 2693 C C . PRO A 1 345 ? 6.981 30.612 30.657 1.00 66.88 345 PRO A C 1
ATOM 2695 O O . PRO A 1 345 ? 7.695 29.639 30.908 1.00 66.88 345 PRO A O 1
ATOM 2698 N N . PRO A 1 346 ? 6.252 31.227 31.613 1.00 60.41 346 PRO A N 1
ATOM 2699 C CA . PRO A 1 346 ? 6.360 30.881 33.021 1.00 60.41 346 PRO A CA 1
ATOM 2700 C C . PRO A 1 346 ? 6.177 29.371 33.155 1.00 60.41 346 PRO A C 1
ATOM 2702 O O . PRO A 1 346 ? 5.137 28.858 32.712 1.00 60.41 346 PRO A O 1
ATOM 2705 N N . PRO A 1 347 ? 7.165 28.644 33.709 1.00 48.31 347 PRO A N 1
ATOM 2706 C CA . PRO A 1 347 ? 7.081 27.206 33.773 1.00 48.31 347 PRO A CA 1
ATOM 2707 C C . PRO A 1 347 ? 5.839 26.873 34.585 1.00 48.31 347 PRO A C 1
ATOM 2709 O O . PRO A 1 347 ? 5.754 27.168 35.781 1.00 48.31 347 PRO A O 1
ATOM 2712 N N . VAL A 1 348 ? 4.863 26.233 33.933 1.00 51.56 348 VAL A N 1
ATOM 2713 C CA . VAL A 1 348 ? 3.894 25.423 34.662 1.00 51.56 348 VAL A CA 1
ATOM 2714 C C . VAL A 1 348 ? 4.777 24.500 35.478 1.00 51.56 348 VAL A C 1
ATOM 2716 O O . VAL A 1 348 ? 5.543 23.740 34.885 1.00 51.56 348 VAL A O 1
ATOM 2719 N N . ASN A 1 349 ? 4.764 24.638 36.808 1.00 51.81 349 ASN A N 1
ATOM 2720 C CA . ASN A 1 349 ? 5.657 23.882 37.680 1.00 51.81 349 ASN A CA 1
ATOM 2721 C C . ASN A 1 349 ? 5.153 22.439 37.738 1.00 51.81 349 ASN A C 1
ATOM 2723 O O . ASN A 1 349 ? 4.651 21.964 38.751 1.00 51.81 349 ASN A O 1
ATOM 2727 N N . THR A 1 350 ? 5.235 21.753 36.599 1.00 46.44 350 THR A N 1
ATOM 2728 C CA . THR A 1 350 ? 4.814 20.381 36.371 1.00 46.44 350 THR A CA 1
ATOM 2729 C C . THR A 1 350 ? 5.632 19.436 37.217 1.00 46.44 350 THR A C 1
ATOM 2731 O O . THR A 1 350 ? 5.149 18.343 37.444 1.00 46.44 350 THR A O 1
ATOM 2734 N N . THR A 1 351 ? 6.796 19.848 37.726 1.00 50.19 351 THR A N 1
ATOM 2735 C CA . THR A 1 351 ? 7.637 19.100 38.665 1.00 50.19 351 THR A CA 1
ATOM 2736 C C . THR A 1 351 ? 7.103 19.171 40.092 1.00 50.19 351 THR A C 1
ATOM 2738 O O . THR A 1 351 ? 7.061 18.146 40.764 1.00 50.19 351 THR A O 1
ATOM 2741 N N . GLU A 1 352 ? 6.630 20.331 40.557 1.00 55.78 352 GLU A N 1
ATOM 2742 C CA . GLU A 1 352 ? 5.921 20.439 41.837 1.00 55.78 352 GLU A CA 1
ATOM 2743 C C . GLU A 1 352 ? 4.495 19.892 41.732 1.00 55.78 352 GLU A C 1
ATOM 2745 O O . GLU A 1 352 ? 4.081 19.137 42.602 1.00 55.78 352 GLU A O 1
ATOM 2750 N N . MET A 1 353 ? 3.768 20.154 40.642 1.00 51.50 353 MET A N 1
ATOM 2751 C CA . MET A 1 353 ? 2.483 19.509 40.370 1.00 51.50 353 MET A CA 1
ATOM 2752 C C . MET A 1 353 ? 2.644 17.996 40.220 1.00 51.50 353 MET A C 1
ATOM 2754 O O . MET A 1 353 ? 1.886 17.282 40.855 1.00 51.50 353 MET A O 1
ATOM 2758 N N . HIS A 1 354 ? 3.637 17.459 39.495 1.00 49.94 354 HIS A N 1
ATOM 2759 C CA . HIS A 1 354 ? 3.931 16.018 39.531 1.00 49.94 354 HIS A CA 1
ATOM 2760 C C . HIS A 1 354 ? 4.433 15.590 40.898 1.00 49.94 354 HIS A C 1
ATOM 2762 O O . HIS A 1 354 ? 4.181 14.457 41.262 1.00 49.94 354 HIS A O 1
ATOM 2768 N N . GLY A 1 355 ? 5.135 16.422 41.659 1.00 65.12 355 GLY A N 1
ATOM 2769 C CA . GLY A 1 355 ? 5.601 16.096 43.003 1.00 65.12 355 GLY A CA 1
ATOM 2770 C C . GLY A 1 355 ? 4.425 15.886 43.948 1.00 65.12 355 GLY A C 1
ATOM 2771 O O . GLY A 1 355 ? 4.308 14.830 44.559 1.00 65.12 355 GLY A O 1
ATOM 2772 N N . GLN A 1 356 ? 3.498 16.841 43.984 1.00 59.66 356 GLN A N 1
ATOM 2773 C CA . GLN A 1 356 ? 2.267 16.810 44.764 1.00 59.66 356 GLN A CA 1
ATOM 2774 C C . GLN A 1 356 ? 1.265 15.787 44.210 1.00 59.66 356 GLN A C 1
ATOM 2776 O O . GLN A 1 356 ? 0.687 15.039 44.990 1.00 59.66 356 GLN A O 1
ATOM 2781 N N . MET A 1 357 ? 1.094 15.666 42.888 1.00 52.84 357 MET A N 1
ATOM 2782 C CA . MET A 1 357 ? 0.272 14.620 42.265 1.00 52.84 357 MET A CA 1
ATOM 2783 C C . MET A 1 357 ? 0.876 13.241 42.489 1.00 52.84 357 MET A C 1
ATOM 2785 O O . MET A 1 357 ? 0.129 12.330 42.782 1.00 52.84 357 MET A O 1
ATOM 2789 N N . LYS A 1 358 ? 2.194 13.042 42.399 1.00 58.75 358 LYS A N 1
ATOM 2790 C CA . LYS A 1 358 ? 2.854 11.757 42.685 1.00 58.75 358 LYS A CA 1
ATOM 2791 C C . LYS A 1 358 ? 2.803 11.459 44.172 1.00 58.75 358 LYS A C 1
ATOM 2793 O O . LYS A 1 358 ? 2.517 10.325 44.503 1.00 58.75 358 LYS A O 1
ATOM 2798 N N . ALA A 1 359 ? 3.005 12.433 45.056 1.00 68.06 359 ALA A N 1
ATOM 2799 C CA . ALA A 1 359 ? 2.871 12.248 46.498 1.00 68.06 359 ALA A CA 1
ATOM 2800 C C . ALA A 1 359 ? 1.429 11.902 46.888 1.00 68.06 359 ALA A C 1
ATOM 2802 O O . ALA A 1 359 ? 1.222 10.894 47.545 1.00 68.06 359 ALA A O 1
ATOM 2803 N N . ARG A 1 360 ? 0.425 12.654 46.415 1.00 61.06 360 ARG A N 1
ATOM 2804 C CA . ARG A 1 360 ? -0.998 12.405 46.710 1.00 61.06 360 ARG A CA 1
ATOM 2805 C C . ARG A 1 360 ? -1.581 11.218 45.954 1.00 61.06 360 ARG A C 1
ATOM 2807 O O . ARG A 1 360 ? -2.419 10.524 46.500 1.00 61.06 360 ARG A O 1
ATOM 2814 N N . ARG A 1 361 ? -1.118 10.921 44.737 1.00 57.00 361 ARG A N 1
ATOM 2815 C CA . ARG A 1 361 ? -1.413 9.655 44.047 1.00 57.00 361 ARG A CA 1
ATOM 2816 C C . ARG A 1 361 ? -0.738 8.503 44.766 1.00 57.00 361 ARG A C 1
ATOM 2818 O O . ARG A 1 361 ? -1.330 7.446 44.813 1.00 57.00 361 ARG A O 1
ATOM 2825 N N . ASN A 1 362 ? 0.463 8.664 45.316 1.00 62.53 362 ASN A N 1
ATOM 2826 C CA . ASN A 1 362 ? 1.104 7.620 46.111 1.00 62.53 362 ASN A CA 1
ATOM 2827 C C . ASN A 1 362 ? 0.443 7.471 47.489 1.00 62.53 362 ASN A C 1
ATOM 2829 O O . ASN A 1 362 ? 0.415 6.354 47.969 1.00 62.53 362 ASN A O 1
ATOM 2833 N N . ASP A 1 363 ? -0.107 8.532 48.089 1.00 67.00 363 ASP A N 1
ATOM 2834 C CA . ASP A 1 363 ? -0.914 8.489 49.320 1.00 67.00 363 ASP A CA 1
ATOM 2835 C C . ASP A 1 363 ? -2.275 7.835 49.061 1.00 67.00 363 ASP A C 1
ATOM 2837 O O . ASP A 1 363 ? -2.611 6.841 49.690 1.00 67.00 363 ASP A O 1
ATOM 2841 N N . PHE A 1 364 ? -3.004 8.289 48.037 1.00 57.44 364 PHE A N 1
ATOM 2842 C CA . PHE A 1 364 ? -4.225 7.647 47.556 1.00 57.44 364 PHE A CA 1
ATOM 2843 C C . PHE A 1 364 ? -3.970 6.190 47.169 1.00 57.44 364 PHE A C 1
ATOM 2845 O O . PHE A 1 364 ? -4.697 5.315 47.610 1.00 57.44 364 PHE A O 1
ATOM 2852 N N . LEU A 1 365 ? -2.917 5.890 46.402 1.00 53.72 365 LEU A N 1
ATOM 2853 C CA . LEU A 1 365 ? -2.531 4.515 46.090 1.00 53.72 365 LEU A CA 1
ATOM 2854 C C . LEU A 1 365 ? -1.976 3.777 47.307 1.00 53.72 365 LEU A C 1
ATOM 2856 O O . LEU A 1 365 ? -1.976 2.563 47.246 1.00 53.72 365 LEU A O 1
ATOM 2860 N N . ALA A 1 366 ? -1.518 4.423 48.382 1.00 63.94 366 ALA A N 1
ATOM 2861 C CA . ALA A 1 366 ? -1.112 3.751 49.616 1.00 63.94 366 ALA A CA 1
ATOM 2862 C C . ALA A 1 366 ? -2.344 3.382 50.441 1.00 63.94 366 ALA A C 1
ATOM 2864 O O . ALA A 1 366 ? -2.531 2.202 50.693 1.00 63.94 366 ALA A O 1
ATOM 2865 N N . LYS A 1 367 ? -3.241 4.333 50.734 1.00 59.78 367 LYS A N 1
ATOM 2866 C CA . LYS A 1 367 ? -4.564 4.104 51.344 1.00 59.78 367 LYS A CA 1
ATOM 2867 C C . LYS A 1 367 ? -5.378 3.079 50.542 1.00 59.78 367 LYS A C 1
ATOM 2869 O O . LYS A 1 367 ? -5.941 2.131 51.086 1.00 59.78 367 LYS A O 1
ATOM 2874 N N . HIS A 1 368 ? -5.388 3.212 49.215 1.00 48.09 368 HIS A N 1
ATOM 2875 C CA . HIS A 1 368 ? -6.092 2.288 48.337 1.00 48.09 368 HIS A CA 1
ATOM 2876 C C . HIS A 1 368 ? -5.376 0.937 48.256 1.00 48.09 368 HIS A C 1
ATOM 2878 O O . HIS A 1 368 ? -6.052 -0.081 48.301 1.00 48.09 368 HIS A O 1
ATOM 2884 N N . ARG A 1 369 ? -4.037 0.881 48.252 1.00 51.97 369 ARG A N 1
ATOM 2885 C CA . ARG A 1 369 ? -3.278 -0.376 48.385 1.00 51.97 369 ARG A CA 1
ATOM 2886 C C . ARG A 1 369 ? -3.420 -1.005 49.761 1.00 51.97 369 ARG A C 1
ATOM 2888 O O . ARG A 1 369 ? -3.369 -2.211 49.825 1.00 51.97 369 ARG A O 1
ATOM 2895 N N . GLU A 1 370 ? -3.667 -0.258 50.824 1.00 56.84 370 GLU A N 1
ATOM 2896 C CA . GLU A 1 370 ? -3.944 -0.795 52.157 1.00 56.84 370 GLU A CA 1
ATOM 2897 C C . GLU A 1 370 ? -5.350 -1.418 52.188 1.00 56.84 370 GLU A C 1
ATOM 2899 O O . GLU A 1 370 ? -5.516 -2.560 52.613 1.00 56.84 370 GLU A O 1
ATOM 2904 N N . SER A 1 371 ? -6.344 -0.750 51.586 1.00 47.16 371 SER A N 1
ATOM 2905 C CA . SER A 1 371 ? -7.681 -1.327 51.371 1.00 47.16 371 SER A CA 1
ATOM 2906 C C . SER A 1 371 ? -7.682 -2.518 50.393 1.00 47.16 371 SER A C 1
ATOM 2908 O O . SER A 1 371 ? -8.399 -3.493 50.612 1.00 47.16 371 SER A O 1
ATOM 2910 N N . VAL A 1 372 ? -6.844 -2.490 49.349 1.00 42.91 372 VAL A N 1
ATOM 2911 C CA . VAL A 1 372 ? -6.688 -3.568 48.360 1.00 42.91 372 VAL A CA 1
ATOM 2912 C C . VAL A 1 372 ? -5.804 -4.692 48.891 1.00 42.91 372 VAL A C 1
ATOM 2914 O O . VAL A 1 372 ? -6.085 -5.833 48.573 1.00 42.91 372 VAL A O 1
ATOM 2917 N N . ASP A 1 373 ? -4.806 -4.444 49.738 1.00 49.44 373 ASP A N 1
ATOM 2918 C CA . ASP A 1 373 ? -4.005 -5.484 50.395 1.00 49.44 373 ASP A CA 1
ATOM 2919 C C . ASP A 1 373 ? -4.815 -6.150 51.514 1.00 49.44 373 ASP A C 1
ATOM 2921 O O . ASP A 1 373 ? -4.687 -7.358 51.700 1.00 49.44 373 ASP A O 1
ATOM 2925 N N . ALA A 1 374 ? -5.740 -5.440 52.173 1.00 50.22 374 ALA A N 1
ATOM 2926 C CA . ALA A 1 374 ? -6.781 -6.065 52.993 1.00 50.22 374 ALA A CA 1
ATOM 2927 C C . ALA A 1 374 ? -7.720 -6.949 52.142 1.00 50.22 374 ALA A C 1
ATOM 2929 O O . ALA A 1 374 ? -8.022 -8.085 52.520 1.00 50.22 374 ALA A O 1
ATOM 2930 N N . LEU A 1 375 ? -8.112 -6.483 50.949 1.00 40.41 375 LEU A N 1
ATOM 2931 C CA . LEU A 1 375 ? -8.899 -7.257 49.979 1.00 40.41 375 LEU A CA 1
ATOM 2932 C C . LEU A 1 375 ? -8.122 -8.474 49.428 1.00 40.41 375 LEU A C 1
ATOM 2934 O O . LEU A 1 375 ? -8.679 -9.554 49.273 1.00 40.41 375 LEU A O 1
ATOM 2938 N N . VAL A 1 376 ? -6.819 -8.339 49.177 1.00 40.88 376 VAL A N 1
ATOM 2939 C CA . VAL A 1 376 ? -5.923 -9.380 48.646 1.00 40.88 376 VAL A CA 1
ATOM 2940 C C . VAL A 1 376 ? -5.495 -10.354 49.740 1.00 40.88 376 VAL A C 1
ATOM 2942 O O . VAL A 1 376 ? -5.320 -11.533 49.450 1.00 40.88 376 VAL A O 1
ATOM 2945 N N . ALA A 1 377 ? -5.394 -9.933 51.001 1.00 47.84 377 ALA A N 1
ATOM 2946 C CA . ALA A 1 377 ? -5.284 -10.841 52.140 1.00 47.84 377 ALA A CA 1
ATOM 2947 C C . ALA A 1 377 ? -6.558 -11.692 52.280 1.00 47.84 377 ALA A C 1
ATOM 2949 O O . ALA A 1 377 ? -6.467 -12.905 52.469 1.00 47.84 377 ALA A O 1
ATOM 2950 N N . PHE A 1 378 ? -7.734 -11.087 52.080 1.00 42.94 378 PHE A N 1
ATOM 2951 C CA . PHE A 1 378 ? -9.011 -11.799 51.993 1.00 42.94 378 PHE A CA 1
ATOM 2952 C C . PHE A 1 378 ? -9.070 -12.755 50.780 1.00 42.94 378 PHE A C 1
ATOM 2954 O O . PHE A 1 378 ? -9.501 -13.897 50.934 1.00 42.94 378 PHE A O 1
ATOM 2961 N N . PHE A 1 379 ? -8.550 -12.372 49.605 1.00 37.59 379 PHE A N 1
ATOM 2962 C CA . PHE A 1 379 ? -8.459 -13.271 48.441 1.00 37.59 379 PHE A CA 1
ATOM 2963 C C . PHE A 1 379 ? -7.404 -14.381 48.588 1.00 37.59 379 PHE A C 1
ATOM 2965 O O . PHE A 1 379 ? -7.662 -15.501 48.162 1.00 37.59 379 PHE A O 1
ATOM 2972 N N . ARG A 1 380 ? -6.253 -14.137 49.231 1.00 44.94 380 ARG A N 1
ATOM 2973 C CA . ARG A 1 380 ? -5.241 -15.176 49.534 1.00 44.94 380 ARG A CA 1
ATOM 2974 C C . ARG A 1 380 ? -5.729 -16.200 50.563 1.00 44.94 380 ARG A C 1
ATOM 2976 O O . ARG A 1 380 ? -5.182 -17.296 50.622 1.00 44.94 380 ARG A O 1
ATOM 2983 N N . ALA A 1 381 ? -6.744 -15.859 51.357 1.00 43.72 381 ALA A N 1
ATOM 2984 C CA . ALA A 1 381 ? -7.432 -16.794 52.245 1.00 43.72 381 ALA A CA 1
ATOM 2985 C C . ALA A 1 381 ? -8.494 -17.654 51.523 1.00 43.72 381 ALA A C 1
ATOM 2987 O O . ALA A 1 381 ? -9.010 -18.608 52.111 1.00 43.72 381 ALA A O 1
ATOM 2988 N N . ALA A 1 382 ? -8.822 -17.354 50.260 1.00 37.16 382 ALA A N 1
ATOM 2989 C CA . ALA A 1 382 ? -9.650 -18.207 49.415 1.00 37.16 382 ALA A CA 1
ATOM 2990 C C . ALA A 1 382 ? -8.767 -19.202 48.629 1.00 37.16 382 ALA A C 1
ATOM 2992 O O . ALA A 1 382 ? -7.711 -18.817 48.126 1.00 37.16 382 ALA A O 1
ATOM 2993 N N . PRO A 1 383 ? -9.164 -20.485 48.502 1.00 36.62 383 PRO A N 1
ATOM 2994 C CA . PRO A 1 383 ? -8.380 -21.467 47.759 1.00 36.62 383 PRO A CA 1
ATOM 2995 C C . PRO A 1 383 ? -8.322 -21.087 46.274 1.00 36.62 383 PRO A C 1
ATOM 2997 O O . PRO A 1 383 ? -9.355 -20.888 45.636 1.00 36.62 383 PRO A O 1
ATOM 3000 N N . ALA A 1 384 ? -7.105 -20.983 45.740 1.00 36.53 384 ALA A N 1
ATOM 3001 C CA . ALA A 1 384 ? -6.864 -20.530 44.378 1.00 36.53 384 ALA A CA 1
ATOM 3002 C C . ALA A 1 384 ? -7.433 -21.511 43.342 1.00 36.53 384 ALA A C 1
ATOM 3004 O O . ALA A 1 384 ? -7.006 -22.664 43.261 1.00 36.53 384 ALA A O 1
ATOM 3005 N N . ALA A 1 385 ? -8.355 -21.028 42.510 1.00 34.25 385 ALA A N 1
ATOM 3006 C CA . ALA A 1 385 ? -8.638 -21.656 41.230 1.00 34.25 385 ALA A CA 1
ATOM 3007 C C . ALA A 1 385 ? -7.491 -21.308 40.270 1.00 34.25 385 ALA A C 1
ATOM 3009 O O . ALA A 1 385 ? -7.243 -20.132 39.998 1.00 34.25 385 ALA A O 1
ATOM 3010 N N . ASN A 1 386 ? -6.779 -22.327 39.787 1.00 40.47 386 ASN A N 1
ATOM 3011 C CA . ASN A 1 386 ? -5.861 -22.171 38.663 1.00 40.47 386 ASN A CA 1
ATOM 3012 C C . ASN A 1 386 ? -6.659 -21.723 37.439 1.00 40.47 386 ASN A C 1
ATOM 3014 O O . ASN A 1 386 ? -7.542 -22.463 37.018 1.00 40.47 386 ASN A O 1
ATOM 3018 N N . ASP A 1 387 ? -6.280 -20.607 36.818 1.00 34.06 387 ASP A N 1
ATOM 3019 C CA . ASP A 1 387 ? -6.475 -20.465 35.378 1.00 34.06 387 ASP A CA 1
ATOM 3020 C C . ASP A 1 387 ? -5.414 -19.575 34.726 1.00 34.06 387 ASP A C 1
ATOM 3022 O O . ASP A 1 387 ? -4.979 -18.548 35.255 1.00 34.06 387 ASP A O 1
ATOM 3026 N N . THR A 1 388 ? -4.953 -20.022 33.562 1.00 38.09 388 THR A N 1
ATOM 3027 C CA . THR A 1 388 ? -3.793 -19.481 32.852 1.00 38.09 388 THR A CA 1
ATOM 3028 C C . THR A 1 388 ? -4.198 -18.355 31.904 1.00 38.09 388 THR A C 1
ATOM 3030 O O . THR A 1 388 ? -4.517 -18.592 30.738 1.00 38.09 388 THR A O 1
ATOM 3033 N N . ALA A 1 389 ? -4.138 -17.108 32.374 1.00 32.78 389 ALA A N 1
ATOM 3034 C CA . ALA A 1 389 ? -4.306 -15.935 31.519 1.00 32.78 389 ALA A CA 1
ATOM 3035 C C . ALA A 1 389 ? -3.047 -15.695 30.660 1.00 32.78 389 ALA A C 1
ATOM 3037 O O . ALA A 1 389 ? -2.107 -15.019 31.079 1.00 32.78 389 ALA A O 1
ATOM 3038 N N . ALA A 1 390 ? -3.028 -16.255 29.449 1.00 33.84 390 ALA A N 1
ATOM 3039 C CA . ALA A 1 390 ? -1.960 -16.025 28.481 1.00 33.84 390 ALA A CA 1
ATOM 3040 C C . ALA A 1 390 ? -1.925 -14.553 28.028 1.00 33.84 390 ALA A C 1
ATOM 3042 O O . ALA A 1 390 ? -2.901 -14.022 27.492 1.00 33.84 390 ALA A O 1
ATOM 3043 N N . SER A 1 391 ? -0.781 -13.892 28.211 1.00 31.36 391 SER A N 1
ATOM 3044 C CA . SER A 1 391 ? -0.542 -12.533 27.724 1.00 31.36 391 SER A CA 1
ATOM 3045 C C . SER A 1 391 ? -0.357 -12.533 26.203 1.00 31.36 391 SER A C 1
ATOM 3047 O O . SER A 1 391 ? 0.724 -12.852 25.704 1.00 31.36 391 SER A O 1
ATOM 3049 N N . ALA A 1 392 ? -1.403 -12.164 25.463 1.00 30.12 392 ALA A N 1
ATOM 3050 C CA . ALA A 1 392 ? -1.335 -11.987 24.016 1.00 30.12 392 ALA A CA 1
ATOM 3051 C C . ALA A 1 392 ? -0.488 -10.751 23.658 1.00 30.12 392 ALA A C 1
ATOM 3053 O O . ALA A 1 392 ? -0.983 -9.625 23.612 1.00 30.12 392 ALA A O 1
ATOM 3054 N N . ASN A 1 393 ? 0.805 -10.972 23.412 1.00 26.05 393 ASN A N 1
ATOM 3055 C CA . ASN A 1 393 ? 1.734 -9.958 22.916 1.00 26.05 393 ASN A CA 1
ATOM 3056 C C . ASN A 1 393 ? 1.454 -9.694 21.426 1.00 26.05 393 ASN A C 1
ATOM 3058 O O . ASN A 1 393 ? 2.019 -10.354 20.554 1.00 26.05 393 ASN A O 1
ATOM 3062 N N . PHE A 1 394 ? 0.571 -8.740 21.124 1.00 32.66 394 PHE A N 1
ATOM 3063 C CA . PHE A 1 394 ? 0.304 -8.327 19.744 1.00 32.66 394 PHE A CA 1
ATOM 3064 C C . PHE A 1 394 ? 1.382 -7.340 19.272 1.00 32.66 394 PHE A C 1
ATOM 3066 O O . PHE A 1 394 ? 1.264 -6.124 19.410 1.00 32.66 394 PHE A O 1
ATOM 3073 N N . SER A 1 395 ? 2.481 -7.894 18.762 1.00 26.69 395 SER A N 1
ATOM 3074 C CA . SER A 1 395 ? 3.555 -7.144 18.114 1.00 26.69 395 SER A CA 1
ATOM 3075 C C . SER A 1 395 ? 3.229 -7.006 16.629 1.00 26.69 395 SER A C 1
ATOM 3077 O O . SER A 1 395 ? 3.304 -7.987 15.891 1.00 26.69 395 SER A O 1
ATOM 3079 N N . LEU A 1 396 ? 2.842 -5.802 16.196 1.00 34.66 396 LEU A N 1
ATOM 3080 C CA . LEU A 1 396 ? 2.562 -5.514 14.788 1.00 34.66 396 LEU A CA 1
ATOM 3081 C C . LEU A 1 396 ? 3.889 -5.417 14.014 1.00 34.66 396 LEU A C 1
ATOM 3083 O O . LEU A 1 396 ? 4.468 -4.342 13.859 1.00 34.66 396 LEU A O 1
ATOM 3087 N N . THR A 1 397 ? 4.426 -6.560 13.594 1.00 31.52 397 THR A N 1
ATOM 3088 C CA . THR A 1 397 ? 5.690 -6.627 12.861 1.00 31.52 397 THR A CA 1
ATOM 3089 C C . THR A 1 397 ? 5.466 -6.362 11.368 1.00 31.52 397 THR A C 1
ATOM 3091 O O . THR A 1 397 ? 4.814 -7.124 10.660 1.00 31.52 397 THR A O 1
ATOM 3094 N N . LEU A 1 398 ? 6.086 -5.288 10.870 1.00 34.56 398 LEU A N 1
ATOM 3095 C CA . LEU A 1 398 ? 6.099 -4.874 9.459 1.00 34.56 398 LEU A CA 1
ATOM 3096 C C . LEU A 1 398 ? 6.599 -5.889 8.384 1.00 34.56 398 LEU A C 1
ATOM 3098 O O . LEU A 1 398 ? 6.242 -5.671 7.225 1.00 34.56 398 LEU A O 1
ATOM 3102 N N . PRO A 1 399 ? 7.366 -6.977 8.655 1.00 36.72 399 PRO A N 1
ATOM 3103 C CA . PRO A 1 399 ? 7.955 -7.815 7.594 1.00 36.72 399 PRO A CA 1
ATOM 3104 C C . PRO A 1 399 ? 6.977 -8.541 6.656 1.00 36.72 399 PRO A C 1
ATOM 3106 O O . PRO A 1 399 ? 7.402 -9.051 5.623 1.00 36.72 399 PRO A O 1
ATOM 3109 N N . GLN A 1 400 ? 5.679 -8.621 6.974 1.00 36.94 400 GLN A N 1
ATOM 3110 C CA . GLN A 1 400 ? 4.701 -9.273 6.086 1.00 36.94 400 GLN A CA 1
ATOM 3111 C C . GLN A 1 400 ? 4.296 -8.423 4.867 1.00 36.94 400 GLN A C 1
ATOM 3113 O O . GLN A 1 400 ? 3.667 -8.945 3.948 1.00 36.94 400 GLN A O 1
ATOM 3118 N N . LEU A 1 401 ? 4.694 -7.146 4.815 1.00 37.09 401 LEU A N 1
ATOM 3119 C CA . LEU A 1 401 ? 4.536 -6.301 3.625 1.00 37.09 401 LEU A CA 1
ATOM 3120 C C . LEU A 1 401 ? 5.682 -6.467 2.607 1.00 37.09 401 LEU A C 1
ATOM 3122 O O . LEU A 1 401 ? 5.461 -6.239 1.422 1.00 37.09 401 LEU A O 1
ATOM 3126 N N . GLU A 1 402 ? 6.873 -6.913 3.025 1.00 36.66 402 GLU A N 1
ATOM 3127 C CA . GLU A 1 402 ? 8.032 -7.088 2.127 1.00 36.66 402 GLU A CA 1
ATOM 3128 C C . GLU A 1 402 ? 8.022 -8.414 1.347 1.00 36.66 402 GLU A C 1
ATOM 3130 O O . GLU A 1 402 ? 8.643 -8.510 0.291 1.00 36.66 402 GLU A O 1
ATOM 3135 N N . SER A 1 403 ? 7.324 -9.445 1.835 1.00 40.03 403 SER A N 1
ATOM 3136 C CA . SER A 1 403 ? 7.304 -10.779 1.208 1.00 40.03 403 SER A CA 1
ATOM 3137 C C . SER A 1 403 ? 6.246 -10.954 0.115 1.00 40.03 403 SER A C 1
ATOM 3139 O O . SER A 1 403 ? 6.219 -11.986 -0.562 1.00 40.03 403 SER A O 1
ATOM 3141 N N . ARG A 1 404 ? 5.375 -9.960 -0.089 1.00 42.50 404 ARG A N 1
ATOM 3142 C CA . ARG A 1 404 ? 4.447 -9.935 -1.223 1.00 42.50 404 ARG A CA 1
ATOM 3143 C C . ARG A 1 404 ? 5.240 -9.585 -2.485 1.00 42.50 404 ARG A C 1
ATOM 3145 O O . ARG A 1 404 ? 5.961 -8.588 -2.464 1.00 42.50 404 ARG A O 1
ATOM 3152 N N . PRO A 1 405 ? 5.135 -10.362 -3.581 1.00 41.94 405 PRO A N 1
ATOM 3153 C CA . PRO A 1 405 ? 5.896 -10.086 -4.792 1.00 41.94 405 PRO A CA 1
ATOM 3154 C C . PRO A 1 405 ? 5.467 -8.732 -5.355 1.00 41.94 405 PRO A C 1
ATOM 3156 O O . PRO A 1 405 ? 4.397 -8.614 -5.957 1.00 41.94 405 PRO A O 1
ATOM 3159 N N . GLN A 1 406 ? 6.307 -7.712 -5.146 1.00 44.56 406 GLN A N 1
ATOM 3160 C CA . GLN A 1 406 ? 6.177 -6.418 -5.805 1.00 44.56 406 GLN A CA 1
ATOM 3161 C C . GLN A 1 406 ? 6.032 -6.698 -7.295 1.00 44.56 406 GLN A C 1
ATOM 3163 O O . GLN A 1 406 ? 6.878 -7.386 -7.870 1.00 44.56 406 GLN A O 1
ATOM 3168 N N . ALA A 1 407 ? 4.909 -6.262 -7.873 1.00 50.62 407 ALA A N 1
ATOM 3169 C CA . ALA A 1 407 ? 4.481 -6.701 -9.192 1.00 50.62 407 ALA A CA 1
ATOM 3170 C C . ALA A 1 407 ? 5.627 -6.515 -10.186 1.00 50.62 407 ALA A C 1
ATOM 3172 O O . ALA A 1 407 ? 6.008 -5.380 -10.473 1.00 50.62 407 ALA A O 1
ATOM 3173 N N . ALA A 1 408 ? 6.185 -7.629 -10.670 1.00 52.75 408 ALA A N 1
ATOM 3174 C CA . ALA A 1 408 ? 7.316 -7.597 -11.577 1.00 52.75 408 ALA A CA 1
ATOM 3175 C C . ALA A 1 408 ? 6.886 -6.841 -12.834 1.00 52.75 408 ALA A C 1
ATOM 3177 O O . ALA A 1 408 ? 6.111 -7.344 -13.650 1.00 52.75 408 ALA A O 1
ATOM 3178 N N . LEU A 1 409 ? 7.368 -5.606 -12.946 1.00 64.19 409 LEU A N 1
ATOM 3179 C CA . LEU A 1 409 ? 7.297 -4.799 -14.149 1.00 64.19 409 LEU A CA 1
ATOM 3180 C C . LEU A 1 409 ? 8.198 -5.499 -15.157 1.00 64.19 409 LEU A C 1
ATOM 3182 O O . LEU A 1 409 ? 9.407 -5.272 -15.185 1.00 64.19 409 LEU A O 1
ATOM 3186 N N . GLY A 1 410 ? 7.606 -6.441 -15.888 1.00 66.00 410 GLY A N 1
ATOM 3187 C CA . GLY A 1 410 ? 8.267 -7.222 -16.918 1.00 66.00 410 GLY A CA 1
ATOM 3188 C C . GLY A 1 410 ? 8.594 -6.331 -18.102 1.00 66.00 410 GLY A C 1
ATOM 3189 O O . GLY A 1 410 ? 7.894 -6.377 -19.108 1.00 66.00 410 GLY A O 1
ATOM 3190 N N . LEU A 1 411 ? 9.638 -5.516 -17.946 1.00 82.00 411 LEU A N 1
ATOM 3191 C CA . LEU A 1 411 ? 10.349 -4.920 -19.065 1.00 82.00 411 LEU A CA 1
ATOM 3192 C C . LEU A 1 411 ? 10.861 -6.067 -19.929 1.00 82.00 411 LEU A C 1
ATOM 3194 O O . LEU A 1 411 ? 11.457 -7.020 -19.410 1.00 82.00 411 LEU A O 1
ATOM 3198 N N . GLU A 1 412 ? 10.619 -5.992 -21.230 1.00 86.75 412 GLU A N 1
ATOM 3199 C CA . GLU A 1 412 ? 11.156 -6.982 -22.146 1.00 86.75 412 GLU A CA 1
ATOM 3200 C C . GLU A 1 412 ? 12.667 -6.777 -22.239 1.00 86.75 412 GLU A C 1
ATOM 3202 O O . GLU A 1 412 ? 13.120 -5.707 -22.655 1.00 86.75 412 GLU A O 1
ATOM 3207 N N . PRO A 1 413 ? 13.488 -7.772 -21.855 1.00 85.19 413 PRO A N 1
ATOM 3208 C CA . PRO A 1 413 ? 14.927 -7.607 -21.915 1.00 85.19 413 PRO A CA 1
ATOM 3209 C C . PRO A 1 413 ? 15.344 -7.312 -23.357 1.00 85.19 413 PRO A C 1
ATOM 3211 O O . PRO A 1 413 ? 14.787 -7.853 -24.319 1.00 85.19 413 PRO A O 1
ATOM 3214 N N . LEU A 1 414 ? 16.352 -6.454 -23.515 1.00 82.19 414 LEU A N 1
ATOM 3215 C CA . LEU A 1 414 ? 17.028 -6.317 -24.798 1.00 82.19 414 LEU A CA 1
ATOM 3216 C C . LEU A 1 414 ? 17.643 -7.673 -25.148 1.00 82.19 414 LEU A C 1
ATOM 3218 O O . LEU A 1 414 ? 18.404 -8.249 -24.365 1.00 82.19 414 LEU A O 1
ATOM 3222 N N . HIS A 1 415 ? 17.275 -8.195 -26.312 1.00 81.31 415 HIS A N 1
ATOM 3223 C CA . HIS A 1 415 ? 17.728 -9.498 -26.760 1.00 81.31 415 HIS A CA 1
ATOM 3224 C C . HIS A 1 415 ? 19.207 -9.401 -27.135 1.00 81.31 415 HIS A C 1
ATOM 3226 O O . HIS A 1 415 ? 19.594 -8.645 -28.033 1.00 81.31 415 HIS A O 1
ATOM 3232 N N . GLY A 1 416 ? 20.033 -10.164 -26.415 1.00 63.41 416 GLY A N 1
ATOM 3233 C CA . GLY A 1 416 ? 21.442 -10.341 -26.737 1.00 63.41 416 GLY A CA 1
ATOM 3234 C C . GLY A 1 416 ? 21.613 -10.956 -28.124 1.00 63.41 416 GLY A C 1
ATOM 3235 O O . GLY A 1 416 ? 20.737 -11.653 -28.632 1.00 63.41 416 GLY A O 1
ATOM 3236 N N . THR A 1 417 ? 22.748 -10.688 -28.758 1.00 56.53 417 THR A N 1
ATOM 3237 C CA . THR A 1 417 ? 23.045 -11.243 -30.072 1.00 56.53 417 THR A CA 1
ATOM 3238 C C . THR A 1 417 ? 23.486 -12.706 -30.007 1.00 56.53 417 THR A C 1
ATOM 3240 O O . THR A 1 417 ? 24.496 -13.015 -29.378 1.00 56.53 417 THR A O 1
ATOM 3243 N N . ASP A 1 418 ? 22.842 -13.576 -30.793 1.00 55.75 418 ASP A N 1
ATOM 3244 C CA . ASP A 1 418 ? 23.424 -14.879 -31.171 1.00 55.75 418 ASP A CA 1
ATOM 3245 C C . ASP A 1 418 ? 24.737 -14.688 -31.962 1.00 55.75 418 ASP A C 1
ATOM 3247 O O . ASP A 1 418 ? 25.700 -15.440 -31.817 1.00 55.75 418 ASP A O 1
ATOM 3251 N N . LEU A 1 419 ? 24.819 -13.603 -32.743 1.00 56.91 419 LEU A N 1
ATOM 3252 C CA . LEU A 1 419 ? 26.071 -13.003 -33.215 1.00 56.91 419 LEU A CA 1
ATOM 3253 C C . LEU A 1 419 ? 26.771 -12.292 -32.049 1.00 56.91 419 LEU A C 1
ATOM 3255 O O . LEU A 1 419 ? 26.729 -11.059 -31.997 1.00 56.91 419 LEU A O 1
ATOM 3259 N N . THR A 1 420 ? 27.347 -13.036 -31.094 1.00 59.16 420 THR A N 1
ATOM 3260 C CA . THR A 1 420 ? 27.906 -12.468 -29.848 1.00 59.16 420 THR A CA 1
ATOM 3261 C C . THR A 1 420 ? 28.659 -11.164 -30.121 1.00 59.16 420 THR A C 1
ATOM 3263 O O . THR A 1 420 ? 29.330 -11.023 -31.143 1.00 59.16 420 THR A O 1
ATOM 3266 N N . PHE A 1 421 ? 28.544 -10.170 -29.235 1.00 61.22 421 PHE A N 1
ATOM 3267 C CA . PHE A 1 421 ? 29.209 -8.865 -29.406 1.00 61.22 421 PHE A CA 1
ATOM 3268 C C . PHE A 1 421 ? 30.715 -9.015 -29.732 1.00 61.22 421 PHE A C 1
ATOM 3270 O O . PHE A 1 421 ? 31.285 -8.221 -30.478 1.00 61.22 421 PHE A O 1
ATOM 3277 N N . GLU A 1 422 ? 31.316 -10.112 -29.267 1.00 67.19 422 GLU A N 1
ATOM 3278 C CA . GLU A 1 422 ? 32.656 -10.615 -29.576 1.00 67.19 422 GLU A CA 1
ATOM 3279 C C . GLU A 1 422 ? 32.912 -10.946 -31.062 1.00 67.19 422 GLU A C 1
ATOM 3281 O O . GLU A 1 422 ? 34.032 -10.758 -31.515 1.00 67.19 422 GLU A O 1
ATOM 3286 N N . VAL A 1 423 ? 31.928 -11.393 -31.852 1.00 69.88 423 VAL A N 1
ATOM 3287 C CA . VAL A 1 423 ? 32.050 -11.607 -33.313 1.00 69.88 423 VAL A CA 1
ATOM 3288 C C . VAL A 1 423 ? 32.103 -10.275 -34.064 1.00 69.88 423 VAL A C 1
ATOM 3290 O O . VAL A 1 423 ? 32.887 -10.117 -35.006 1.00 69.88 423 VAL A O 1
ATOM 3293 N N . VAL A 1 424 ? 31.318 -9.284 -33.628 1.00 69.06 424 VAL A N 1
ATOM 3294 C CA . VAL A 1 424 ? 31.368 -7.925 -34.192 1.00 69.06 424 VAL A CA 1
ATOM 3295 C C . VAL A 1 424 ? 32.680 -7.242 -33.795 1.00 69.06 424 VAL A C 1
ATOM 3297 O O . VAL A 1 424 ? 33.388 -6.736 -34.666 1.00 69.06 424 VAL A O 1
ATOM 3300 N N . LEU A 1 425 ? 33.076 -7.304 -32.517 1.00 73.31 425 LEU A N 1
ATOM 3301 C CA . LEU A 1 425 ? 34.388 -6.823 -32.061 1.00 73.31 425 LEU A CA 1
ATOM 3302 C C . LEU A 1 425 ? 35.551 -7.600 -32.684 1.00 73.31 425 LEU A C 1
ATOM 3304 O O . LEU A 1 425 ? 36.582 -7.005 -32.973 1.00 73.31 425 LEU A O 1
ATOM 3308 N N . GLY A 1 426 ? 35.400 -8.902 -32.908 1.00 77.75 426 GLY A N 1
ATOM 3309 C CA . GLY A 1 426 ? 36.382 -9.771 -33.555 1.00 77.75 426 GLY A CA 1
ATOM 3310 C C . GLY A 1 426 ? 36.570 -9.424 -35.028 1.00 77.75 426 GLY A C 1
ATOM 3311 O O . GLY A 1 426 ? 37.694 -9.383 -35.519 1.00 77.75 426 GLY A O 1
ATOM 3312 N N . SER A 1 427 ? 35.486 -9.067 -35.721 1.00 74.44 427 SER A N 1
ATOM 3313 C CA . SER A 1 427 ? 35.560 -8.513 -37.075 1.00 74.44 427 SER A CA 1
ATOM 3314 C C . SER A 1 427 ? 36.243 -7.143 -37.081 1.00 74.44 427 SER A C 1
ATOM 3316 O O . SER A 1 427 ? 37.145 -6.914 -37.884 1.00 74.44 427 SER A O 1
ATOM 3318 N N . LEU A 1 428 ? 35.883 -6.244 -36.157 1.00 73.88 428 LEU A N 1
ATOM 3319 C CA . LEU A 1 428 ? 36.510 -4.920 -36.032 1.00 73.88 428 LEU A CA 1
ATOM 3320 C C . LEU A 1 428 ? 37.998 -4.999 -35.651 1.00 73.88 428 LEU A C 1
ATOM 3322 O O . LEU A 1 428 ? 38.808 -4.257 -36.205 1.00 73.88 428 LEU A O 1
ATOM 3326 N N . SER A 1 429 ? 38.385 -5.919 -34.764 1.00 75.81 429 SER A N 1
ATOM 3327 C CA . SER A 1 429 ? 39.786 -6.153 -34.401 1.00 75.81 429 SER A CA 1
ATOM 3328 C C . SER A 1 429 ? 40.560 -6.829 -35.534 1.00 75.81 429 SER A C 1
ATOM 3330 O O . SER A 1 429 ? 41.703 -6.455 -35.783 1.00 75.81 429 SER A O 1
ATOM 3332 N N . GLY A 1 430 ? 39.926 -7.723 -36.301 1.00 76.25 430 GLY A N 1
ATOM 3333 C CA . GLY A 1 430 ? 40.466 -8.264 -37.549 1.00 76.25 430 GLY A CA 1
ATOM 3334 C C . GLY A 1 430 ? 40.747 -7.173 -38.586 1.00 76.25 430 GLY A C 1
ATOM 3335 O O . GLY A 1 430 ? 41.833 -7.135 -39.162 1.00 76.25 430 GLY A O 1
ATOM 3336 N N . ILE A 1 431 ? 39.824 -6.225 -38.769 1.00 73.75 431 ILE A N 1
ATOM 3337 C CA . ILE A 1 431 ? 40.014 -5.058 -39.647 1.00 73.75 431 ILE A CA 1
ATOM 3338 C C . ILE A 1 431 ? 41.150 -4.167 -39.131 1.00 73.75 431 ILE A C 1
ATOM 3340 O O . ILE A 1 431 ? 41.999 -3.754 -39.919 1.00 73.75 431 ILE A O 1
ATOM 3344 N N . ALA A 1 432 ? 41.217 -3.910 -37.821 1.00 74.50 432 ALA A N 1
ATOM 3345 C CA . ALA A 1 432 ? 42.305 -3.144 -37.216 1.00 74.50 432 ALA A CA 1
ATOM 3346 C C . ALA A 1 432 ? 43.669 -3.843 -37.377 1.00 74.50 432 ALA A C 1
ATOM 3348 O O . ALA A 1 432 ? 44.665 -3.182 -37.675 1.00 74.50 432 ALA A O 1
ATOM 3349 N N . ALA A 1 433 ? 43.722 -5.173 -37.257 1.00 78.25 433 ALA A N 1
ATOM 3350 C CA . ALA A 1 433 ? 44.928 -5.965 -37.480 1.00 78.25 433 ALA A CA 1
ATOM 3351 C C . ALA A 1 433 ? 45.370 -5.915 -38.951 1.00 78.25 433 ALA A C 1
ATOM 3353 O O . ALA A 1 433 ? 46.539 -5.646 -39.224 1.00 78.25 433 ALA A O 1
ATOM 3354 N N . VAL A 1 434 ? 44.441 -6.079 -39.901 1.00 76.12 434 VAL A N 1
ATOM 3355 C CA . VAL A 1 434 ? 44.717 -5.934 -41.341 1.00 76.12 434 VAL A CA 1
ATOM 3356 C C . VAL A 1 434 ? 45.204 -4.516 -41.658 1.00 76.12 434 VAL A C 1
ATOM 3358 O O . VAL A 1 434 ? 46.251 -4.367 -42.282 1.00 76.12 434 VAL A O 1
ATOM 3361 N N . ALA A 1 435 ? 44.534 -3.471 -41.165 1.00 74.56 435 ALA A N 1
ATOM 3362 C CA . ALA A 1 435 ? 44.970 -2.082 -41.330 1.00 74.56 435 ALA A CA 1
ATOM 3363 C C . ALA A 1 435 ? 46.367 -1.823 -40.729 1.00 74.56 435 ALA A C 1
ATOM 3365 O O . ALA A 1 435 ? 47.176 -1.127 -41.339 1.00 74.56 435 ALA A O 1
ATOM 3366 N N . THR A 1 436 ? 46.685 -2.430 -39.581 1.00 80.31 436 THR A N 1
ATOM 3367 C CA . THR A 1 436 ? 48.012 -2.333 -38.946 1.00 80.31 436 THR A CA 1
ATOM 3368 C C . THR A 1 436 ? 49.094 -3.020 -39.780 1.00 80.31 436 THR A C 1
ATOM 3370 O O . THR A 1 436 ? 50.152 -2.439 -40.015 1.00 80.31 436 THR A O 1
ATOM 3373 N N . VAL A 1 437 ? 48.834 -4.231 -40.287 1.00 80.06 437 VAL A N 1
ATOM 3374 C CA . VAL A 1 437 ? 49.752 -4.933 -41.202 1.00 80.06 437 VAL A CA 1
ATOM 3375 C C . VAL A 1 437 ? 49.984 -4.107 -42.468 1.00 80.06 437 VAL A C 1
ATOM 3377 O O . VAL A 1 437 ? 51.114 -4.014 -42.942 1.00 80.06 437 VAL A O 1
ATOM 3380 N N . LEU A 1 438 ? 48.946 -3.456 -42.988 1.00 76.06 438 LEU A N 1
ATOM 3381 C CA . LEU A 1 438 ? 49.032 -2.611 -44.177 1.00 76.06 438 LEU A CA 1
ATOM 3382 C C . LEU A 1 438 ? 49.805 -1.309 -43.940 1.00 76.06 438 LEU A C 1
ATOM 3384 O O . LEU A 1 438 ? 50.605 -0.938 -44.795 1.00 76.06 438 LEU A O 1
ATOM 3388 N N . ASP A 1 439 ? 49.652 -0.656 -42.785 1.00 82.94 439 ASP A N 1
ATOM 3389 C CA . ASP A 1 439 ? 50.497 0.478 -42.385 1.00 82.94 439 ASP A CA 1
ATOM 3390 C C . ASP A 1 439 ? 51.970 0.051 -42.242 1.00 82.94 439 ASP A C 1
ATOM 3392 O O . ASP A 1 439 ? 52.863 0.717 -42.763 1.00 82.94 439 ASP A O 1
ATOM 3396 N N . LEU A 1 440 ? 52.247 -1.110 -41.637 1.00 83.50 440 LEU A N 1
ATOM 3397 C CA . LEU A 1 440 ? 53.608 -1.656 -41.549 1.00 83.50 440 LEU A CA 1
ATOM 3398 C C . LEU A 1 440 ? 54.202 -1.971 -42.932 1.00 83.50 440 LEU A C 1
ATOM 3400 O O . LEU A 1 440 ? 55.346 -1.597 -43.203 1.00 83.50 440 LEU A O 1
ATOM 3404 N N . VAL A 1 441 ? 53.432 -2.591 -43.833 1.00 80.25 441 VAL A N 1
ATOM 3405 C CA . VAL A 1 441 ? 53.838 -2.841 -45.228 1.00 80.25 441 VAL A CA 1
ATOM 3406 C C . VAL A 1 441 ? 54.067 -1.525 -45.975 1.00 80.25 441 VAL A C 1
ATOM 3408 O O . VAL A 1 441 ? 55.068 -1.394 -46.676 1.00 80.25 441 VAL A O 1
ATOM 3411 N N . TRP A 1 442 ? 53.207 -0.521 -45.790 1.00 80.50 442 TRP A N 1
ATOM 3412 C CA . TRP A 1 442 ? 53.340 0.797 -46.413 1.00 80.50 442 TRP A CA 1
ATOM 3413 C C . TRP A 1 442 ? 54.560 1.578 -45.905 1.00 80.50 442 TRP A C 1
ATOM 3415 O O . TRP A 1 442 ? 55.296 2.175 -46.698 1.00 80.50 442 TRP A O 1
ATOM 3425 N N . ARG A 1 443 ? 54.831 1.550 -44.596 1.00 82.81 443 ARG A N 1
ATOM 3426 C CA . ARG A 1 443 ? 56.033 2.145 -43.991 1.00 82.81 443 ARG A CA 1
ATOM 3427 C C . ARG A 1 443 ? 57.296 1.420 -44.435 1.00 82.81 443 ARG A C 1
ATOM 3429 O O . ARG A 1 443 ? 58.276 2.085 -44.768 1.00 82.81 443 ARG A O 1
ATOM 3436 N N . GLY A 1 444 ? 57.270 0.088 -44.498 1.00 85.12 444 GLY A N 1
ATOM 3437 C CA . GLY A 1 444 ? 58.355 -0.728 -45.044 1.00 85.12 444 GLY A CA 1
ATOM 3438 C C . GLY A 1 444 ? 58.640 -0.377 -46.504 1.00 85.12 444 GLY A C 1
ATOM 3439 O O . GLY A 1 444 ? 59.766 -0.016 -46.841 1.00 85.12 444 GLY A O 1
ATOM 3440 N N . TYR A 1 445 ? 57.600 -0.363 -47.341 1.00 82.25 445 TYR A N 1
ATOM 3441 C CA . TYR A 1 445 ? 57.652 0.066 -48.739 1.00 82.25 445 TYR A CA 1
ATOM 3442 C C . TYR A 1 445 ? 58.243 1.473 -48.893 1.00 82.25 445 TYR A C 1
ATOM 3444 O O . TYR A 1 445 ? 59.191 1.675 -49.649 1.00 82.25 445 TYR A O 1
ATOM 3452 N N . THR A 1 446 ? 57.736 2.445 -48.133 1.00 79.31 446 THR A N 1
ATOM 3453 C CA . THR A 1 446 ? 58.195 3.840 -48.183 1.00 79.31 446 THR A CA 1
ATOM 3454 C C . THR A 1 446 ? 59.646 3.977 -47.716 1.00 79.31 446 THR A C 1
ATOM 3456 O O . THR A 1 446 ? 60.415 4.725 -48.317 1.00 79.31 446 THR A O 1
ATOM 3459 N N . SER A 1 447 ? 60.055 3.214 -46.699 1.00 86.81 447 SER A N 1
ATOM 3460 C CA . SER A 1 447 ? 61.431 3.208 -46.183 1.00 86.81 447 SER A CA 1
ATOM 3461 C C . SER A 1 447 ? 62.404 2.608 -47.196 1.00 86.81 447 SER A C 1
ATOM 3463 O O . SER A 1 447 ? 63.400 3.247 -47.533 1.00 86.81 447 SER A O 1
ATOM 3465 N N . VAL A 1 448 ? 62.081 1.439 -47.764 1.00 81.69 448 VAL A N 1
ATOM 3466 C CA . VAL A 1 448 ? 62.833 0.843 -48.882 1.00 81.69 448 VAL A CA 1
ATOM 3467 C C . VAL A 1 448 ? 62.886 1.817 -50.058 1.00 81.69 448 VAL A C 1
ATOM 3469 O O . VAL A 1 448 ? 63.942 1.981 -50.667 1.00 81.69 448 VAL A O 1
ATOM 3472 N N . ARG A 1 449 ? 61.790 2.535 -50.339 1.00 81.56 449 ARG A N 1
ATOM 3473 C CA . ARG A 1 449 ? 61.726 3.503 -51.434 1.00 81.56 449 ARG A CA 1
ATOM 3474 C C . ARG A 1 449 ? 62.639 4.705 -51.235 1.00 81.56 449 ARG A C 1
ATOM 3476 O O . ARG A 1 449 ? 63.318 5.113 -52.177 1.00 81.56 449 ARG A O 1
ATOM 3483 N N . LEU A 1 450 ? 62.688 5.251 -50.024 1.00 82.75 450 LEU A N 1
ATOM 3484 C CA . LEU A 1 450 ? 63.607 6.329 -49.666 1.00 82.75 450 LEU A CA 1
ATOM 3485 C C . LEU A 1 450 ? 65.060 5.847 -49.720 1.00 82.75 450 LEU A C 1
ATOM 3487 O O . LEU A 1 450 ? 65.867 6.469 -50.409 1.00 82.75 450 LEU A O 1
ATOM 3491 N N . VAL A 1 451 ? 65.382 4.716 -49.083 1.00 83.88 451 VAL A N 1
ATOM 3492 C CA . VAL A 1 451 ? 66.736 4.136 -49.095 1.00 83.88 451 VAL A CA 1
ATOM 3493 C C . VAL A 1 451 ? 67.205 3.886 -50.524 1.00 83.88 451 VAL A C 1
ATOM 3495 O O . VAL A 1 451 ? 68.272 4.355 -50.898 1.00 83.88 451 VAL A O 1
ATOM 3498 N N . ALA A 1 452 ? 66.400 3.233 -51.361 1.00 78.94 452 ALA A N 1
ATOM 3499 C CA . ALA A 1 452 ? 66.777 2.922 -52.735 1.00 78.94 452 ALA A CA 1
ATOM 3500 C C . ALA A 1 452 ? 66.897 4.173 -53.627 1.00 78.94 452 ALA A C 1
ATOM 3502 O O . ALA A 1 452 ? 67.735 4.185 -54.529 1.00 78.94 452 ALA A O 1
ATOM 3503 N N . LYS A 1 453 ? 66.115 5.235 -53.367 1.00 79.75 453 LYS A N 1
ATOM 3504 C CA . LYS A 1 453 ? 66.254 6.544 -54.030 1.00 79.75 453 LYS A CA 1
ATOM 3505 C C . LYS A 1 453 ? 67.564 7.238 -53.644 1.00 79.75 453 LYS A C 1
ATOM 3507 O O . LYS A 1 453 ? 68.271 7.729 -54.516 1.00 79.75 453 LYS A O 1
ATOM 3512 N N . TYR A 1 454 ? 67.906 7.289 -52.357 1.00 81.38 454 TYR A N 1
ATOM 3513 C CA . TYR A 1 454 ? 69.160 7.911 -51.916 1.00 81.38 454 TYR A CA 1
ATOM 3514 C C . TYR A 1 454 ? 70.387 7.064 -52.277 1.00 81.38 454 TYR A C 1
ATOM 3516 O O . TYR A 1 454 ? 71.413 7.616 -52.662 1.00 81.38 454 TYR A O 1
ATOM 3524 N N . TRP A 1 455 ? 70.270 5.735 -52.252 1.00 79.31 455 TRP A N 1
ATOM 3525 C CA . TRP A 1 455 ? 71.320 4.818 -52.693 1.00 79.31 455 TRP A CA 1
ATOM 3526 C C . TRP A 1 455 ? 71.581 4.925 -54.197 1.00 79.31 455 TRP A C 1
ATOM 3528 O O . TRP A 1 455 ? 72.736 4.938 -54.611 1.00 79.31 455 TRP A O 1
ATOM 3538 N N . SER A 1 456 ? 70.541 5.064 -55.031 1.00 69.69 456 SER A N 1
ATOM 3539 C CA . SER A 1 456 ? 70.741 5.263 -56.472 1.00 69.69 456 SER A CA 1
ATOM 3540 C C . SER A 1 456 ? 71.452 6.589 -56.772 1.00 69.69 456 SER A C 1
ATOM 3542 O O . SER A 1 456 ? 72.368 6.597 -57.594 1.00 69.69 456 SER A O 1
ATOM 3544 N N . LEU A 1 457 ? 71.121 7.662 -56.042 1.00 71.75 457 LEU A N 1
ATOM 3545 C CA . LEU A 1 457 ? 71.815 8.956 -56.106 1.00 71.75 457 LEU A CA 1
ATOM 3546 C C . LEU A 1 457 ? 73.271 8.878 -55.608 1.00 71.75 457 LEU A C 1
ATOM 3548 O O . LEU A 1 457 ? 74.153 9.468 -56.223 1.00 71.75 457 LEU A O 1
ATOM 3552 N N . ALA A 1 458 ? 73.547 8.113 -54.547 1.00 68.38 458 ALA A N 1
ATOM 3553 C CA . ALA A 1 458 ? 74.911 7.852 -54.077 1.00 68.38 458 ALA A CA 1
ATOM 3554 C C . ALA A 1 458 ? 75.712 6.949 -55.039 1.00 68.38 458 ALA A C 1
ATOM 3556 O O . ALA A 1 458 ? 76.934 7.034 -55.094 1.00 68.38 458 ALA A O 1
ATOM 3557 N N . SER A 1 459 ? 75.029 6.113 -55.833 1.00 62.47 459 SER A N 1
ATOM 3558 C CA . SER A 1 459 ? 75.630 5.231 -56.846 1.00 62.47 459 SER A CA 1
ATOM 3559 C C . SER A 1 459 ? 75.950 5.917 -58.182 1.00 62.47 459 SER A C 1
ATOM 3561 O O . SER A 1 459 ? 76.271 5.232 -59.158 1.00 62.47 459 SER A O 1
ATOM 3563 N N . VAL A 1 460 ? 75.869 7.252 -58.256 1.00 54.31 460 VAL A N 1
ATOM 3564 C CA . VAL A 1 460 ? 76.382 8.031 -59.394 1.00 54.31 460 VAL A CA 1
ATOM 3565 C C . VAL A 1 460 ? 77.911 8.030 -59.328 1.00 54.31 460 VAL A C 1
ATOM 3567 O O . VAL A 1 460 ? 78.559 8.995 -58.929 1.00 54.31 460 VAL A O 1
ATOM 3570 N N . GLY A 1 461 ? 78.488 6.887 -59.699 1.00 53.94 461 GLY A N 1
ATOM 3571 C CA . GLY A 1 461 ? 79.910 6.764 -59.963 1.00 53.94 461 GLY A CA 1
ATOM 3572 C C . GLY A 1 461 ? 80.310 7.694 -61.103 1.00 53.94 461 GLY A C 1
ATOM 3573 O O . GLY A 1 461 ? 79.570 7.859 -62.076 1.00 53.94 461 GLY A O 1
ATOM 3574 N N . ILE A 1 462 ? 81.493 8.290 -60.963 1.00 55.59 462 ILE A N 1
ATOM 3575 C CA . ILE A 1 462 ? 82.175 9.052 -62.013 1.00 55.59 462 ILE A CA 1
ATOM 3576 C C . ILE A 1 462 ? 82.127 8.222 -63.309 1.00 55.59 462 ILE A C 1
ATOM 3578 O O . ILE A 1 462 ? 82.448 7.031 -63.251 1.00 55.59 462 ILE A O 1
ATOM 3582 N N . PRO A 1 463 ? 81.713 8.794 -64.458 1.00 48.66 463 PRO A N 1
ATOM 3583 C CA . PRO A 1 463 ? 81.605 8.026 -65.689 1.00 48.66 463 PRO A CA 1
ATOM 3584 C C . PRO A 1 463 ? 82.982 7.455 -66.054 1.00 48.66 463 PRO A C 1
ATOM 3586 O O . PRO A 1 463 ? 83.943 8.227 -66.138 1.00 48.66 463 PRO A O 1
ATOM 3589 N N . PRO A 1 464 ? 83.112 6.136 -66.284 1.00 52.97 464 PRO A N 1
ATOM 3590 C CA . PRO A 1 464 ? 84.337 5.601 -66.845 1.00 52.97 464 PRO A CA 1
ATOM 3591 C C . PRO A 1 464 ? 84.475 6.146 -68.269 1.00 52.97 464 PRO A C 1
ATOM 3593 O O . PRO A 1 464 ? 83.696 5.797 -69.157 1.00 52.97 464 PRO A O 1
ATOM 3596 N N . LEU A 1 465 ? 85.467 7.013 -68.487 1.00 45.09 465 LEU A N 1
ATOM 3597 C CA . LEU A 1 465 ? 85.995 7.225 -69.828 1.00 45.09 465 LEU A CA 1
ATOM 3598 C C . LEU A 1 465 ? 86.692 5.929 -70.240 1.00 45.09 465 LEU A C 1
ATOM 3600 O O . LEU A 1 465 ? 87.861 5.735 -69.916 1.00 45.09 465 LEU A O 1
ATOM 3604 N N . ASP A 1 466 ? 85.996 5.083 -70.990 1.00 49.72 466 ASP A N 1
ATOM 3605 C CA . ASP A 1 466 ? 86.680 4.232 -71.953 1.00 49.72 466 ASP A CA 1
ATOM 3606 C C . ASP A 1 466 ? 85.955 4.266 -73.299 1.00 49.72 466 ASP A C 1
ATOM 3608 O O . ASP A 1 466 ? 84.737 4.118 -73.394 1.00 49.72 466 ASP A O 1
ATOM 3612 N N . ALA A 1 467 ? 86.726 4.551 -74.342 1.00 47.75 467 ALA A N 1
ATOM 3613 C CA . ALA A 1 467 ? 86.243 4.869 -75.677 1.00 47.75 467 ALA A CA 1
ATOM 3614 C C . ALA A 1 467 ? 86.727 3.810 -76.673 1.00 47.75 467 ALA A C 1
ATOM 3616 O O . ALA A 1 467 ? 87.420 4.131 -77.640 1.00 47.75 467 ALA A O 1
ATOM 3617 N N . ARG A 1 468 ? 86.372 2.546 -76.407 1.00 50.31 468 ARG A N 1
ATOM 3618 C CA . ARG A 1 468 ? 86.437 1.396 -77.327 1.00 50.31 468 ARG A CA 1
ATOM 3619 C C . ARG A 1 468 ? 85.655 0.208 -76.755 1.00 50.31 468 ARG A C 1
ATOM 3621 O O . ARG A 1 468 ? 86.179 -0.523 -75.932 1.00 50.31 468 ARG A O 1
ATOM 3628 N N . GLU A 1 469 ? 84.465 -0.050 -77.285 1.00 43.69 469 GLU A N 1
ATOM 3629 C CA . GLU A 1 469 ? 84.289 -1.220 -78.154 1.00 43.69 469 GLU A CA 1
ATOM 3630 C C . GLU A 1 469 ? 82.999 -1.106 -78.971 1.00 43.69 469 GLU A C 1
ATOM 3632 O O . GLU A 1 469 ? 81.979 -0.602 -78.507 1.00 43.69 469 GLU A O 1
ATOM 3637 N N . ASN A 1 470 ? 83.094 -1.522 -80.232 1.00 49.06 470 ASN A N 1
ATOM 3638 C CA . ASN A 1 470 ? 82.021 -1.463 -81.214 1.00 49.06 470 ASN A CA 1
ATOM 3639 C C . ASN A 1 470 ? 81.361 -2.845 -81.333 1.00 49.06 470 ASN A C 1
ATOM 3641 O O . ASN A 1 470 ? 82.001 -3.862 -81.091 1.00 49.06 470 ASN A O 1
ATOM 3645 N N . GLU A 1 471 ? 80.127 -2.860 -81.837 1.00 52.91 471 GLU A N 1
ATOM 3646 C CA . GLU A 1 471 ? 79.520 -4.002 -82.538 1.00 52.91 471 GLU A CA 1
ATOM 3647 C C . GLU A 1 471 ? 79.349 -5.331 -81.774 1.00 52.91 471 GLU A C 1
ATOM 3649 O O . GLU A 1 471 ? 80.206 -6.214 -81.781 1.00 52.91 471 GLU A O 1
ATOM 3654 N N . ARG A 1 472 ? 78.101 -5.579 -81.351 1.00 46.12 472 ARG A N 1
ATOM 3655 C CA . ARG A 1 472 ? 77.373 -6.798 -81.757 1.00 46.12 472 ARG A CA 1
ATOM 3656 C C . ARG A 1 472 ? 75.863 -6.614 -81.639 1.00 46.12 472 ARG A C 1
ATOM 3658 O O . ARG A 1 472 ? 75.269 -6.805 -80.584 1.00 46.12 472 ARG A O 1
ATOM 3665 N N . HIS A 1 473 ? 75.232 -6.289 -82.764 1.00 52.34 473 HIS A N 1
ATOM 3666 C CA . HIS A 1 473 ? 73.796 -6.491 -82.921 1.00 52.34 473 HIS A CA 1
ATOM 3667 C C . HIS A 1 473 ? 73.506 -7.995 -83.007 1.00 52.34 473 HIS A C 1
ATOM 3669 O O . HIS A 1 473 ? 73.944 -8.657 -83.946 1.00 52.34 473 HIS A O 1
ATOM 3675 N N . THR A 1 474 ? 72.709 -8.521 -82.081 1.00 46.75 474 THR A N 1
ATOM 3676 C CA . THR A 1 474 ? 71.989 -9.789 -82.266 1.00 46.75 474 THR A CA 1
ATOM 3677 C C . THR A 1 474 ? 70.499 -9.528 -82.131 1.00 46.75 474 THR A C 1
ATOM 3679 O O . THR A 1 474 ? 70.049 -8.979 -81.130 1.00 46.75 474 THR A O 1
ATOM 3682 N N . ALA A 1 475 ? 69.740 -9.888 -83.166 1.00 51.97 475 ALA A N 1
ATOM 3683 C CA . ALA A 1 475 ? 68.322 -9.574 -83.287 1.00 51.97 475 ALA A CA 1
ATOM 3684 C C . ALA A 1 475 ? 67.451 -10.505 -82.423 1.00 51.97 475 ALA A C 1
ATOM 3686 O O . ALA A 1 475 ? 66.872 -11.471 -82.914 1.00 51.97 475 ALA A O 1
ATOM 3687 N N . GLY A 1 476 ? 67.358 -10.192 -81.132 1.00 56.38 476 GLY A N 1
ATOM 3688 C CA . GLY A 1 476 ? 66.229 -10.562 -80.281 1.00 56.38 476 GLY A CA 1
ATOM 3689 C C . GLY A 1 476 ? 65.382 -9.321 -79.997 1.00 56.38 476 GLY A C 1
ATOM 3690 O O . GLY A 1 476 ? 65.915 -8.212 -79.977 1.00 56.38 476 GLY A O 1
ATOM 3691 N N . LEU A 1 477 ? 64.074 -9.489 -79.782 1.00 50.91 477 LEU A N 1
ATOM 3692 C CA . LEU A 1 477 ? 63.234 -8.417 -79.234 1.00 50.91 477 LEU A CA 1
ATOM 3693 C C . LEU A 1 477 ? 63.831 -7.991 -77.880 1.00 50.91 477 LEU A C 1
ATOM 3695 O O . LEU A 1 477 ? 63.902 -8.842 -76.989 1.00 50.91 477 LEU A O 1
ATOM 3699 N N . PRO A 1 478 ? 64.297 -6.737 -77.718 1.00 52.97 478 PRO A N 1
ATOM 3700 C CA . PRO A 1 478 ? 64.965 -6.330 -76.494 1.00 52.97 478 PRO A CA 1
ATOM 3701 C C . PRO A 1 478 ? 63.966 -6.382 -75.344 1.00 52.97 478 PRO A C 1
ATOM 3703 O O . PRO A 1 478 ? 62.872 -5.819 -75.427 1.00 52.97 478 PRO A O 1
ATOM 3706 N N . ASN A 1 479 ? 64.345 -7.035 -74.246 1.00 59.16 479 ASN A N 1
ATOM 3707 C CA . ASN A 1 479 ? 63.562 -6.930 -73.019 1.00 59.16 479 ASN A CA 1
ATOM 3708 C C . ASN A 1 479 ? 63.525 -5.453 -72.592 1.00 59.16 479 ASN A C 1
ATOM 3710 O O . ASN A 1 479 ? 64.524 -4.750 -72.726 1.00 59.16 479 ASN A O 1
ATOM 3714 N N . VAL A 1 480 ? 62.409 -4.975 -72.032 1.00 59.53 480 VAL A N 1
ATOM 3715 C CA . VAL A 1 480 ? 62.207 -3.544 -71.694 1.00 59.53 480 VAL A CA 1
ATOM 3716 C C . VAL A 1 480 ? 63.373 -2.953 -70.875 1.00 59.53 480 VAL A C 1
ATOM 3718 O O . VAL A 1 480 ? 63.789 -1.817 -71.090 1.00 59.53 480 VAL A O 1
ATOM 3721 N N . CYS A 1 481 ? 63.975 -3.756 -69.995 1.00 56.97 481 CYS A N 1
ATOM 3722 C CA . CYS A 1 481 ? 65.156 -3.399 -69.202 1.00 56.97 481 CYS A CA 1
ATOM 3723 C C . CYS A 1 481 ? 66.422 -3.104 -70.035 1.00 56.97 481 CYS A C 1
ATOM 3725 O O . CYS A 1 481 ? 67.197 -2.207 -69.696 1.00 56.97 481 CYS A O 1
ATOM 3727 N N . GLU A 1 482 ? 66.617 -3.868 -71.111 1.00 57.59 482 GLU A N 1
ATOM 3728 C CA . GLU A 1 482 ? 67.723 -3.774 -72.069 1.00 57.59 482 GLU A CA 1
ATOM 3729 C C . GLU A 1 482 ? 67.501 -2.603 -73.034 1.00 57.59 482 GLU A C 1
ATOM 3731 O O . GLU A 1 482 ? 68.428 -1.846 -73.310 1.00 57.59 482 GLU A O 1
ATOM 3736 N N . MET A 1 483 ? 66.245 -2.365 -73.434 1.00 55.88 483 MET A N 1
ATOM 3737 C CA . MET A 1 483 ? 65.841 -1.194 -74.222 1.00 55.88 483 MET A CA 1
ATOM 3738 C C . MET A 1 483 ? 66.062 0.136 -73.472 1.00 55.88 483 MET A C 1
ATOM 3740 O O . MET A 1 483 ? 66.359 1.154 -74.091 1.00 55.88 483 MET A O 1
ATOM 3744 N N . LEU A 1 484 ? 65.984 0.118 -72.136 1.00 60.56 484 LEU A N 1
ATOM 3745 C CA . LEU A 1 484 ? 66.338 1.241 -71.257 1.00 60.56 484 LEU A CA 1
ATOM 3746 C C . LEU A 1 484 ? 67.847 1.336 -70.940 1.00 60.56 484 LEU A C 1
ATOM 3748 O O . LEU A 1 484 ? 68.254 2.224 -70.191 1.00 60.56 484 LEU A O 1
ATOM 3752 N N . GLY A 1 485 ? 68.686 0.429 -71.456 1.00 59.88 485 GLY A N 1
ATOM 3753 C CA . GLY A 1 485 ? 70.130 0.411 -71.190 1.00 59.88 485 GLY A CA 1
ATOM 3754 C C . GLY A 1 485 ? 70.495 0.143 -69.722 1.00 59.88 485 GLY A C 1
ATOM 3755 O O . GLY A 1 485 ? 71.558 0.555 -69.257 1.00 59.88 485 GLY A O 1
ATOM 3756 N N . THR A 1 486 ? 69.611 -0.512 -68.960 1.00 64.50 486 THR A N 1
ATOM 3757 C CA . THR A 1 486 ? 69.795 -0.744 -67.518 1.00 64.50 486 THR A CA 1
ATOM 3758 C C . THR A 1 486 ? 70.085 -2.204 -67.194 1.00 64.50 486 THR A C 1
ATOM 3760 O O . THR A 1 486 ? 69.520 -3.120 -67.786 1.00 64.50 486 THR A O 1
ATOM 3763 N N . SER A 1 487 ? 70.932 -2.443 -66.188 1.00 76.94 487 SER A N 1
ATOM 3764 C CA . SER A 1 487 ? 71.098 -3.788 -65.632 1.00 76.94 487 SER A CA 1
ATOM 3765 C C . SER A 1 487 ? 69.767 -4.305 -65.072 1.00 76.94 487 SER A C 1
ATOM 3767 O O . SER A 1 487 ? 68.974 -3.536 -64.524 1.00 76.94 487 SER A O 1
ATOM 3769 N N . GLN A 1 488 ? 69.529 -5.618 -65.157 1.00 74.06 488 GLN A N 1
ATOM 3770 C CA . GLN A 1 488 ? 68.274 -6.242 -64.701 1.00 74.06 488 GLN A CA 1
ATOM 3771 C C . GLN A 1 488 ? 67.909 -5.849 -63.254 1.00 74.06 488 GLN A C 1
ATOM 3773 O O . GLN A 1 488 ? 66.747 -5.579 -62.958 1.00 74.06 488 GLN A O 1
ATOM 3778 N N . ALA A 1 489 ? 68.909 -5.698 -62.377 1.00 71.44 489 ALA A N 1
ATOM 3779 C CA . ALA A 1 489 ? 68.730 -5.208 -61.009 1.00 71.44 489 ALA A CA 1
ATOM 3780 C C . ALA A 1 489 ? 68.162 -3.773 -60.933 1.00 71.44 489 ALA A C 1
ATOM 3782 O O . ALA A 1 489 ? 67.263 -3.519 -60.133 1.00 71.44 489 ALA A O 1
ATOM 3783 N N . ARG A 1 490 ? 68.626 -2.841 -61.784 1.00 72.75 490 ARG A N 1
ATOM 3784 C CA . ARG A 1 490 ? 68.073 -1.473 -61.868 1.00 72.75 490 ARG A CA 1
ATOM 3785 C C . ARG A 1 490 ? 66.646 -1.461 -62.411 1.00 72.75 490 ARG A C 1
ATOM 3787 O O . ARG A 1 490 ? 65.847 -0.648 -61.963 1.00 72.75 490 ARG A O 1
ATOM 3794 N N . CYS A 1 491 ? 66.315 -2.367 -63.326 1.00 74.06 491 CYS A N 1
ATOM 3795 C CA . CYS A 1 491 ? 64.965 -2.500 -63.870 1.00 74.06 491 CYS A CA 1
ATOM 3796 C C . CYS A 1 491 ? 63.964 -2.988 -62.803 1.00 74.06 491 CYS A C 1
ATOM 3798 O O . CYS A 1 491 ? 62.925 -2.364 -62.594 1.00 74.06 491 CYS A O 1
ATOM 3800 N N . VAL A 1 492 ? 64.327 -4.029 -62.039 1.00 76.50 492 VAL A N 1
ATOM 3801 C CA . VAL A 1 492 ? 63.547 -4.498 -60.877 1.00 76.50 492 VAL A CA 1
ATOM 3802 C C . VAL A 1 492 ? 63.426 -3.399 -59.816 1.00 76.50 492 VAL A C 1
ATOM 3804 O O . VAL A 1 492 ? 62.344 -3.184 -59.277 1.00 76.50 492 VAL A O 1
ATOM 3807 N N . GLN A 1 493 ? 64.503 -2.651 -59.554 1.00 76.69 493 GLN A N 1
ATOM 3808 C CA . GLN A 1 493 ? 64.482 -1.501 -58.650 1.00 76.69 493 GLN A CA 1
ATOM 3809 C C . GLN A 1 493 ? 63.522 -0.401 -59.144 1.00 76.69 493 GLN A C 1
ATOM 3811 O O . GLN A 1 493 ? 62.702 0.072 -58.367 1.00 76.69 493 GLN A O 1
ATOM 3816 N N . LEU A 1 494 ? 63.558 -0.014 -60.422 1.00 77.12 494 LEU A N 1
ATOM 3817 C CA . LEU A 1 494 ? 62.640 0.982 -60.995 1.00 77.12 494 LEU A CA 1
ATOM 3818 C C . LEU A 1 494 ? 61.174 0.541 -60.903 1.00 77.12 494 LEU A C 1
ATOM 3820 O O . LEU A 1 494 ? 60.327 1.343 -60.507 1.00 77.12 494 LEU A O 1
ATOM 3824 N N . PHE A 1 495 ? 60.886 -0.729 -61.199 1.00 79.69 495 PHE A N 1
ATOM 3825 C CA . PHE A 1 495 ? 59.545 -1.295 -61.066 1.00 79.69 495 PHE A CA 1
ATOM 3826 C C . PHE A 1 495 ? 59.066 -1.259 -59.611 1.00 79.69 495 PHE A C 1
ATOM 3828 O O . PHE A 1 495 ? 58.030 -0.660 -59.322 1.00 79.69 495 PHE A O 1
ATOM 3835 N N . LEU A 1 496 ? 59.852 -1.813 -58.678 1.00 77.69 496 LEU A N 1
ATOM 3836 C CA . LEU A 1 496 ? 59.517 -1.846 -57.251 1.00 77.69 496 LEU A CA 1
ATOM 3837 C C . LEU A 1 496 ? 59.292 -0.448 -56.663 1.00 77.69 496 LEU A C 1
ATOM 3839 O O . LEU A 1 496 ? 58.429 -0.303 -55.809 1.00 77.69 496 LEU A O 1
ATOM 3843 N N . LEU A 1 497 ? 60.014 0.578 -57.124 1.00 80.19 497 LEU A N 1
ATOM 3844 C CA . LEU A 1 497 ? 59.925 1.957 -56.618 1.00 80.19 497 LEU A CA 1
ATOM 3845 C C . LEU A 1 497 ? 58.854 2.829 -57.292 1.00 80.19 497 LEU A C 1
ATOM 3847 O O . LEU A 1 497 ? 58.714 4.014 -56.943 1.00 80.19 497 LEU A O 1
ATOM 3851 N N . SER A 1 498 ? 58.149 2.277 -58.279 1.00 81.19 498 SER A N 1
ATOM 3852 C CA . SER A 1 498 ? 57.189 3.010 -59.097 1.00 81.19 498 SER A CA 1
ATOM 3853 C C . SER A 1 498 ? 55.973 3.493 -58.282 1.00 81.19 498 SER A C 1
ATOM 3855 O O . SER A 1 498 ? 55.610 2.926 -57.247 1.00 81.19 498 SER A O 1
ATOM 3857 N N . PRO A 1 499 ? 55.286 4.564 -58.718 1.00 76.69 499 PRO A N 1
ATOM 3858 C CA . PRO A 1 499 ? 53.968 4.886 -58.171 1.00 76.69 499 PRO A CA 1
ATOM 3859 C C . PRO A 1 499 ? 52.932 3.790 -58.489 1.00 76.69 499 PRO A C 1
ATOM 3861 O O . PRO A 1 499 ? 51.952 3.658 -57.761 1.00 76.69 499 PRO A O 1
ATOM 3864 N N . VAL A 1 500 ? 53.166 2.976 -59.526 1.00 79.50 500 VAL A N 1
ATOM 3865 C CA . VAL A 1 500 ? 52.285 1.874 -59.938 1.00 79.50 500 VAL A CA 1
ATOM 3866 C C . VAL A 1 500 ? 52.315 0.734 -58.918 1.00 79.50 500 VAL A C 1
ATOM 3868 O O . VAL A 1 500 ? 51.256 0.310 -58.466 1.00 79.50 500 VAL A O 1
ATOM 3871 N N . THR A 1 501 ? 53.489 0.286 -58.460 1.00 80.12 501 THR A N 1
ATOM 3872 C CA . THR A 1 501 ? 53.589 -0.730 -57.392 1.00 80.12 501 THR A CA 1
ATOM 3873 C C . THR A 1 501 ? 53.002 -0.236 -56.074 1.00 80.12 501 THR A C 1
ATOM 3875 O O . THR A 1 501 ? 52.305 -0.994 -55.403 1.00 80.12 501 THR A O 1
ATOM 3878 N N . ALA A 1 502 ? 53.187 1.045 -55.737 1.00 76.56 502 ALA A N 1
ATOM 3879 C CA . ALA A 1 502 ? 52.514 1.669 -54.595 1.00 76.56 502 ALA A CA 1
ATOM 3880 C C . ALA A 1 502 ? 50.977 1.595 -54.722 1.00 76.56 502 ALA A C 1
ATOM 3882 O O . ALA A 1 502 ? 50.296 1.220 -53.768 1.00 76.56 502 ALA A O 1
ATOM 3883 N N . GLY A 1 503 ? 50.442 1.907 -55.909 1.00 80.06 503 GLY A N 1
ATOM 3884 C CA . GLY A 1 503 ? 49.014 1.814 -56.220 1.00 80.06 503 GLY A CA 1
ATOM 3885 C C . GLY A 1 503 ? 48.474 0.382 -56.190 1.00 80.06 503 GLY A C 1
ATOM 3886 O O . GLY A 1 503 ? 47.395 0.160 -55.652 1.00 80.06 503 GLY A O 1
ATOM 3887 N N . ILE A 1 504 ? 49.234 -0.600 -56.686 1.00 82.25 504 ILE A N 1
ATOM 3888 C CA . ILE A 1 504 ? 48.871 -2.027 -56.635 1.00 82.25 504 ILE A CA 1
ATOM 3889 C C . ILE A 1 504 ? 48.816 -2.523 -55.185 1.00 82.25 504 ILE A C 1
ATOM 3891 O O . ILE A 1 504 ? 47.851 -3.184 -54.806 1.00 82.25 504 ILE A O 1
ATOM 3895 N N . VAL A 1 505 ? 49.809 -2.177 -54.355 1.00 80.38 505 VAL A N 1
ATOM 3896 C CA . VAL A 1 505 ? 49.831 -2.556 -52.932 1.00 80.38 505 VAL A CA 1
ATOM 3897 C C . VAL A 1 505 ? 48.657 -1.922 -52.185 1.00 80.38 505 VAL A C 1
ATOM 3899 O O . VAL A 1 505 ? 47.934 -2.635 -51.495 1.00 80.38 505 VAL A O 1
ATOM 3902 N N . LEU A 1 506 ? 48.409 -0.618 -52.358 1.00 78.31 506 LEU A N 1
ATOM 3903 C CA . LEU A 1 506 ? 47.292 0.076 -51.702 1.00 78.31 506 LEU A CA 1
ATOM 3904 C C . LEU A 1 506 ? 45.917 -0.392 -52.224 1.00 78.31 506 LEU A C 1
ATOM 3906 O O . LEU A 1 506 ? 44.964 -0.512 -51.458 1.00 78.31 506 LEU A O 1
ATOM 3910 N N . GLY A 1 507 ? 45.804 -0.693 -53.518 1.00 81.06 507 GLY A N 1
ATOM 3911 C CA . GLY A 1 507 ? 44.585 -1.225 -54.127 1.00 81.06 507 GLY A CA 1
ATOM 3912 C C . GLY A 1 507 ? 44.262 -2.632 -53.625 1.00 81.06 507 GLY A C 1
ATOM 3913 O O . GLY A 1 507 ? 43.156 -2.875 -53.149 1.00 81.06 507 GLY A O 1
ATOM 3914 N N . GLY A 1 508 ? 45.242 -3.542 -53.646 1.00 83.12 508 GLY A N 1
ATOM 3915 C CA . GLY A 1 508 ? 45.097 -4.894 -53.097 1.00 83.12 508 GLY A CA 1
ATOM 3916 C C . GLY A 1 508 ? 44.785 -4.890 -51.598 1.00 83.12 508 GLY A C 1
ATOM 3917 O O . GLY A 1 508 ? 43.955 -5.669 -51.138 1.00 83.12 508 GLY A O 1
ATOM 3918 N N . ALA A 1 509 ? 45.377 -3.955 -50.853 1.00 78.81 509 ALA A N 1
ATOM 3919 C CA . ALA A 1 509 ? 45.088 -3.706 -49.445 1.00 78.81 509 ALA A CA 1
ATOM 3920 C C . ALA A 1 509 ? 43.620 -3.321 -49.191 1.00 78.81 509 ALA A C 1
ATOM 3922 O O . ALA A 1 509 ? 42.962 -3.914 -48.335 1.00 78.81 509 ALA A O 1
ATOM 3923 N N . LEU A 1 510 ? 43.085 -2.367 -49.960 1.00 80.19 510 LEU A N 1
ATOM 3924 C CA . LEU A 1 510 ? 41.685 -1.945 -49.864 1.00 80.19 510 LEU A CA 1
ATOM 3925 C C . LEU A 1 510 ? 40.716 -3.058 -50.287 1.00 80.19 510 LEU A C 1
ATOM 3927 O O . LEU A 1 510 ? 39.696 -3.252 -49.628 1.00 80.19 510 LEU A O 1
ATOM 3931 N N . VAL A 1 511 ? 41.051 -3.831 -51.327 1.00 83.75 511 VAL A N 1
ATOM 3932 C CA . VAL A 1 511 ? 40.271 -5.009 -51.744 1.00 83.75 511 VAL A CA 1
ATOM 3933 C C . VAL A 1 511 ? 40.263 -6.082 -50.651 1.00 83.75 511 VAL A C 1
ATOM 3935 O O . VAL A 1 511 ? 39.207 -6.646 -50.372 1.00 83.75 511 VAL A O 1
ATOM 3938 N N . LEU A 1 512 ? 41.392 -6.330 -49.978 1.00 83.06 512 LEU A N 1
ATOM 3939 C CA . LEU A 1 512 ? 41.467 -7.279 -48.865 1.00 83.06 512 LEU A CA 1
ATOM 3940 C C . LEU A 1 512 ? 40.633 -6.815 -47.660 1.00 83.06 512 LEU A C 1
ATOM 3942 O O . LEU A 1 512 ? 39.880 -7.613 -47.106 1.00 83.06 512 LEU A O 1
ATOM 3946 N N . ILE A 1 513 ? 40.707 -5.532 -47.287 1.00 82.69 513 ILE A N 1
ATOM 3947 C CA . ILE A 1 513 ? 39.859 -4.952 -46.230 1.00 82.69 513 ILE A CA 1
ATOM 3948 C C . ILE A 1 513 ? 38.374 -5.094 -46.594 1.00 82.69 513 ILE A C 1
ATOM 3950 O O . ILE A 1 513 ? 37.587 -5.554 -45.768 1.00 82.69 513 ILE A O 1
ATOM 3954 N N . ALA A 1 514 ? 37.989 -4.749 -47.826 1.00 83.12 514 ALA A N 1
ATOM 3955 C CA . ALA A 1 514 ? 36.611 -4.869 -48.301 1.00 83.12 514 ALA A CA 1
ATOM 3956 C C . ALA A 1 514 ? 36.127 -6.329 -48.324 1.00 83.12 514 ALA A C 1
ATOM 3958 O O . ALA A 1 514 ? 34.986 -6.604 -47.948 1.00 83.12 514 ALA A O 1
ATOM 3959 N N . TYR A 1 515 ? 36.991 -7.274 -48.706 1.00 85.94 515 TYR A N 1
ATOM 3960 C CA . TYR A 1 515 ? 36.706 -8.707 -48.663 1.00 85.94 515 TYR A CA 1
ATOM 3961 C C . TYR A 1 515 ? 36.488 -9.206 -47.228 1.00 85.94 515 TYR A C 1
ATOM 3963 O O . TYR A 1 515 ? 35.502 -9.897 -46.975 1.00 85.94 515 TYR A O 1
ATOM 3971 N N . VAL A 1 516 ? 37.351 -8.827 -46.277 1.00 84.88 516 VAL A N 1
ATOM 3972 C CA . VAL A 1 516 ? 37.200 -9.192 -44.856 1.00 84.88 516 VAL A CA 1
ATOM 3973 C C . VAL A 1 516 ? 35.916 -8.590 -44.280 1.00 84.88 516 VAL A C 1
ATOM 3975 O O . VAL A 1 516 ? 35.093 -9.336 -43.763 1.00 84.88 516 VAL A O 1
ATOM 3978 N N . LEU A 1 517 ? 35.672 -7.287 -44.467 1.00 84.19 517 LEU A N 1
ATOM 3979 C CA . LEU A 1 517 ? 34.418 -6.620 -44.079 1.00 84.19 517 LEU A CA 1
ATOM 3980 C C . LEU A 1 517 ? 33.177 -7.330 -44.636 1.00 84.19 517 LEU A C 1
ATOM 3982 O O . LEU A 1 517 ? 32.205 -7.567 -43.917 1.00 84.19 517 LEU A O 1
ATOM 3986 N N . THR A 1 518 ? 33.204 -7.681 -45.922 1.00 87.00 518 THR A N 1
ATOM 3987 C CA . THR A 1 518 ? 32.058 -8.323 -46.570 1.00 87.00 518 THR A CA 1
ATOM 3988 C C . THR A 1 518 ? 31.851 -9.739 -46.034 1.00 87.00 518 THR A C 1
ATOM 3990 O O . THR A 1 518 ? 30.727 -10.112 -45.709 1.00 87.00 518 THR A O 1
ATOM 3993 N N . SER A 1 519 ? 32.919 -10.527 -45.904 1.00 86.75 519 SER A N 1
ATOM 3994 C CA . SER A 1 519 ? 32.832 -11.942 -45.525 1.00 86.75 519 SER A CA 1
ATOM 3995 C C . SER A 1 519 ? 32.625 -12.184 -44.028 1.00 86.75 519 SER A C 1
ATOM 3997 O O . SER A 1 519 ? 31.873 -13.093 -43.684 1.00 86.75 519 SER A O 1
ATOM 3999 N N . SER A 1 520 ? 33.239 -11.390 -43.143 1.00 83.19 520 SER A N 1
ATOM 4000 C CA . SER A 1 520 ? 33.173 -11.604 -41.688 1.00 83.19 520 SER A CA 1
ATOM 4001 C C . SER A 1 520 ? 32.038 -10.845 -40.999 1.00 83.19 520 SER A C 1
ATOM 4003 O O . SER A 1 520 ? 31.564 -11.299 -39.963 1.00 83.19 520 SER A O 1
ATOM 4005 N N . LEU A 1 521 ? 31.599 -9.706 -41.552 1.00 83.81 521 LEU A N 1
ATOM 4006 C CA . LEU A 1 521 ? 30.579 -8.853 -40.935 1.00 83.81 521 LEU A CA 1
ATOM 4007 C C . LEU A 1 521 ? 29.284 -8.814 -41.754 1.00 83.81 521 LEU A C 1
ATOM 4009 O O . LEU A 1 521 ? 28.213 -9.088 -41.217 1.00 83.81 521 LEU A O 1
ATOM 4013 N N . TYR A 1 522 ? 29.357 -8.512 -43.055 1.00 89.38 522 TYR A N 1
ATOM 4014 C CA . TYR A 1 522 ? 28.144 -8.357 -43.867 1.00 89.38 522 TYR A CA 1
ATOM 4015 C C . TYR A 1 522 ? 27.435 -9.687 -44.168 1.00 89.38 522 TYR A C 1
ATOM 4017 O O . TYR A 1 522 ? 26.217 -9.762 -44.015 1.00 89.38 522 TYR A O 1
ATOM 4025 N N . LEU A 1 523 ? 28.160 -10.737 -44.576 1.00 91.38 523 LEU A N 1
ATOM 4026 C CA . LEU A 1 523 ? 27.544 -12.029 -44.905 1.00 91.38 523 LEU A CA 1
ATOM 4027 C C . LEU A 1 523 ? 26.827 -12.684 -43.707 1.00 91.38 523 LEU A C 1
ATOM 4029 O O . LEU A 1 523 ? 25.707 -13.146 -43.919 1.00 91.38 523 LEU A O 1
ATOM 4033 N N . PRO A 1 524 ? 27.364 -12.692 -42.467 1.00 88.94 524 PRO A N 1
ATOM 4034 C CA . PRO A 1 524 ? 26.626 -13.209 -41.312 1.00 88.94 524 PRO A CA 1
ATOM 4035 C C . PRO A 1 524 ? 25.381 -12.387 -40.964 1.00 88.94 524 PRO A C 1
ATOM 4037 O O . PRO A 1 524 ? 24.337 -12.972 -40.691 1.00 88.94 524 PRO A O 1
ATOM 4040 N N . LEU A 1 525 ? 25.450 -11.050 -41.041 1.00 88.75 525 LEU A N 1
ATOM 4041 C CA . LEU A 1 525 ? 24.279 -10.183 -40.843 1.00 88.75 525 LEU A CA 1
ATOM 4042 C C . LEU A 1 525 ? 23.202 -10.439 -41.907 1.00 88.75 525 LEU A C 1
ATOM 4044 O O . LEU A 1 525 ? 22.030 -10.581 -41.577 1.00 88.75 525 LEU A O 1
ATOM 4048 N N . TYR A 1 526 ? 23.597 -10.568 -43.177 1.00 93.50 526 TYR A N 1
ATOM 4049 C CA . TYR A 1 526 ? 22.675 -10.893 -44.266 1.00 93.50 526 TYR A CA 1
ATOM 4050 C C . TYR A 1 526 ? 22.104 -12.314 -44.143 1.00 93.50 526 TYR A C 1
ATOM 4052 O O . TYR A 1 526 ? 20.936 -12.531 -44.452 1.00 93.50 526 TYR A O 1
ATOM 4060 N N . GLY A 1 527 ? 22.892 -13.276 -43.655 1.00 92.62 527 GLY A N 1
ATOM 4061 C CA . GLY A 1 527 ? 22.423 -14.622 -43.323 1.00 92.62 527 GLY A CA 1
ATOM 4062 C C . GLY A 1 527 ? 21.349 -14.596 -42.236 1.00 92.62 527 GLY A C 1
ATOM 4063 O O . GLY A 1 527 ? 20.267 -15.138 -42.444 1.00 92.62 527 GLY A O 1
ATOM 4064 N N . ALA A 1 528 ? 21.602 -13.881 -41.136 1.00 90.88 528 ALA A N 1
ATOM 4065 C CA . ALA A 1 528 ? 20.629 -13.678 -40.064 1.00 90.88 528 ALA A CA 1
ATOM 4066 C C . ALA A 1 528 ? 19.347 -12.988 -40.565 1.00 90.88 528 ALA A C 1
ATOM 4068 O O . ALA A 1 528 ? 18.255 -13.431 -40.224 1.00 90.88 528 ALA A O 1
ATOM 4069 N N . TYR A 1 529 ? 19.457 -11.978 -41.436 1.00 94.06 529 TYR A N 1
ATOM 4070 C CA . TYR A 1 529 ? 18.305 -11.363 -42.107 1.00 94.06 529 TYR A CA 1
ATOM 4071 C C . TYR A 1 529 ? 17.516 -12.366 -42.966 1.00 94.06 529 TYR A C 1
ATOM 4073 O O . TYR A 1 529 ? 16.295 -12.460 -42.853 1.00 94.06 529 TYR A O 1
ATOM 4081 N N . VAL A 1 530 ? 18.181 -13.161 -43.811 1.00 94.62 530 VAL A N 1
ATOM 4082 C CA . VAL A 1 530 ? 17.505 -14.172 -44.645 1.00 94.62 530 VAL A CA 1
ATOM 4083 C C . VAL A 1 530 ? 16.792 -15.215 -43.775 1.00 94.62 530 VAL A C 1
ATOM 4085 O O . VAL A 1 530 ? 15.643 -15.567 -44.053 1.00 94.62 530 VAL A O 1
ATOM 4088 N N . ASP A 1 531 ? 17.443 -15.685 -42.714 1.00 92.88 531 ASP A N 1
ATOM 4089 C CA . ASP A 1 531 ? 16.910 -16.718 -41.826 1.00 92.88 531 ASP A CA 1
ATOM 4090 C C . ASP A 1 531 ? 15.783 -16.199 -40.925 1.00 92.88 531 ASP A C 1
ATOM 4092 O O . ASP A 1 531 ? 14.777 -16.885 -40.747 1.00 92.88 531 ASP A O 1
ATOM 4096 N N . GLY A 1 532 ? 15.915 -14.977 -40.408 1.00 92.00 532 GLY A N 1
ATOM 4097 C CA . GLY A 1 532 ? 14.956 -14.355 -39.502 1.00 92.00 532 GLY A CA 1
ATOM 4098 C C . GLY A 1 532 ? 13.756 -13.701 -40.187 1.00 92.00 532 GLY A C 1
ATOM 4099 O O . GLY A 1 532 ? 12.655 -13.751 -39.638 1.00 92.00 532 GLY A O 1
ATOM 4100 N N . CYS A 1 533 ? 13.945 -13.110 -41.374 1.00 94.69 533 CYS A N 1
ATOM 4101 C CA . CYS A 1 533 ? 12.938 -12.289 -42.059 1.00 94.69 533 CYS A CA 1
ATOM 4102 C C . CYS A 1 533 ? 12.359 -12.886 -43.353 1.00 94.69 533 CYS A C 1
ATOM 4104 O O . CYS A 1 533 ? 11.273 -12.467 -43.755 1.00 94.69 533 CYS A O 1
ATOM 4106 N N . LEU A 1 534 ? 13.050 -13.814 -44.031 1.00 94.12 534 LEU A N 1
ATOM 4107 C CA . LEU A 1 534 ? 12.588 -14.371 -45.318 1.00 94.12 534 LEU A CA 1
ATOM 4108 C C . LEU A 1 534 ? 12.168 -15.845 -45.246 1.00 94.12 534 LEU A C 1
ATOM 4110 O O . LEU A 1 534 ? 11.282 -16.255 -46.000 1.00 94.12 534 LEU A O 1
ATOM 4114 N N . LYS A 1 535 ? 12.779 -16.652 -44.372 1.00 92.69 535 LYS A N 1
ATOM 4115 C CA . LYS A 1 535 ? 12.372 -18.049 -44.156 1.00 92.69 535 LYS A CA 1
ATOM 4116 C C . LYS A 1 535 ? 11.149 -18.130 -43.237 1.00 92.69 535 LYS A C 1
ATOM 4118 O O . LYS A 1 535 ? 10.946 -17.287 -42.370 1.00 92.69 535 LYS A O 1
ATOM 4123 N N . THR A 1 536 ? 10.321 -19.156 -43.435 1.00 86.81 536 THR A N 1
ATOM 4124 C CA . THR A 1 536 ? 9.160 -19.454 -42.584 1.00 86.81 536 THR A CA 1
ATOM 4125 C C . THR A 1 536 ? 9.460 -20.645 -41.657 1.00 86.81 536 THR A C 1
ATOM 4127 O O . THR A 1 536 ? 9.988 -21.650 -42.137 1.00 86.81 536 THR A O 1
ATOM 4130 N N . PRO A 1 537 ? 9.111 -20.591 -40.353 1.00 81.50 537 PRO A N 1
ATOM 4131 C CA . PRO A 1 537 ? 8.519 -19.458 -39.637 1.00 81.50 537 PRO A CA 1
ATOM 4132 C C . PRO A 1 537 ? 9.483 -18.267 -39.532 1.00 81.50 537 PRO A C 1
ATOM 4134 O O . PRO A 1 537 ? 10.683 -18.438 -39.346 1.00 81.50 537 PRO A O 1
ATOM 4137 N N . VAL A 1 538 ? 8.927 -17.061 -39.670 1.00 82.38 538 VAL A N 1
ATOM 4138 C CA . VAL A 1 538 ? 9.676 -15.801 -39.593 1.00 82.38 538 VAL A CA 1
ATOM 4139 C C . VAL A 1 538 ? 10.001 -15.558 -38.123 1.00 82.38 538 VAL A C 1
ATOM 4141 O O . VAL A 1 538 ? 9.139 -15.097 -37.376 1.00 82.38 538 VAL A O 1
ATOM 4144 N N . ASN A 1 539 ? 11.205 -15.931 -37.691 1.00 86.50 539 ASN A N 1
ATOM 4145 C CA . ASN A 1 539 ? 11.603 -15.881 -36.281 1.00 86.50 539 ASN A CA 1
ATOM 4146 C C . ASN A 1 539 ? 12.078 -14.494 -35.828 1.00 86.50 539 ASN A C 1
ATOM 4148 O O . ASN A 1 539 ? 12.183 -14.260 -34.628 1.00 86.50 539 ASN A O 1
ATOM 4152 N N . GLY A 1 540 ? 12.290 -13.559 -36.756 1.00 88.94 540 GLY A N 1
ATOM 4153 C CA . GLY A 1 540 ? 12.901 -12.270 -36.456 1.00 88.94 540 GLY A CA 1
ATOM 4154 C C . GLY A 1 540 ? 14.426 -12.341 -36.377 1.00 88.94 540 GLY A C 1
ATOM 4155 O O . GLY A 1 540 ? 15.044 -13.391 -36.547 1.00 88.94 540 GLY A O 1
ATOM 4156 N N . THR A 1 541 ? 15.024 -11.181 -36.158 1.00 91.50 541 THR A N 1
ATOM 4157 C CA . THR A 1 541 ? 16.458 -10.912 -36.087 1.00 91.50 541 THR A CA 1
ATOM 4158 C C . THR A 1 541 ? 16.763 -10.086 -34.842 1.00 91.50 541 THR A C 1
ATOM 4160 O O . THR A 1 541 ? 15.858 -9.583 -34.176 1.00 91.50 541 THR A O 1
ATOM 4163 N N . LEU A 1 542 ? 18.048 -9.849 -34.558 1.00 87.56 542 LEU A N 1
ATOM 4164 C CA . LEU A 1 542 ? 18.454 -8.940 -33.483 1.00 87.56 542 LEU A CA 1
ATOM 4165 C C . LEU A 1 542 ? 17.711 -7.596 -33.530 1.00 87.56 542 LEU A C 1
ATOM 4167 O O . LEU A 1 542 ? 17.276 -7.104 -32.486 1.00 87.56 542 LEU A O 1
ATOM 4171 N N . LEU A 1 543 ? 17.609 -6.981 -34.716 1.00 89.12 543 LEU A N 1
ATOM 4172 C CA . LEU A 1 543 ? 16.988 -5.669 -34.840 1.00 89.12 543 LEU A CA 1
ATOM 4173 C C . LEU A 1 543 ? 15.489 -5.758 -34.574 1.00 89.12 543 LEU A C 1
ATOM 4175 O O . LEU A 1 543 ? 14.963 -4.883 -33.894 1.00 89.12 543 LEU A O 1
ATOM 4179 N N . THR A 1 544 ? 14.801 -6.799 -35.061 1.00 93.69 544 THR A N 1
ATOM 4180 C CA . THR A 1 544 ? 13.359 -6.937 -34.816 1.00 93.69 544 THR A CA 1
ATOM 4181 C C . THR A 1 544 ? 13.043 -7.227 -33.359 1.00 93.69 544 THR A C 1
ATOM 4183 O O . THR A 1 544 ? 12.092 -6.652 -32.843 1.00 93.69 544 THR A O 1
ATOM 4186 N N . GLU A 1 545 ? 13.820 -8.085 -32.696 1.00 92.75 545 GLU A N 1
ATOM 4187 C CA . GLU A 1 545 ? 13.578 -8.455 -31.298 1.00 92.75 545 GLU A CA 1
ATOM 4188 C C . GLU A 1 545 ? 13.892 -7.289 -30.350 1.00 92.75 545 GLU A C 1
ATOM 4190 O O . GLU A 1 545 ? 13.105 -7.000 -29.454 1.00 92.75 545 GLU A O 1
ATOM 4195 N N . ASN A 1 546 ? 14.960 -6.520 -30.595 1.00 89.69 546 ASN A N 1
ATOM 4196 C CA . ASN A 1 546 ? 15.222 -5.303 -29.817 1.00 89.69 546 ASN A CA 1
ATOM 4197 C C . ASN A 1 546 ? 14.242 -4.162 -30.138 1.00 89.69 546 ASN A C 1
ATOM 4199 O O . ASN A 1 546 ? 13.852 -3.423 -29.235 1.00 89.69 546 ASN A O 1
ATOM 4203 N N . LEU A 1 547 ? 13.796 -4.025 -31.393 1.00 91.62 547 LEU A N 1
ATOM 4204 C CA . LEU A 1 547 ? 12.718 -3.098 -31.755 1.00 91.62 547 LEU A CA 1
ATOM 4205 C C . LEU A 1 547 ? 11.388 -3.503 -31.102 1.00 91.62 547 LEU A C 1
ATOM 4207 O O . LEU A 1 547 ? 10.609 -2.631 -30.723 1.00 91.62 547 LEU A O 1
ATOM 4211 N N . PHE A 1 548 ? 11.133 -4.805 -30.947 1.00 95.12 548 PHE A N 1
ATOM 4212 C CA . PHE A 1 548 ? 10.010 -5.322 -30.175 1.00 95.12 548 PHE A CA 1
ATOM 4213 C C . PHE A 1 548 ? 10.147 -4.964 -28.690 1.00 95.12 548 PHE A C 1
ATOM 4215 O O . PHE A 1 548 ? 9.224 -4.337 -28.178 1.00 95.12 548 PHE A O 1
ATOM 4222 N N . SER A 1 549 ? 11.273 -5.263 -28.025 1.00 93.62 549 SER A N 1
ATOM 4223 C CA . SER A 1 549 ? 11.474 -4.926 -26.604 1.00 93.62 549 SER A CA 1
ATOM 4224 C C . SER A 1 549 ? 11.260 -3.427 -26.347 1.00 93.62 549 SER A C 1
ATOM 4226 O O . SER A 1 549 ? 10.438 -3.047 -25.518 1.00 93.62 549 SER A O 1
ATOM 4228 N N . LEU A 1 550 ? 11.900 -2.559 -27.144 1.00 92.06 550 LEU A N 1
ATOM 4229 C CA . LEU A 1 550 ? 11.754 -1.100 -27.034 1.00 92.06 550 LEU A CA 1
ATOM 4230 C C . LEU A 1 550 ? 10.310 -0.619 -27.253 1.00 92.06 550 LEU A C 1
ATOM 4232 O O . LEU A 1 550 ? 9.845 0.288 -26.561 1.00 92.06 550 LEU A O 1
ATOM 4236 N N . ALA A 1 551 ? 9.594 -1.198 -28.219 1.00 95.56 551 ALA A N 1
ATOM 4237 C CA . ALA A 1 551 ? 8.209 -0.836 -28.506 1.00 95.56 551 ALA A CA 1
ATOM 4238 C C . ALA A 1 551 ? 7.227 -1.363 -27.450 1.00 95.56 551 ALA A C 1
ATOM 4240 O O . ALA A 1 551 ? 6.262 -0.673 -27.112 1.00 95.56 551 ALA A O 1
ATOM 4241 N N . PHE A 1 552 ? 7.471 -2.562 -26.920 1.00 96.31 552 PHE A N 1
ATOM 4242 C CA . PHE A 1 552 ? 6.677 -3.160 -25.857 1.00 96.31 552 PHE A CA 1
ATOM 4243 C C . PHE A 1 552 ? 6.833 -2.369 -24.558 1.00 96.31 552 PHE A C 1
ATOM 4245 O O . PHE A 1 552 ? 5.825 -1.948 -23.997 1.00 96.31 552 PHE A O 1
ATOM 4252 N N . ASP A 1 553 ? 8.064 -2.055 -24.147 1.00 93.62 553 ASP A N 1
ATOM 4253 C CA . ASP A 1 553 ? 8.343 -1.231 -22.967 1.00 93.62 553 ASP A CA 1
ATOM 4254 C C . ASP A 1 553 ? 7.725 0.167 -23.100 1.00 93.62 553 ASP A C 1
ATOM 4256 O O . ASP A 1 553 ? 7.076 0.665 -22.175 1.00 93.62 553 ASP A O 1
ATOM 4260 N N . PHE A 1 554 ? 7.836 0.796 -24.276 1.00 95.12 554 PHE A N 1
ATOM 4261 C CA . PHE A 1 554 ? 7.185 2.078 -24.562 1.00 95.12 554 PHE A CA 1
ATOM 4262 C C . PHE A 1 554 ? 5.651 1.999 -24.462 1.00 95.12 554 PHE A C 1
ATOM 4264 O O . PHE A 1 554 ? 5.022 2.940 -23.967 1.00 95.12 554 PHE A O 1
ATOM 4271 N N . ALA A 1 555 ? 5.039 0.893 -24.898 1.00 96.06 555 ALA A N 1
ATOM 4272 C CA . ALA A 1 555 ? 3.603 0.662 -24.751 1.00 96.06 555 ALA A CA 1
ATOM 4273 C C . ALA A 1 555 ? 3.198 0.334 -23.301 1.00 96.06 555 ALA A C 1
ATOM 4275 O O . ALA A 1 555 ? 2.133 0.747 -22.840 1.00 96.06 555 ALA A O 1
ATOM 4276 N N . ALA A 1 556 ? 4.047 -0.368 -22.555 1.00 95.81 556 ALA A N 1
ATOM 4277 C CA . ALA A 1 556 ? 3.810 -0.721 -21.163 1.00 95.81 556 ALA A CA 1
ATOM 4278 C C . ALA A 1 556 ? 3.883 0.513 -20.241 1.00 95.81 556 ALA A C 1
ATOM 4280 O O . ALA A 1 556 ? 2.988 0.715 -19.415 1.00 95.81 556 ALA A O 1
ATOM 4281 N N . THR A 1 557 ? 4.877 1.385 -20.474 1.00 92.25 557 THR A N 1
ATOM 4282 C CA . THR A 1 557 ? 5.307 2.508 -19.616 1.00 92.25 557 THR A CA 1
ATOM 4283 C C . THR A 1 557 ? 4.168 3.312 -18.980 1.00 92.25 557 THR A C 1
ATOM 4285 O O . THR A 1 557 ? 4.182 3.529 -17.771 1.00 92.25 557 THR A O 1
ATOM 4288 N N . GLU A 1 558 ? 3.179 3.789 -19.747 1.00 93.94 558 GLU A N 1
ATOM 4289 C CA . GLU A 1 558 ? 2.103 4.621 -19.178 1.00 93.94 558 GLU A CA 1
ATOM 4290 C C . GLU A 1 558 ? 1.123 3.831 -18.314 1.00 93.94 558 GLU A C 1
ATOM 4292 O O . GLU A 1 558 ? 0.742 4.301 -17.242 1.00 93.94 558 GLU A O 1
ATOM 4297 N N . GLY A 1 559 ? 0.723 2.638 -18.760 1.00 93.75 559 GLY A N 1
ATOM 4298 C CA . GLY A 1 559 ? -0.188 1.789 -17.997 1.00 93.75 559 GLY A CA 1
ATOM 4299 C C . GLY A 1 559 ? 0.454 1.245 -16.726 1.00 93.75 559 GLY A C 1
ATOM 4300 O O . GLY A 1 559 ? -0.235 1.139 -15.713 1.00 93.75 559 GLY A O 1
ATOM 4301 N N . ASP A 1 560 ? 1.762 0.987 -16.745 1.00 94.31 560 ASP A N 1
ATOM 4302 C CA . ASP A 1 560 ? 2.526 0.607 -15.557 1.00 94.31 560 ASP A CA 1
ATOM 4303 C C . ASP A 1 560 ? 2.771 1.795 -14.617 1.00 94.31 560 ASP A C 1
ATOM 4305 O O . ASP A 1 560 ? 2.496 1.678 -13.426 1.00 94.31 560 ASP A O 1
ATOM 4309 N N . LYS A 1 561 ? 3.184 2.971 -15.119 1.00 92.31 561 LYS A N 1
ATOM 4310 C CA . LYS A 1 561 ? 3.313 4.195 -14.299 1.00 92.31 561 LYS A CA 1
ATOM 4311 C C . LYS A 1 561 ? 1.990 4.539 -13.607 1.00 92.31 561 LYS A C 1
ATOM 4313 O O . LYS A 1 561 ? 1.987 4.853 -12.418 1.00 92.31 561 LYS A O 1
ATOM 4318 N N . ALA A 1 562 ? 0.874 4.458 -14.337 1.00 91.94 562 ALA A N 1
ATOM 4319 C CA . ALA A 1 562 ? -0.457 4.667 -13.780 1.00 91.94 562 ALA A CA 1
ATOM 4320 C C . ALA A 1 562 ? -0.796 3.614 -12.715 1.00 91.94 562 ALA A C 1
ATOM 4322 O O . ALA A 1 562 ? -1.245 3.988 -11.635 1.00 91.94 562 ALA A O 1
ATOM 4323 N N . MET A 1 563 ? -0.537 2.327 -12.988 1.00 93.94 563 MET A N 1
ATOM 4324 C CA . MET A 1 563 ? -0.768 1.229 -12.041 1.00 93.94 563 MET A CA 1
ATOM 4325 C C . MET A 1 563 ? 0.025 1.414 -10.742 1.00 93.94 563 MET A C 1
ATOM 4327 O O . MET A 1 563 ? -0.552 1.318 -9.668 1.00 93.94 563 MET A O 1
ATOM 4331 N N . LEU A 1 564 ? 1.322 1.724 -10.823 1.00 93.25 564 LEU A N 1
ATOM 4332 C CA . LEU A 1 564 ? 2.186 1.922 -9.653 1.00 93.25 564 LEU A CA 1
ATOM 4333 C C . LEU A 1 564 ? 1.749 3.123 -8.809 1.00 93.25 564 LEU A C 1
ATOM 4335 O O . LEU A 1 564 ? 1.669 3.011 -7.590 1.00 93.25 564 LEU A O 1
ATOM 4339 N N . SER A 1 565 ? 1.438 4.255 -9.452 1.00 92.88 565 SER A N 1
ATOM 4340 C CA . SER A 1 565 ? 0.939 5.440 -8.747 1.00 92.88 565 SER A CA 1
ATOM 4341 C C . SER A 1 565 ? -0.378 5.130 -8.038 1.00 92.88 565 SER A C 1
ATOM 4343 O O . SER A 1 565 ? -0.489 5.345 -6.839 1.00 92.88 565 SER A O 1
ATOM 4345 N N . GLY A 1 566 ? -1.343 4.542 -8.750 1.00 94.50 566 GLY A N 1
ATOM 4346 C CA . GLY A 1 566 ? -2.646 4.226 -8.174 1.00 94.50 566 GLY A CA 1
ATOM 4347 C C . GLY A 1 566 ? -2.611 3.123 -7.115 1.00 94.50 566 GLY A C 1
ATOM 4348 O O . GLY A 1 566 ? -3.433 3.149 -6.208 1.00 94.50 566 GLY A O 1
ATOM 4349 N N . LEU A 1 567 ? -1.669 2.175 -7.182 1.00 95.25 567 LEU A N 1
ATOM 4350 C CA . LEU A 1 567 ? -1.451 1.194 -6.112 1.00 95.25 567 LEU A CA 1
ATOM 4351 C C . LEU A 1 567 ? -0.877 1.851 -4.851 1.00 95.25 567 LEU A C 1
ATOM 4353 O O . LEU A 1 567 ? -1.287 1.493 -3.749 1.00 95.25 567 LEU A O 1
ATOM 4357 N N . ASN A 1 568 ? 0.013 2.838 -4.991 1.00 94.50 568 ASN A N 1
ATOM 4358 C CA . ASN A 1 568 ? 0.473 3.629 -3.850 1.00 94.50 568 ASN A CA 1
ATOM 4359 C C . ASN A 1 568 ? -0.684 4.437 -3.243 1.00 94.50 568 ASN A C 1
ATOM 4361 O O . ASN A 1 568 ? -0.910 4.338 -2.040 1.00 94.50 568 ASN A O 1
ATOM 4365 N N . ASP A 1 569 ? -1.467 5.144 -4.068 1.00 95.25 569 ASP A N 1
ATOM 4366 C CA . ASP A 1 569 ? -2.646 5.904 -3.622 1.00 95.25 569 ASP A CA 1
ATOM 4367 C C . ASP A 1 569 ? -3.677 4.987 -2.924 1.00 95.25 569 ASP A C 1
ATOM 4369 O O . ASP A 1 569 ? -4.275 5.347 -1.909 1.00 95.25 569 ASP A O 1
ATOM 4373 N N . TYR A 1 570 ? -3.870 3.771 -3.447 1.00 96.94 570 TYR A N 1
ATOM 4374 C CA . TYR A 1 570 ? -4.737 2.737 -2.877 1.00 96.94 570 TYR A CA 1
ATOM 4375 C C . TYR A 1 570 ? -4.257 2.270 -1.497 1.00 96.94 570 TYR A C 1
ATOM 4377 O O . TYR A 1 570 ? -5.039 2.237 -0.544 1.00 96.94 570 TYR A O 1
ATOM 4385 N N . HIS A 1 571 ? -2.971 1.934 -1.369 1.00 95.06 571 HIS A N 1
ATOM 4386 C CA . HIS A 1 571 ? -2.393 1.516 -0.094 1.00 95.06 571 HIS A CA 1
ATOM 4387 C C . HIS A 1 571 ? -2.359 2.662 0.924 1.00 95.06 571 HIS A C 1
ATOM 4389 O O . HIS A 1 571 ? -2.609 2.422 2.103 1.00 95.06 571 HIS A O 1
ATOM 4395 N N . GLU A 1 572 ? -2.146 3.908 0.493 1.00 95.69 572 GLU A N 1
ATOM 4396 C CA . GLU A 1 572 ? -2.256 5.078 1.367 1.00 95.69 572 GLU A CA 1
ATOM 4397 C C . GLU A 1 572 ? -3.684 5.218 1.923 1.00 95.69 572 GLU A C 1
ATOM 4399 O O . GLU A 1 572 ? -3.859 5.322 3.138 1.00 95.69 572 GLU A O 1
ATOM 4404 N N . LYS A 1 573 ? -4.723 5.115 1.079 1.00 96.81 573 LYS A N 1
ATOM 4405 C CA . LYS A 1 573 ? -6.130 5.091 1.535 1.00 96.81 573 LYS A CA 1
ATOM 4406 C C . LYS A 1 573 ? -6.404 3.941 2.506 1.00 96.81 573 LYS A C 1
ATOM 4408 O O . LYS A 1 573 ? -7.055 4.153 3.528 1.00 96.81 573 LYS A O 1
ATOM 4413 N N . GLN A 1 574 ? -5.904 2.738 2.216 1.00 96.19 574 GLN A N 1
ATOM 4414 C CA . GLN A 1 574 ? -6.065 1.555 3.068 1.00 96.19 574 GLN A CA 1
ATOM 4415 C C . GLN A 1 574 ? -5.442 1.782 4.459 1.00 96.19 574 GLN A C 1
ATOM 4417 O O . GLN A 1 574 ? -6.105 1.568 5.477 1.00 96.19 574 GLN A O 1
ATOM 4422 N N . VAL A 1 575 ? -4.207 2.295 4.514 1.00 95.69 575 VAL A N 1
ATOM 4423 C CA . VAL A 1 575 ? -3.491 2.634 5.758 1.00 95.69 575 VAL A CA 1
ATOM 4424 C C . VAL A 1 575 ? -4.169 3.783 6.512 1.00 95.69 575 VAL A C 1
ATOM 4426 O O . VAL A 1 575 ? -4.286 3.720 7.738 1.00 95.69 575 VAL A O 1
ATOM 4429 N N . ASN A 1 576 ? -4.672 4.802 5.813 1.00 95.38 576 ASN A N 1
ATOM 4430 C CA . ASN A 1 576 ? -5.399 5.921 6.417 1.00 95.38 576 ASN A CA 1
ATOM 4431 C C . ASN A 1 576 ? -6.733 5.464 7.034 1.00 95.38 576 ASN A C 1
ATOM 4433 O O . ASN A 1 576 ? -7.008 5.781 8.191 1.00 95.38 576 ASN A O 1
ATOM 4437 N N . ASN A 1 577 ? -7.519 4.641 6.332 1.00 95.75 577 ASN A N 1
ATOM 4438 C CA . ASN A 1 577 ? -8.752 4.054 6.872 1.00 95.75 577 ASN A CA 1
ATOM 4439 C C . ASN A 1 577 ? -8.463 3.189 8.110 1.00 95.75 577 ASN A C 1
ATOM 4441 O O . ASN A 1 577 ? -9.132 3.325 9.137 1.00 95.75 577 ASN A O 1
ATOM 4445 N N . CYS A 1 578 ? -7.430 2.346 8.040 1.00 96.88 578 CYS A N 1
ATOM 4446 C CA . CYS A 1 578 ? -6.999 1.506 9.152 1.00 96.88 578 CYS A CA 1
ATOM 4447 C C . CYS A 1 578 ? -6.548 2.309 10.373 1.00 96.88 578 CYS A C 1
ATOM 4449 O O . CYS A 1 578 ? -7.071 2.108 11.467 1.00 96.88 578 CYS A O 1
ATOM 4451 N N . SER A 1 579 ? -5.611 3.242 10.208 1.00 92.94 579 SER A N 1
ATOM 4452 C CA . SER A 1 579 ? -5.083 4.049 11.315 1.00 92.94 579 SER A CA 1
ATOM 4453 C C . SER A 1 579 ? -6.158 4.930 11.963 1.00 92.94 579 SER A C 1
ATOM 4455 O O . SER A 1 579 ? -6.207 5.017 13.192 1.00 92.94 579 SER A O 1
ATOM 4457 N N . ALA A 1 580 ? -7.075 5.498 11.171 1.00 95.50 580 ALA A N 1
ATOM 4458 C CA . ALA A 1 580 ? -8.191 6.294 11.674 1.00 95.50 580 ALA A CA 1
ATOM 4459 C C . ALA A 1 580 ? -9.228 5.470 12.462 1.00 95.50 580 ALA A C 1
ATOM 4461 O O . ALA A 1 580 ? -9.802 5.976 13.426 1.00 95.50 580 ALA A O 1
ATOM 4462 N N . GLN A 1 581 ? -9.492 4.213 12.078 1.00 97.75 581 GLN A N 1
ATOM 4463 C CA . GLN A 1 581 ? -10.600 3.427 12.643 1.00 97.75 581 GLN A CA 1
ATOM 4464 C C . GLN A 1 581 ? -10.184 2.366 13.666 1.00 97.75 581 GLN A C 1
ATOM 4466 O O . GLN A 1 581 ? -10.926 2.138 14.630 1.00 97.75 581 GLN A O 1
ATOM 4471 N N . PHE A 1 582 ? -9.016 1.739 13.492 1.00 96.50 582 PHE A N 1
ATOM 4472 C CA . PHE A 1 582 ? -8.527 0.651 14.341 1.00 96.50 582 PHE A CA 1
ATOM 4473 C C . PHE A 1 582 ? -8.320 1.119 15.781 1.00 96.50 582 PHE A C 1
ATOM 4475 O O . PHE A 1 582 ? -9.028 0.664 16.682 1.00 96.50 582 PHE A O 1
ATOM 4482 N N . GLN A 1 583 ? -7.416 2.078 16.006 1.00 94.88 583 GLN A N 1
ATOM 4483 C CA . GLN A 1 583 ? -7.000 2.461 17.356 1.00 94.88 583 GLN A CA 1
ATOM 4484 C C . GLN A 1 583 ? -8.159 2.997 18.226 1.00 94.88 583 GLN A C 1
ATOM 4486 O O . GLN A 1 583 ? -8.285 2.536 19.365 1.00 94.88 583 GLN A O 1
ATOM 4491 N N . PRO A 1 584 ? -9.064 3.876 17.739 1.00 95.81 584 PRO A N 1
ATOM 4492 C CA . PRO A 1 584 ? -10.217 4.306 18.535 1.00 95.81 584 PRO A CA 1
ATOM 4493 C C . PRO A 1 584 ? -11.179 3.156 18.861 1.00 95.81 584 PRO A C 1
ATOM 4495 O O . PRO A 1 584 ? -11.665 3.062 19.987 1.00 95.81 584 PRO A O 1
ATOM 4498 N N . SER A 1 585 ? -11.422 2.244 17.910 1.00 96.50 585 SER A N 1
ATOM 4499 C CA . SER A 1 585 ? -12.310 1.092 18.132 1.00 96.50 585 SER A CA 1
ATOM 4500 C C . SER A 1 585 ? -11.737 0.085 19.135 1.00 96.50 585 SER A C 1
ATOM 4502 O O . SER A 1 585 ? -12.462 -0.408 19.999 1.00 96.50 585 SER A O 1
ATOM 4504 N N . LEU A 1 586 ? -10.421 -0.152 19.095 1.00 97.06 586 LEU A N 1
ATOM 4505 C CA . LEU A 1 586 ? -9.716 -0.998 20.052 1.00 97.06 586 LEU A CA 1
ATOM 4506 C C . LEU A 1 586 ? -9.802 -0.424 21.471 1.00 97.06 586 LEU A C 1
ATOM 4508 O O . LEU A 1 586 ? -10.120 -1.155 22.410 1.00 97.06 586 LEU A O 1
ATOM 4512 N N . LEU A 1 587 ? -9.569 0.883 21.630 1.00 94.12 587 LEU A N 1
ATOM 4513 C CA . LEU A 1 587 ? -9.664 1.563 22.924 1.00 94.12 587 LEU A CA 1
ATOM 4514 C C . LEU A 1 587 ? -11.094 1.540 23.484 1.00 94.12 587 LEU A C 1
ATOM 4516 O O . LEU A 1 587 ? -11.272 1.237 24.666 1.00 94.12 587 LEU A O 1
ATOM 4520 N N . ALA A 1 588 ? -12.107 1.789 22.647 1.00 95.31 588 ALA A N 1
ATOM 4521 C CA . ALA A 1 588 ? -13.516 1.709 23.037 1.00 95.31 588 ALA A CA 1
ATOM 4522 C C . ALA A 1 588 ? -13.905 0.289 23.487 1.00 95.31 588 ALA A C 1
ATOM 4524 O O . ALA A 1 588 ? -14.448 0.105 24.578 1.00 95.31 588 ALA A O 1
ATOM 4525 N N . TYR A 1 589 ? -13.539 -0.735 22.710 1.00 97.31 589 TYR A N 1
ATOM 4526 C CA . TYR A 1 589 ? -13.785 -2.136 23.058 1.00 97.31 589 TYR A CA 1
ATOM 4527 C C . TYR A 1 589 ? -13.066 -2.557 24.354 1.00 97.31 589 TYR A C 1
ATOM 4529 O O . TYR A 1 589 ? -13.659 -3.208 25.217 1.00 97.31 589 TYR A O 1
ATOM 4537 N N . GLN A 1 590 ? -11.811 -2.139 24.554 1.00 96.62 590 GLN A N 1
ATOM 4538 C CA . GLN A 1 590 ? -11.071 -2.387 25.798 1.00 96.62 590 GLN A CA 1
ATOM 4539 C C . GLN A 1 590 ? -11.644 -1.629 27.007 1.00 96.62 590 GLN A C 1
ATOM 4541 O O . GLN A 1 590 ? -11.518 -2.102 28.139 1.00 96.62 590 GLN A O 1
ATOM 4546 N N . ALA A 1 591 ? -12.248 -0.454 26.811 1.00 95.50 591 ALA A N 1
ATOM 4547 C CA . ALA A 1 591 ? -12.965 0.261 27.865 1.00 95.50 591 ALA A CA 1
ATOM 4548 C C . ALA A 1 591 ? -14.243 -0.494 28.263 1.00 95.50 591 ALA A C 1
ATOM 4550 O O . ALA A 1 591 ? -14.383 -0.853 29.432 1.00 95.50 591 ALA A O 1
ATOM 4551 N N . ALA A 1 592 ? -15.092 -0.850 27.292 1.00 95.38 592 ALA A N 1
ATOM 4552 C CA . ALA A 1 592 ? -16.309 -1.632 27.522 1.00 95.38 592 ALA A CA 1
ATOM 4553 C C . ALA A 1 592 ? -16.017 -2.985 28.199 1.00 95.38 592 ALA A C 1
ATOM 4555 O O . ALA A 1 592 ? -16.678 -3.354 29.169 1.00 95.38 592 ALA A O 1
ATOM 4556 N N . LYS A 1 593 ? -14.965 -3.697 27.764 1.00 96.38 593 LYS A N 1
ATOM 4557 C CA . LYS A 1 593 ? -14.541 -4.970 28.372 1.00 96.38 593 LYS A CA 1
ATOM 4558 C C . LYS A 1 593 ? -14.092 -4.813 29.829 1.00 96.38 593 LYS A C 1
ATOM 4560 O O . LYS A 1 593 ? -14.429 -5.657 30.658 1.00 96.38 593 LYS A O 1
ATOM 4565 N N . ARG A 1 594 ? -13.354 -3.746 30.163 1.00 95.06 594 ARG A N 1
ATOM 4566 C CA . ARG A 1 594 ? -12.963 -3.447 31.554 1.00 95.06 594 ARG A CA 1
ATOM 4567 C C . ARG A 1 594 ? -14.174 -3.087 32.412 1.00 95.06 594 ARG A C 1
ATOM 4569 O O . ARG A 1 594 ? -14.289 -3.605 33.517 1.00 95.06 594 ARG A O 1
ATOM 4576 N N . GLN A 1 595 ? -15.085 -2.270 31.888 1.00 94.94 595 GLN A N 1
ATOM 4577 C CA . GLN A 1 595 ? -16.309 -1.876 32.586 1.00 94.94 595 GLN A CA 1
ATOM 4578 C C . GLN A 1 595 ? -17.221 -3.081 32.860 1.00 94.94 595 GLN A C 1
ATOM 4580 O O . GLN A 1 595 ? -17.729 -3.215 33.970 1.00 94.94 595 GLN A O 1
ATOM 4585 N N . LEU A 1 596 ? -17.361 -4.003 31.899 1.00 95.31 596 LEU A N 1
ATOM 4586 C CA . LEU A 1 596 ? -18.090 -5.257 32.097 1.00 95.31 596 LEU A CA 1
ATOM 4587 C C . LEU A 1 596 ? -17.421 -6.156 33.147 1.00 95.31 596 LEU A C 1
ATOM 4589 O O . LEU A 1 596 ? -18.108 -6.695 34.009 1.00 95.31 596 LEU A O 1
ATOM 4593 N N . ALA A 1 597 ? -16.093 -6.307 33.110 1.00 93.06 597 ALA A N 1
ATOM 4594 C CA . ALA A 1 597 ? -15.364 -7.119 34.088 1.00 93.06 597 ALA A CA 1
ATOM 4595 C C . ALA A 1 597 ? -15.471 -6.552 35.517 1.00 93.06 597 ALA A C 1
ATOM 4597 O O . ALA A 1 597 ? -15.671 -7.310 36.467 1.00 93.06 597 ALA A O 1
ATOM 4598 N N . GLN A 1 598 ? -15.395 -5.225 35.666 1.00 93.56 598 GLN A N 1
ATOM 4599 C CA . GLN A 1 598 ? -15.630 -4.540 36.937 1.00 93.56 598 GLN A CA 1
ATOM 4600 C C . GLN A 1 598 ? -17.069 -4.759 37.422 1.00 93.56 598 GLN A C 1
ATOM 4602 O O . GLN A 1 598 ? -17.265 -5.222 38.545 1.00 93.56 598 GLN A O 1
ATOM 4607 N N . ALA A 1 599 ? -18.065 -4.518 36.564 1.00 92.44 599 ALA A N 1
ATOM 4608 C CA . ALA A 1 599 ? -19.468 -4.704 36.921 1.00 92.44 599 ALA A CA 1
ATOM 4609 C C . ALA A 1 599 ? -19.787 -6.159 37.300 1.00 92.44 599 ALA A C 1
ATOM 4611 O O . ALA A 1 599 ? -20.530 -6.402 38.250 1.00 92.44 599 ALA A O 1
ATOM 4612 N N . ALA A 1 600 ? -19.168 -7.126 36.616 1.00 94.00 600 ALA A N 1
ATOM 4613 C CA . ALA A 1 600 ? -19.285 -8.541 36.936 1.00 94.00 600 ALA A CA 1
ATOM 4614 C C . ALA A 1 600 ? -18.700 -8.888 38.314 1.00 94.00 600 ALA A C 1
ATOM 4616 O O . ALA A 1 600 ? -19.296 -9.673 39.050 1.00 94.00 600 ALA A O 1
ATOM 4617 N N . HIS A 1 601 ? -17.571 -8.283 38.692 1.00 92.81 601 HIS A N 1
ATOM 4618 C CA . HIS A 1 601 ? -16.967 -8.467 40.012 1.00 92.81 601 HIS A CA 1
ATOM 4619 C C . HIS A 1 601 ? -17.800 -7.829 41.138 1.00 92.81 601 HIS A C 1
ATOM 4621 O O . HIS A 1 601 ? -18.032 -8.456 42.177 1.00 92.81 601 HIS A O 1
ATOM 4627 N N . GLU A 1 602 ? -18.283 -6.605 40.917 1.00 92.25 602 GLU A N 1
ATOM 4628 C CA . GLU A 1 602 ? -19.152 -5.868 41.842 1.00 92.25 602 GLU A CA 1
ATOM 4629 C C . GLU A 1 602 ? -20.464 -6.631 42.082 1.00 92.25 602 GLU A C 1
ATOM 4631 O O . GLU A 1 602 ? -20.823 -6.898 43.230 1.00 92.25 602 GLU A O 1
ATOM 4636 N N . HIS A 1 603 ? -21.119 -7.092 41.010 1.00 95.06 603 HIS A N 1
ATOM 4637 C CA . HIS A 1 603 ? -22.319 -7.924 41.089 1.00 95.06 603 HIS A CA 1
ATOM 4638 C C . HIS A 1 603 ? -22.051 -9.277 41.753 1.00 95.06 603 HIS A C 1
ATOM 4640 O O . HIS A 1 603 ? -22.796 -9.662 42.642 1.00 95.06 603 HIS A O 1
ATOM 4646 N N . ALA A 1 604 ? -20.995 -10.011 41.381 1.00 93.62 604 ALA A N 1
ATOM 4647 C CA . ALA A 1 604 ? -20.701 -11.315 41.987 1.00 93.62 604 ALA A CA 1
ATOM 4648 C C . ALA A 1 604 ? -20.443 -11.212 43.502 1.00 93.62 604 ALA A C 1
ATOM 4650 O O . ALA A 1 604 ? -20.848 -12.091 44.265 1.00 93.62 604 ALA A O 1
ATOM 4651 N N . THR A 1 605 ? -19.812 -10.120 43.941 1.00 93.00 605 THR A N 1
ATOM 4652 C CA . THR A 1 605 ? -19.632 -9.808 45.364 1.00 93.00 605 THR A CA 1
ATOM 4653 C C . THR A 1 605 ? -20.971 -9.480 46.022 1.00 93.00 605 THR A C 1
ATOM 4655 O O . THR A 1 605 ? -21.295 -10.049 47.063 1.00 93.00 605 THR A O 1
ATOM 4658 N N . ALA A 1 606 ? -21.785 -8.623 45.398 1.00 94.19 606 ALA A N 1
ATOM 4659 C CA . ALA A 1 606 ? -23.083 -8.246 45.942 1.00 94.19 606 ALA A CA 1
ATOM 4660 C C . ALA A 1 606 ? -24.060 -9.435 46.029 1.00 94.19 606 ALA A C 1
ATOM 4662 O O . ALA A 1 606 ? -24.668 -9.647 47.076 1.00 94.19 606 ALA A O 1
ATOM 4663 N N . ALA A 1 607 ? -24.122 -10.265 44.986 1.00 95.56 607 ALA A N 1
ATOM 4664 C CA . ALA A 1 607 ? -24.925 -11.483 44.907 1.00 95.56 607 ALA A CA 1
ATOM 4665 C C . ALA A 1 607 ? -24.542 -12.506 45.972 1.00 95.56 607 ALA A C 1
ATOM 4667 O O . ALA A 1 607 ? -25.411 -13.111 46.600 1.00 95.56 607 ALA A O 1
ATOM 4668 N N . ARG A 1 608 ? -23.236 -12.691 46.206 1.00 95.56 608 ARG A N 1
ATOM 4669 C CA . ARG A 1 608 ? -22.742 -13.561 47.274 1.00 95.56 608 ARG A CA 1
ATOM 4670 C C . ARG A 1 608 ? -23.213 -13.064 48.636 1.00 95.56 608 ARG A C 1
ATOM 4672 O O . ARG A 1 608 ? -23.742 -13.868 49.398 1.00 95.56 608 ARG A O 1
ATOM 4679 N N . ASP A 1 609 ? -23.040 -11.778 48.925 1.00 94.44 609 ASP A N 1
ATOM 4680 C CA . ASP A 1 609 ? -23.407 -11.196 50.218 1.00 94.44 609 ASP A CA 1
ATOM 4681 C C . ASP A 1 609 ? -24.928 -11.242 50.440 1.00 94.44 609 ASP A C 1
ATOM 4683 O O . ASP A 1 609 ? -25.369 -11.716 51.483 1.00 94.44 609 ASP A O 1
ATOM 4687 N N . VAL A 1 610 ? -25.741 -10.855 49.449 1.00 95.31 610 VAL A N 1
ATOM 4688 C CA . VAL A 1 610 ? -27.214 -10.952 49.501 1.00 95.31 610 VAL A CA 1
ATOM 4689 C C . VAL A 1 610 ? -27.669 -12.393 49.729 1.00 95.31 610 VAL A C 1
ATOM 4691 O O . VAL A 1 610 ? -28.495 -12.642 50.606 1.00 95.31 610 VAL A O 1
ATOM 4694 N N . ARG A 1 611 ? -27.101 -13.363 49.000 1.00 95.94 611 ARG A N 1
ATOM 4695 C CA . ARG A 1 611 ? -27.422 -14.787 49.170 1.00 95.94 611 ARG A CA 1
ATOM 4696 C C . ARG A 1 611 ? -27.048 -15.292 50.565 1.00 95.94 611 ARG A C 1
ATOM 4698 O O . ARG A 1 611 ? -27.833 -16.006 51.179 1.00 95.94 611 ARG A O 1
ATOM 4705 N N . LEU A 1 612 ? -25.876 -14.909 51.076 1.00 95.50 612 LEU A N 1
ATOM 4706 C CA . LEU A 1 612 ? -25.429 -15.248 52.430 1.00 95.50 612 LEU A CA 1
ATOM 4707 C C . LEU A 1 612 ? -26.333 -14.627 53.505 1.00 95.50 612 LEU A C 1
ATOM 4709 O O . LEU A 1 612 ? -26.645 -15.293 54.488 1.00 95.50 612 LEU A O 1
ATOM 4713 N N . LEU A 1 613 ? -26.793 -13.387 53.319 1.00 95.12 613 LEU A N 1
ATOM 4714 C CA . LEU A 1 613 ? -27.779 -12.766 54.205 1.00 95.12 613 LEU A CA 1
ATOM 4715 C C . LEU A 1 613 ? -29.109 -13.529 54.150 1.00 95.12 613 LEU A C 1
ATOM 4717 O O . LEU A 1 613 ? -29.578 -13.980 55.187 1.00 95.12 613 LEU A O 1
ATOM 4721 N N . HIS A 1 614 ? -29.666 -13.770 52.962 1.00 95.00 614 HIS A N 1
ATOM 4722 C CA . HIS A 1 614 ? -30.920 -14.513 52.792 1.00 95.00 614 HIS A CA 1
ATOM 4723 C C . HIS A 1 614 ? -30.868 -15.936 53.389 1.00 95.00 614 HIS A C 1
ATOM 4725 O O . HIS A 1 614 ? -31.877 -16.435 53.881 1.00 95.00 614 HIS A O 1
ATOM 4731 N N . GLN A 1 615 ? -29.720 -16.618 53.342 1.00 95.19 615 GLN A N 1
ATOM 4732 C CA . GLN A 1 615 ? -29.568 -17.973 53.891 1.00 95.19 615 GLN A CA 1
ATOM 4733 C C . GLN A 1 615 ? -29.281 -17.986 55.400 1.00 95.19 615 GLN A C 1
ATOM 4735 O O . GLN A 1 615 ? -29.805 -18.834 56.122 1.00 95.19 615 GLN A O 1
ATOM 4740 N N . CYS A 1 616 ? -28.427 -17.082 55.889 1.00 96.75 616 CYS A N 1
ATOM 4741 C CA . CYS A 1 616 ? -27.891 -17.165 57.250 1.00 96.75 616 CYS A CA 1
ATOM 4742 C C . CYS A 1 616 ? -28.586 -16.239 58.252 1.00 96.75 616 CYS A C 1
ATOM 4744 O O . CYS A 1 616 ? -28.407 -16.433 59.455 1.00 96.75 616 CYS A O 1
ATOM 4746 N N . LEU A 1 617 ? -29.336 -15.231 57.805 1.00 96.06 617 LEU A N 1
ATOM 4747 C CA . LEU A 1 617 ? -30.014 -14.270 58.671 1.00 96.06 617 LEU A CA 1
ATOM 4748 C C . LEU A 1 617 ? -31.488 -14.642 58.842 1.00 96.06 617 LEU A C 1
ATOM 4750 O O . LEU A 1 617 ? -32.206 -14.838 57.865 1.00 96.06 617 LEU A O 1
ATOM 4754 N N . ASN A 1 618 ? -31.978 -14.661 60.082 1.00 96.12 618 ASN A N 1
ATOM 4755 C CA . ASN A 1 618 ? -33.408 -14.801 60.340 1.00 96.12 618 ASN A CA 1
ATOM 4756 C C . ASN A 1 618 ? -34.101 -13.439 60.156 1.00 96.12 618 ASN A C 1
ATOM 4758 O O . ASN A 1 618 ? -34.447 -12.770 61.130 1.00 96.12 618 ASN A O 1
ATOM 4762 N N . ALA A 1 619 ? -34.248 -13.013 58.898 1.00 94.44 619 ALA A N 1
ATOM 4763 C CA . ALA A 1 619 ? -34.786 -11.700 58.539 1.00 94.44 619 ALA A CA 1
ATOM 4764 C C . ALA A 1 619 ? -36.189 -11.462 59.120 1.00 94.44 619 ALA A C 1
ATOM 4766 O O . ALA A 1 619 ? -36.450 -10.392 59.657 1.00 94.44 619 ALA A O 1
ATOM 4767 N N . THR A 1 620 ? -37.051 -12.484 59.121 1.00 95.19 620 THR A N 1
ATOM 4768 C CA . THR A 1 620 ? -38.423 -12.390 59.646 1.00 95.19 620 THR A CA 1
ATOM 4769 C C . THR A 1 620 ? -38.451 -12.134 61.151 1.00 95.19 620 THR A C 1
ATOM 4771 O O . THR A 1 620 ? -39.285 -11.370 61.632 1.00 95.19 620 THR A O 1
ATOM 4774 N N . ARG A 1 621 ? -37.519 -12.739 61.899 1.00 95.50 621 ARG A N 1
ATOM 4775 C CA . ARG A 1 621 ? -37.360 -12.476 63.332 1.00 95.50 621 ARG A CA 1
ATOM 4776 C C . ARG A 1 621 ? -36.707 -11.121 63.602 1.00 95.50 621 ARG A C 1
ATOM 4778 O O . ARG A 1 621 ? -37.102 -10.440 64.538 1.00 95.50 621 ARG A O 1
ATOM 4785 N N . LEU A 1 622 ? -35.739 -10.706 62.783 1.00 93.81 622 LEU A N 1
ATOM 4786 C CA . LEU A 1 622 ? -35.132 -9.380 62.918 1.00 93.81 622 LEU A CA 1
ATOM 4787 C C . LEU A 1 622 ? -36.158 -8.264 62.644 1.00 93.81 622 LEU A C 1
ATOM 4789 O O . LEU A 1 622 ? -36.214 -7.305 63.407 1.00 93.81 622 LEU A O 1
ATOM 4793 N N . ASP A 1 623 ? -37.015 -8.433 61.631 1.00 93.75 623 ASP A N 1
ATOM 4794 C CA . ASP A 1 623 ? -38.150 -7.545 61.349 1.00 93.75 623 ASP A CA 1
ATOM 4795 C C . ASP A 1 623 ? -39.139 -7.500 62.539 1.00 93.75 623 ASP A C 1
ATOM 4797 O O . ASP A 1 623 ? -39.566 -6.415 62.941 1.00 93.75 623 ASP A O 1
ATOM 4801 N N . SER A 1 624 ? -39.482 -8.648 63.150 1.00 94.12 624 SER A N 1
ATOM 4802 C CA . SER A 1 624 ? -40.397 -8.679 64.307 1.00 94.12 624 SER A CA 1
ATOM 4803 C C . SER A 1 624 ? -39.800 -8.055 65.568 1.00 94.12 624 SER A C 1
ATOM 4805 O O . SER A 1 624 ? -40.494 -7.331 66.283 1.00 94.12 624 SER A O 1
ATOM 4807 N N . ASP A 1 625 ? -38.519 -8.310 65.835 1.00 94.31 625 ASP A N 1
ATOM 4808 C CA . ASP A 1 625 ? -37.827 -7.814 67.025 1.00 94.31 625 ASP A CA 1
ATOM 4809 C C . ASP A 1 625 ? -37.553 -6.298 66.899 1.00 94.31 625 ASP A C 1
ATOM 4811 O O . ASP A 1 625 ? -37.681 -5.563 67.880 1.00 94.31 625 ASP A O 1
ATOM 4815 N N . ALA A 1 626 ? -37.289 -5.796 65.684 1.00 91.75 626 ALA A N 1
ATOM 4816 C CA . ALA A 1 626 ? -37.198 -4.362 65.394 1.00 91.75 626 ALA A CA 1
ATOM 4817 C C . ALA A 1 626 ? -38.547 -3.644 65.573 1.00 91.75 626 ALA A C 1
ATOM 4819 O O . ALA A 1 626 ? -38.609 -2.604 66.233 1.00 91.75 626 ALA A O 1
ATOM 4820 N N . ALA A 1 627 ? -39.642 -4.227 65.071 1.00 92.50 627 ALA A N 1
ATOM 4821 C CA . ALA A 1 627 ? -40.985 -3.691 65.282 1.00 92.50 627 ALA A CA 1
ATOM 4822 C C . ALA A 1 627 ? -41.368 -3.658 66.776 1.00 92.50 627 ALA A C 1
ATOM 4824 O O . ALA A 1 627 ? -41.928 -2.667 67.247 1.00 92.50 627 ALA A O 1
ATOM 4825 N N . ALA A 1 628 ? -41.015 -4.697 67.544 1.00 93.06 628 ALA A N 1
ATOM 4826 C CA . ALA A 1 628 ? -41.226 -4.741 68.993 1.00 93.06 628 ALA A CA 1
ATOM 4827 C C . ALA A 1 628 ? -40.397 -3.691 69.760 1.00 93.06 628 ALA A C 1
ATOM 4829 O O . ALA A 1 628 ? -40.848 -3.186 70.788 1.00 93.06 628 ALA A O 1
ATOM 4830 N N . ALA A 1 629 ? -39.220 -3.321 69.246 1.00 91.75 629 ALA A N 1
ATOM 4831 C CA . ALA A 1 629 ? -38.386 -2.238 69.770 1.00 91.75 629 ALA A CA 1
ATOM 4832 C C . ALA A 1 629 ? -38.856 -0.823 69.355 1.00 91.75 629 ALA A C 1
ATOM 4834 O O . ALA A 1 629 ? -38.207 0.162 69.703 1.00 91.75 629 ALA A O 1
ATOM 4835 N N . GLY A 1 630 ? -39.965 -0.696 68.612 1.00 90.38 630 GLY A N 1
ATOM 4836 C CA . GLY A 1 630 ? -40.465 0.588 68.104 1.00 90.38 630 GLY A CA 1
ATOM 4837 C C . GLY A 1 630 ? -39.675 1.144 66.912 1.00 90.38 630 GLY A C 1
ATOM 4838 O O . GLY A 1 630 ? -39.837 2.310 66.551 1.00 90.38 630 GLY A O 1
ATOM 4839 N N . VAL A 1 631 ? -38.822 0.328 66.287 1.00 89.62 631 VAL A N 1
ATOM 4840 C CA . VAL A 1 631 ? -38.028 0.712 65.117 1.00 89.62 631 VAL A CA 1
ATOM 4841 C C . VAL A 1 631 ? -38.859 0.479 63.863 1.00 89.62 631 VAL A C 1
ATOM 4843 O O . VAL A 1 631 ? -38.945 -0.633 63.342 1.00 89.62 631 VAL A O 1
ATOM 4846 N N . HIS A 1 632 ? -39.457 1.547 63.342 1.00 82.50 632 HIS A N 1
ATOM 4847 C CA . HIS A 1 632 ? -40.071 1.518 62.019 1.00 82.50 632 HIS A CA 1
ATOM 4848 C C . HIS A 1 632 ? -38.979 1.509 60.940 1.00 82.50 632 HIS A C 1
ATOM 4850 O O . HIS A 1 632 ? -38.504 2.554 60.495 1.00 82.50 632 HIS A O 1
ATOM 4856 N N . LEU A 1 633 ? -38.570 0.304 60.539 1.00 81.44 633 LEU A N 1
ATOM 4857 C CA . LEU A 1 633 ? -37.760 0.088 59.345 1.00 81.44 633 LEU A CA 1
ATOM 4858 C C . LEU A 1 633 ? -38.519 0.609 58.112 1.00 81.44 633 LEU A C 1
ATOM 4860 O O . LEU A 1 633 ? -39.701 0.314 57.935 1.00 81.44 633 LEU A O 1
ATOM 4864 N N . LEU A 1 634 ? -37.837 1.374 57.252 1.00 72.94 634 LEU A N 1
ATOM 4865 C CA . LEU A 1 634 ? -38.429 1.987 56.048 1.00 72.94 634 LEU A CA 1
ATOM 4866 C C . LEU A 1 634 ? -38.959 0.949 55.041 1.00 72.94 634 LEU A C 1
ATOM 4868 O O . LEU A 1 634 ? -39.830 1.250 54.229 1.00 72.94 634 LEU A O 1
ATOM 4872 N N . SER A 1 635 ? -38.430 -0.271 55.099 1.00 78.62 635 SER A N 1
ATOM 4873 C CA . SER A 1 635 ? -38.918 -1.455 54.394 1.00 78.62 635 SER A CA 1
ATOM 4874 C C . SER A 1 635 ? -38.597 -2.700 55.226 1.00 78.62 635 SER A C 1
ATOM 4876 O O . SER A 1 635 ? -37.672 -2.681 56.038 1.00 78.62 635 SER A O 1
ATOM 4878 N N . SER A 1 636 ? -39.359 -3.782 55.045 1.00 87.75 636 SER A N 1
ATOM 4879 C CA . SER A 1 636 ? -39.025 -5.076 55.656 1.00 87.75 636 SER A CA 1
ATOM 4880 C C . SER A 1 636 ? -37.729 -5.611 55.047 1.00 87.75 636 SER A C 1
ATOM 4882 O O . SER A 1 636 ? -37.557 -5.623 53.822 1.00 87.75 636 SER A O 1
ATOM 4884 N N . LEU A 1 637 ? -36.828 -6.103 55.897 1.00 90.25 637 LEU A N 1
ATOM 4885 C CA . LEU A 1 637 ? -35.614 -6.772 55.447 1.00 90.25 637 LEU A CA 1
ATOM 4886 C C . LEU A 1 637 ? -35.948 -8.080 54.721 1.00 90.25 637 LEU A C 1
ATOM 4888 O O . LEU A 1 637 ? -35.312 -8.407 53.721 1.00 90.25 637 LEU A O 1
ATOM 4892 N N . THR A 1 638 ? -36.979 -8.794 55.183 1.00 92.12 638 THR A N 1
ATOM 4893 C CA . THR A 1 638 ? -37.508 -9.988 54.508 1.00 92.12 638 THR A CA 1
ATOM 4894 C C . THR A 1 638 ? -37.947 -9.665 53.075 1.00 92.12 638 THR A C 1
ATOM 4896 O O . THR A 1 638 ? -37.562 -10.378 52.152 1.00 92.12 638 THR A O 1
ATOM 4899 N N . GLN A 1 639 ? -38.679 -8.563 52.871 1.00 92.62 639 GLN A N 1
ATOM 4900 C CA . GLN A 1 639 ? -39.084 -8.110 51.534 1.00 92.62 639 GLN A CA 1
ATOM 4901 C C . GLN A 1 639 ? -37.869 -7.708 50.681 1.00 92.62 639 GLN A C 1
ATOM 4903 O O . GLN A 1 639 ? -37.724 -8.179 49.559 1.00 92.62 639 GLN A O 1
ATOM 4908 N N . THR A 1 640 ? -36.941 -6.928 51.245 1.00 92.31 640 THR A N 1
ATOM 4909 C CA . THR A 1 640 ? -35.719 -6.470 50.553 1.00 92.31 640 THR A CA 1
ATOM 4910 C C . THR A 1 640 ? -34.858 -7.635 50.049 1.00 92.31 640 THR A C 1
ATOM 4912 O O . THR A 1 640 ? -34.309 -7.574 48.950 1.00 92.31 640 THR A O 1
ATOM 4915 N N . LEU A 1 641 ? -34.736 -8.708 50.839 1.00 93.12 641 LEU A N 1
ATOM 4916 C CA . LEU A 1 641 ? -33.990 -9.911 50.458 1.00 93.12 641 LEU A CA 1
ATOM 4917 C C . LEU A 1 641 ? -34.759 -10.798 49.465 1.00 93.12 641 LEU A C 1
ATOM 4919 O O . LEU A 1 641 ? -34.121 -11.465 48.653 1.00 93.12 641 LEU A O 1
ATOM 4923 N N . ALA A 1 642 ? -36.096 -10.796 49.499 1.00 91.94 642 ALA A N 1
ATOM 4924 C CA . ALA A 1 642 ? -36.932 -11.512 48.535 1.00 91.94 642 ALA A CA 1
ATOM 4925 C C . ALA A 1 642 ? -36.916 -10.845 47.147 1.00 91.94 642 ALA A C 1
ATOM 4927 O O . ALA A 1 642 ? -36.727 -11.528 46.141 1.00 91.94 642 ALA A O 1
ATOM 4928 N N . ASP A 1 643 ? -37.026 -9.514 47.092 1.00 91.00 643 ASP A N 1
ATOM 4929 C CA . ASP A 1 643 ? -36.956 -8.735 45.845 1.00 91.00 643 ASP A CA 1
ATOM 4930 C C . ASP A 1 643 ? -35.574 -8.842 45.175 1.00 91.00 643 ASP A C 1
ATOM 4932 O O . ASP A 1 643 ? -35.445 -8.752 43.956 1.00 91.00 643 ASP A O 1
ATOM 4936 N N . ALA A 1 644 ? -34.528 -9.133 45.955 1.00 91.56 644 ALA A N 1
ATOM 4937 C CA . ALA A 1 644 ? -33.173 -9.352 45.458 1.00 91.56 644 ALA A CA 1
ATOM 4938 C C . ALA A 1 644 ? -32.960 -10.704 44.738 1.00 91.56 644 ALA A C 1
ATOM 4940 O O . ALA A 1 644 ? -31.827 -11.022 44.363 1.00 91.56 644 ALA A O 1
ATOM 4941 N N . ALA A 1 645 ? -34.012 -11.505 44.516 1.00 88.88 645 ALA A N 1
ATOM 4942 C CA . ALA A 1 645 ? -33.925 -12.789 43.817 1.00 88.88 645 ALA A CA 1
ATOM 4943 C C . ALA A 1 645 ? -33.285 -12.679 42.419 1.00 88.88 645 ALA A C 1
ATOM 4945 O O . ALA A 1 645 ? -32.511 -13.558 42.033 1.00 88.88 645 ALA A O 1
ATOM 4946 N N . GLU A 1 646 ? -33.533 -11.583 41.690 1.00 87.62 646 GLU A N 1
ATOM 4947 C CA . GLU A 1 646 ? -32.937 -11.343 40.367 1.00 87.62 646 GLU A CA 1
ATOM 4948 C C . GLU A 1 646 ? -31.402 -11.279 40.408 1.00 87.62 646 GLU A C 1
ATOM 4950 O O . GLU A 1 646 ? -30.752 -11.751 39.473 1.00 87.62 646 GLU A O 1
ATOM 4955 N N . CYS A 1 647 ? -30.809 -10.800 41.510 1.00 91.62 647 CYS A N 1
ATOM 4956 C CA . CYS A 1 647 ? -29.355 -10.721 41.669 1.00 91.62 647 CYS A CA 1
ATOM 4957 C C . CYS A 1 647 ? -28.661 -12.099 41.689 1.00 91.62 647 CYS A C 1
ATOM 4959 O O . CYS A 1 647 ? -27.473 -12.224 41.389 1.00 91.62 647 CYS A O 1
ATOM 4961 N N . MET A 1 648 ? -29.377 -13.181 42.004 1.00 88.38 648 MET A N 1
ATOM 4962 C CA . MET A 1 648 ? -28.782 -14.521 41.936 1.00 88.38 648 MET A CA 1
ATOM 4963 C C . MET A 1 648 ? -28.566 -15.015 40.492 1.00 88.38 648 MET A C 1
ATOM 4965 O O . MET A 1 648 ? -27.946 -16.063 40.296 1.00 88.38 648 MET A O 1
ATOM 4969 N N . SER A 1 649 ? -29.028 -14.267 39.484 1.00 89.75 649 SER A N 1
ATOM 4970 C CA . SER A 1 649 ? -28.813 -14.573 38.068 1.00 89.75 649 SER A CA 1
ATOM 4971 C C . SER A 1 649 ? -27.347 -14.353 37.661 1.00 89.75 649 SER A C 1
ATOM 4973 O O . SER A 1 649 ? -26.777 -13.302 37.956 1.00 89.75 6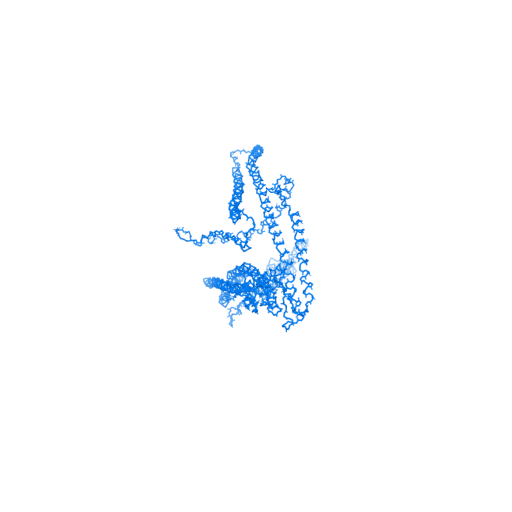49 SER A O 1
ATOM 4975 N N . PRO A 1 650 ? -26.701 -15.295 36.950 1.00 86.19 650 PRO A N 1
ATOM 4976 C CA . PRO A 1 650 ? -25.351 -15.082 36.442 1.00 86.19 650 PRO A CA 1
ATOM 4977 C C . PRO A 1 650 ? -25.346 -14.024 35.330 1.00 86.19 650 PRO A C 1
ATOM 4979 O O . PRO A 1 650 ? -26.151 -14.078 34.401 1.00 86.19 650 PRO A O 1
ATOM 4982 N N . LEU A 1 651 ? -24.399 -13.087 35.400 1.00 88.81 651 LEU A N 1
ATOM 4983 C CA . LEU A 1 651 ? -24.195 -12.084 34.356 1.00 88.81 651 LEU A CA 1
ATOM 4984 C C . LEU A 1 651 ? -23.581 -12.702 33.094 1.00 88.81 651 LEU A C 1
ATOM 4986 O O . LEU A 1 651 ? -22.713 -13.575 33.169 1.00 88.81 651 LEU A O 1
ATOM 4990 N N . ASN A 1 652 ? -23.979 -12.194 31.927 1.00 80.00 652 ASN A N 1
ATOM 4991 C CA . ASN A 1 652 ? -23.336 -12.528 30.661 1.00 80.00 652 ASN A CA 1
ATOM 4992 C C . ASN A 1 652 ? -22.053 -11.697 30.501 1.00 80.00 652 ASN A C 1
ATOM 4994 O O . ASN A 1 652 ? -22.088 -10.468 30.503 1.00 80.00 652 ASN A O 1
ATOM 4998 N N . THR A 1 653 ? -20.916 -12.377 30.362 1.00 81.75 653 THR A N 1
ATOM 4999 C CA . THR A 1 653 ? -19.569 -11.785 30.398 1.00 81.75 653 THR A CA 1
ATOM 5000 C C . THR A 1 653 ? -18.916 -11.625 29.023 1.00 81.75 653 THR A C 1
ATOM 5002 O O . THR A 1 653 ? -17.793 -11.123 28.941 1.00 81.75 653 THR A O 1
ATOM 5005 N N . SER A 1 654 ? -19.583 -12.040 27.940 1.00 94.12 654 SER A N 1
ATOM 5006 C CA . SER A 1 654 ? -19.024 -11.986 26.584 1.00 94.12 654 SER A CA 1
ATOM 5007 C C . SER A 1 654 ? -19.475 -10.741 25.817 1.00 94.12 654 SER A C 1
ATOM 5009 O O . SER A 1 654 ? -20.665 -10.438 25.751 1.00 94.12 654 SER A O 1
ATOM 5011 N N . LEU A 1 655 ? -18.515 -10.049 25.197 1.00 96.19 655 LEU A N 1
ATOM 5012 C CA . LEU A 1 655 ? -18.740 -8.950 24.255 1.00 96.19 655 LEU A CA 1
ATOM 5013 C C . LEU A 1 655 ? -18.333 -9.391 22.845 1.00 96.19 655 LEU A C 1
ATOM 5015 O O . LEU A 1 655 ? -17.334 -10.090 22.670 1.00 96.19 655 LEU A O 1
ATOM 5019 N N . ALA A 1 656 ? -19.073 -8.940 21.834 1.00 96.56 656 ALA A N 1
ATOM 5020 C CA . ALA A 1 656 ? -18.705 -9.127 20.436 1.00 96.56 656 ALA A CA 1
ATOM 5021 C C . ALA A 1 656 ? -17.479 -8.259 20.073 1.00 96.56 656 ALA A C 1
ATOM 5023 O O . ALA A 1 656 ? -17.331 -7.158 20.614 1.00 96.56 656 ALA A O 1
ATOM 5024 N N . PRO A 1 657 ? -16.603 -8.691 19.145 1.00 95.69 657 PRO A N 1
ATOM 5025 C CA . PRO A 1 657 ? -15.438 -7.911 18.732 1.00 95.69 657 PRO A CA 1
ATOM 5026 C C . PRO A 1 657 ? -15.851 -6.666 17.925 1.00 95.69 657 PRO A C 1
ATOM 5028 O O . PRO A 1 657 ? -15.990 -6.705 16.701 1.00 95.69 657 PRO A O 1
ATOM 5031 N N . ALA A 1 658 ? -16.014 -5.543 18.630 1.00 96.94 658 ALA A N 1
ATOM 5032 C CA . ALA A 1 658 ? -16.331 -4.216 18.088 1.00 96.94 658 ALA A CA 1
ATOM 5033 C C . ALA A 1 658 ? -15.072 -3.400 17.716 1.00 96.94 658 ALA A C 1
ATOM 5035 O O . ALA A 1 658 ? -15.052 -2.174 17.817 1.00 96.94 658 ALA A O 1
ATOM 5036 N N . VAL A 1 659 ? -14.005 -4.092 17.314 1.00 97.94 659 VAL A N 1
ATOM 5037 C CA . VAL A 1 659 ? -12.764 -3.502 16.789 1.00 97.94 659 VAL A CA 1
ATOM 5038 C C . VAL A 1 659 ? -12.835 -3.544 15.266 1.00 97.94 659 VAL A C 1
ATOM 5040 O O . VAL A 1 659 ? -13.267 -4.563 14.734 1.00 97.94 659 VAL A O 1
ATOM 5043 N N . PHE A 1 660 ? -12.448 -2.462 14.588 1.00 98.00 660 PHE A N 1
ATOM 5044 C CA . PHE A 1 660 ? -12.340 -2.394 13.128 1.00 98.00 660 PHE A CA 1
ATOM 5045 C C . PHE A 1 660 ? -11.281 -3.387 12.638 1.00 98.00 660 PHE A C 1
ATOM 5047 O O . PHE A 1 660 ? -10.158 -3.372 13.138 1.00 98.00 660 PHE A O 1
ATOM 5054 N N . ASP A 1 661 ? -11.631 -4.233 11.680 1.00 97.62 661 ASP A N 1
ATOM 5055 C CA . ASP A 1 661 ? -10.750 -5.260 11.135 1.00 97.62 661 ASP A CA 1
ATOM 5056 C C . ASP A 1 661 ? -10.041 -4.767 9.865 1.00 97.62 661 ASP A C 1
ATOM 5058 O O . ASP A 1 661 ? -10.659 -4.525 8.829 1.00 97.62 661 ASP A O 1
ATOM 5062 N N . CYS A 1 662 ? -8.721 -4.620 9.950 1.00 97.50 662 CYS A N 1
ATOM 5063 C CA . CYS A 1 662 ? -7.881 -4.232 8.820 1.00 97.50 662 CYS A CA 1
ATOM 5064 C C . CYS A 1 662 ? -7.627 -5.372 7.827 1.00 97.50 662 CYS A C 1
ATOM 5066 O O . CYS A 1 662 ? -7.371 -5.096 6.658 1.00 97.50 662 CYS A O 1
ATOM 5068 N N . GLU A 1 663 ? -7.722 -6.633 8.259 1.00 96.94 663 GLU A N 1
ATOM 5069 C CA . GLU A 1 663 ? -7.549 -7.808 7.395 1.00 96.94 663 GLU A CA 1
ATOM 5070 C C . GLU A 1 663 ? -8.800 -8.062 6.535 1.00 96.94 663 GLU A C 1
ATOM 5072 O O . GLU A 1 663 ? -8.727 -8.709 5.491 1.00 96.94 663 GLU A O 1
ATOM 5077 N N . ALA A 1 664 ? -9.945 -7.485 6.921 1.00 96.56 664 ALA A N 1
ATOM 5078 C CA . ALA A 1 664 ? -11.174 -7.478 6.128 1.00 96.56 664 ALA A CA 1
ATOM 5079 C C . ALA A 1 664 ? -11.134 -6.511 4.923 1.00 96.56 664 ALA A C 1
ATOM 5081 O O . ALA A 1 664 ? -12.031 -6.556 4.072 1.00 96.56 664 ALA A O 1
ATOM 5082 N N . LEU A 1 665 ? -10.126 -5.632 4.828 1.00 97.31 665 LEU A N 1
ATOM 5083 C CA . LEU A 1 665 ? -9.935 -4.763 3.666 1.00 97.31 665 LEU A CA 1
ATOM 5084 C C . LEU A 1 665 ? -9.248 -5.544 2.529 1.00 97.31 665 LEU A C 1
ATOM 5086 O O . LEU A 1 665 ? -8.206 -6.156 2.757 1.00 97.31 665 LEU A O 1
ATOM 5090 N N . PRO A 1 666 ? -9.798 -5.531 1.302 1.00 96.81 666 PRO A N 1
ATOM 5091 C CA . PRO A 1 666 ? -9.263 -6.305 0.187 1.00 96.81 666 PRO A CA 1
ATOM 5092 C C . PRO A 1 666 ? -7.902 -5.777 -0.278 1.00 96.81 666 PRO A C 1
ATOM 5094 O O . PRO A 1 666 ? -7.563 -4.617 -0.068 1.00 96.81 666 PRO A O 1
ATOM 5097 N N . ASP A 1 667 ? -7.161 -6.626 -0.987 1.00 95.38 667 ASP A N 1
ATOM 5098 C CA . ASP A 1 667 ? -5.989 -6.226 -1.765 1.00 95.38 667 ASP A CA 1
ATOM 5099 C C . ASP A 1 667 ? -6.381 -5.921 -3.221 1.00 95.38 667 ASP A C 1
ATOM 5101 O O . ASP A 1 667 ? -7.192 -6.635 -3.821 1.00 95.38 667 ASP A O 1
ATOM 5105 N N . CYS A 1 668 ? -5.762 -4.907 -3.835 1.00 95.56 668 CYS A N 1
ATOM 5106 C CA . CYS A 1 668 ? -5.950 -4.618 -5.258 1.00 95.56 668 CYS A CA 1
ATOM 5107 C C . CYS A 1 668 ? -5.217 -5.652 -6.132 1.00 95.56 668 CYS A C 1
ATOM 5109 O O . CYS A 1 668 ? -3.998 -5.606 -6.297 1.00 95.56 668 CYS A O 1
ATOM 5111 N N . GLN A 1 669 ? -5.959 -6.595 -6.716 1.00 94.25 669 GLN A N 1
ATOM 5112 C CA . GLN A 1 669 ? -5.397 -7.616 -7.607 1.00 94.25 669 GLN A CA 1
ATOM 5113 C C . GLN A 1 669 ? -5.172 -7.068 -9.026 1.00 94.25 669 GLN A C 1
ATOM 5115 O O . GLN A 1 669 ? -6.098 -6.551 -9.654 1.00 94.25 669 GLN A O 1
ATOM 5120 N N . ARG A 1 670 ? -3.954 -7.229 -9.569 1.00 90.06 670 ARG A N 1
ATOM 5121 C CA . ARG A 1 670 ? -3.642 -6.877 -10.967 1.00 90.06 670 ARG A CA 1
ATOM 5122 C C . ARG A 1 670 ? -4.280 -7.880 -11.931 1.00 90.06 670 ARG A C 1
ATOM 5124 O O . ARG A 1 670 ? -3.931 -9.055 -11.925 1.00 90.06 670 ARG A O 1
ATOM 5131 N N . THR A 1 671 ? -5.164 -7.392 -12.798 1.00 93.94 671 THR A N 1
ATOM 5132 C CA . THR A 1 671 ? -5.824 -8.166 -13.866 1.00 93.94 671 THR A CA 1
ATOM 5133 C C . THR A 1 671 ? -5.476 -7.658 -15.269 1.00 93.94 671 THR A C 1
ATOM 5135 O O . THR A 1 671 ? -5.603 -8.402 -16.239 1.00 93.94 671 THR A O 1
ATOM 5138 N N . CYS A 1 672 ? -4.970 -6.426 -15.402 1.00 93.88 672 CYS A N 1
ATOM 5139 C CA . CYS A 1 672 ? -4.447 -5.897 -16.663 1.00 93.88 672 CYS A CA 1
ATOM 5140 C C . CYS A 1 672 ? -3.067 -6.498 -16.996 1.00 93.88 672 CYS A C 1
ATOM 5142 O O . CYS A 1 672 ? -2.048 -6.122 -16.408 1.00 93.88 672 CYS A O 1
ATOM 5144 N N . GLY A 1 673 ? -3.049 -7.414 -17.969 1.00 90.56 673 GLY A N 1
ATOM 5145 C CA . GLY A 1 673 ? -1.880 -8.193 -18.405 1.00 90.56 673 GLY A CA 1
ATOM 5146 C C . GLY A 1 673 ? -0.906 -7.502 -19.371 1.00 90.56 673 GLY A C 1
ATOM 5147 O O . GLY A 1 673 ? -0.197 -8.200 -20.086 1.00 90.56 673 GLY A O 1
ATOM 5148 N N . GLY A 1 674 ? -0.869 -6.166 -19.414 1.00 94.31 674 GLY A N 1
ATOM 5149 C CA . GLY A 1 674 ? 0.032 -5.410 -20.295 1.00 94.31 674 GLY A CA 1
ATOM 5150 C C . GLY A 1 674 ? -0.502 -5.146 -21.716 1.00 94.31 674 GLY A C 1
ATOM 5151 O O . GLY A 1 674 ? -1.668 -5.428 -22.011 1.00 94.31 674 GLY A O 1
ATOM 5152 N N . PRO A 1 675 ? 0.338 -4.571 -22.599 1.00 96.25 675 PRO A N 1
ATOM 5153 C CA . PRO A 1 675 ? 0.105 -4.505 -24.046 1.00 96.25 675 PRO A CA 1
ATOM 5154 C C . PRO A 1 675 ? -0.046 -5.901 -24.675 1.00 96.25 675 PRO A C 1
ATOM 5156 O O . PRO A 1 675 ? 0.522 -6.872 -24.175 1.00 96.25 675 PRO A O 1
ATOM 5159 N N . ASN A 1 676 ? -0.741 -6.026 -25.814 1.00 96.69 676 ASN A N 1
ATOM 5160 C CA . ASN A 1 676 ? -0.788 -7.308 -26.527 1.00 96.69 676 ASN A CA 1
ATOM 5161 C C . ASN A 1 676 ? 0.592 -7.650 -27.125 1.00 96.69 676 ASN A C 1
ATOM 5163 O O . ASN A 1 676 ? 0.968 -7.136 -28.183 1.00 96.69 676 ASN A O 1
ATOM 5167 N N . ARG A 1 677 ? 1.321 -8.550 -26.447 1.00 95.88 677 ARG A N 1
ATOM 5168 C CA . ARG A 1 677 ? 2.665 -9.009 -26.828 1.00 95.88 677 ARG A CA 1
ATOM 5169 C C . ARG A 1 677 ? 2.730 -9.473 -28.282 1.00 95.88 677 ARG A C 1
ATOM 5171 O O . ARG A 1 677 ? 3.573 -8.985 -29.021 1.00 95.88 677 ARG A O 1
ATOM 5178 N N . GLU A 1 678 ? 1.846 -10.380 -28.698 1.00 96.25 678 GLU A N 1
ATOM 5179 C CA . GLU A 1 678 ? 1.865 -10.987 -30.039 1.00 96.25 678 GLU A CA 1
ATOM 5180 C C . GLU A 1 678 ? 1.656 -9.948 -31.148 1.00 96.25 678 GLU A C 1
ATOM 5182 O O . GLU A 1 678 ? 2.315 -9.994 -32.188 1.00 96.25 678 GLU A O 1
ATOM 5187 N N . LEU A 1 679 ? 0.766 -8.979 -30.913 1.00 96.69 679 LEU A N 1
ATOM 5188 C CA . LEU A 1 679 ? 0.440 -7.936 -31.881 1.00 96.69 679 LEU A CA 1
ATOM 5189 C C . LEU A 1 679 ? 1.564 -6.900 -32.022 1.00 96.69 679 LEU A C 1
ATOM 5191 O O . LEU A 1 679 ? 1.897 -6.511 -33.144 1.00 96.69 679 LEU A O 1
ATOM 5195 N N . VAL A 1 680 ? 2.183 -6.483 -30.911 1.00 96.62 680 VAL A N 1
ATOM 5196 C CA . VAL A 1 680 ? 3.373 -5.612 -30.944 1.00 96.62 680 VAL A CA 1
ATOM 5197 C C . VAL A 1 680 ? 4.543 -6.349 -31.601 1.00 96.62 680 VAL A C 1
ATOM 5199 O O . VAL A 1 680 ? 5.193 -5.794 -32.484 1.00 96.62 680 VAL A O 1
ATOM 5202 N N . HIS A 1 681 ? 4.757 -7.620 -31.248 1.00 95.62 681 HIS A N 1
ATOM 5203 C CA . HIS A 1 681 ? 5.815 -8.471 -31.803 1.00 95.62 681 HIS A CA 1
ATOM 5204 C C . HIS A 1 681 ? 5.707 -8.618 -33.322 1.00 95.62 681 HIS A C 1
ATOM 5206 O O . HIS A 1 681 ? 6.634 -8.263 -34.047 1.00 95.62 681 HIS A O 1
ATOM 5212 N N . SER A 1 682 ? 4.539 -9.031 -33.818 1.00 95.38 682 SER A N 1
ATOM 5213 C CA . SER A 1 682 ? 4.272 -9.209 -35.250 1.00 95.38 682 SER A CA 1
ATOM 5214 C C . SER A 1 682 ? 4.530 -7.933 -36.067 1.00 95.38 682 SER A C 1
ATOM 5216 O O . SER A 1 682 ? 5.165 -7.978 -37.126 1.00 95.38 682 SER A O 1
ATOM 5218 N N . ASN A 1 683 ? 4.105 -6.772 -35.556 1.00 96.00 683 ASN A N 1
ATOM 5219 C CA . ASN A 1 683 ? 4.298 -5.495 -36.244 1.00 96.00 683 ASN A CA 1
ATOM 5220 C C . ASN A 1 683 ? 5.753 -4.997 -36.168 1.00 96.00 683 ASN A C 1
ATOM 5222 O O . ASN A 1 683 ? 6.316 -4.620 -37.198 1.00 96.00 683 ASN A O 1
ATOM 5226 N N . CYS A 1 684 ? 6.414 -5.079 -35.006 1.00 95.88 684 CYS A N 1
ATOM 5227 C CA . CYS A 1 684 ? 7.839 -4.750 -34.884 1.00 95.88 684 CYS A CA 1
ATOM 5228 C C . CYS A 1 684 ? 8.720 -5.659 -35.747 1.00 95.88 684 CYS A C 1
ATOM 5230 O O . CYS A 1 684 ? 9.634 -5.165 -36.408 1.00 95.88 684 CYS A O 1
ATOM 5232 N N . ARG A 1 685 ? 8.397 -6.954 -35.840 1.00 94.81 685 ARG A N 1
ATOM 5233 C CA . ARG A 1 685 ? 9.037 -7.894 -36.767 1.00 94.81 685 ARG A CA 1
ATOM 5234 C C . ARG A 1 685 ? 8.868 -7.453 -38.218 1.00 94.81 685 ARG A C 1
ATOM 5236 O O . ARG A 1 685 ? 9.857 -7.353 -38.939 1.00 94.81 685 ARG A O 1
ATOM 5243 N N . ARG A 1 686 ? 7.653 -7.088 -38.640 1.00 94.31 686 ARG A N 1
ATOM 5244 C CA . ARG A 1 686 ? 7.403 -6.592 -40.004 1.00 94.31 686 ARG A CA 1
ATOM 5245 C C . ARG A 1 686 ? 8.169 -5.299 -40.316 1.00 94.31 686 ARG A C 1
ATOM 5247 O O . ARG A 1 686 ? 8.823 -5.232 -41.354 1.00 94.31 686 ARG A O 1
ATOM 5254 N N . CYS A 1 687 ? 8.118 -4.291 -39.442 1.00 95.50 687 CYS A N 1
ATOM 5255 C CA . CYS A 1 687 ? 8.859 -3.038 -39.634 1.00 95.50 687 CYS A CA 1
ATOM 5256 C C . CYS A 1 687 ? 10.379 -3.270 -39.632 1.00 95.50 687 CYS A C 1
ATOM 5258 O O . CYS A 1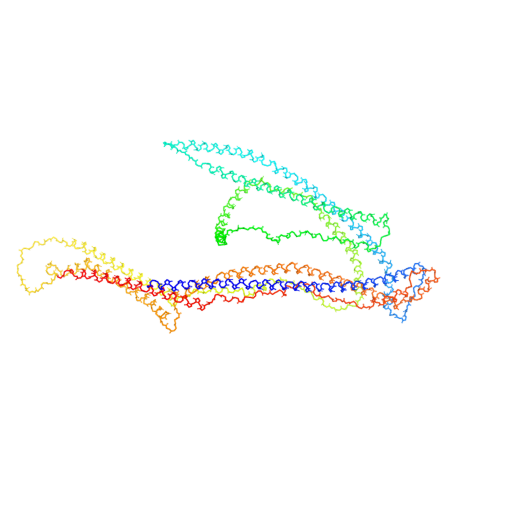 687 ? 11.054 -2.860 -40.575 1.00 95.50 687 CYS A O 1
ATOM 5260 N N . GLY A 1 688 ? 10.918 -3.987 -38.640 1.00 94.25 688 GLY A N 1
ATOM 5261 C CA . GLY A 1 688 ? 12.353 -4.263 -38.540 1.00 94.25 688 GLY A CA 1
ATOM 5262 C C . GLY A 1 688 ? 12.893 -5.023 -39.755 1.00 94.25 688 GLY A C 1
ATOM 5263 O O . GLY A 1 688 ? 13.904 -4.614 -40.318 1.00 94.25 688 GLY A O 1
ATOM 5264 N N . CYS A 1 689 ? 12.167 -6.024 -40.264 1.00 95.12 689 CYS A N 1
ATOM 5265 C CA . CYS A 1 689 ? 12.538 -6.720 -41.500 1.00 95.12 689 CYS A CA 1
ATOM 5266 C C . CYS A 1 689 ? 12.534 -5.810 -42.745 1.00 95.12 689 CYS A C 1
ATOM 5268 O O . CYS A 1 689 ? 13.354 -5.998 -43.647 1.00 95.12 689 CYS A O 1
ATOM 5270 N N . HIS A 1 690 ? 11.651 -4.806 -42.820 1.00 94.44 690 HIS A N 1
ATOM 5271 C CA . HIS A 1 690 ? 11.696 -3.800 -43.888 1.00 94.44 690 HIS A CA 1
ATOM 5272 C C . HIS A 1 690 ? 12.877 -2.824 -43.723 1.00 94.44 690 HIS A C 1
ATOM 5274 O O . HIS A 1 690 ? 13.489 -2.447 -44.728 1.00 94.44 690 HIS A O 1
ATOM 5280 N N . VAL A 1 691 ? 13.230 -2.448 -42.487 1.00 92.94 691 VAL A N 1
ATOM 5281 C CA . VAL A 1 691 ? 14.406 -1.613 -42.178 1.00 92.94 691 VAL A CA 1
ATOM 5282 C C . VAL A 1 691 ? 15.704 -2.345 -42.533 1.00 92.94 691 VAL A C 1
ATOM 5284 O O . VAL A 1 691 ? 16.541 -1.779 -43.235 1.00 92.94 691 VAL A O 1
ATOM 5287 N N . GLU A 1 692 ? 15.861 -3.609 -42.129 1.00 92.69 692 GLU A N 1
ATOM 5288 C CA . GLU A 1 692 ? 17.033 -4.424 -42.483 1.00 92.69 692 GLU A CA 1
ATOM 5289 C C . GLU A 1 692 ? 17.147 -4.631 -43.993 1.00 92.69 692 GLU A C 1
ATOM 5291 O O . GLU A 1 692 ? 18.225 -4.442 -44.556 1.00 92.69 692 GLU A O 1
ATOM 5296 N N . TRP A 1 693 ? 16.037 -4.925 -44.680 1.00 94.25 693 TRP A N 1
ATOM 5297 C CA . TRP A 1 693 ? 16.017 -5.025 -46.142 1.00 94.25 693 TRP A CA 1
ATOM 5298 C C . TRP A 1 693 ? 16.539 -3.747 -46.819 1.00 94.25 693 TRP A C 1
ATOM 5300 O O . TRP A 1 693 ? 17.352 -3.815 -47.745 1.00 94.25 693 TRP A O 1
ATOM 5310 N N . PHE A 1 694 ? 16.103 -2.575 -46.344 1.00 91.56 694 PHE A N 1
ATOM 5311 C CA . PHE A 1 694 ? 16.582 -1.290 -46.850 1.00 91.56 694 PHE A CA 1
ATOM 5312 C C . PHE A 1 694 ? 18.073 -1.076 -46.540 1.00 91.56 694 PHE A C 1
ATOM 5314 O O . PHE A 1 694 ? 18.821 -0.653 -47.422 1.00 91.56 694 PHE A O 1
ATOM 5321 N N . GLY A 1 695 ? 18.521 -1.433 -45.331 1.00 89.12 695 GLY A N 1
ATOM 5322 C CA . GLY A 1 695 ? 19.928 -1.387 -44.925 1.00 89.12 695 GLY A CA 1
ATOM 5323 C C . GLY A 1 695 ? 20.830 -2.259 -45.804 1.00 89.12 695 GLY A C 1
ATOM 5324 O O . GLY A 1 695 ? 21.816 -1.766 -46.353 1.00 89.12 695 GLY A O 1
ATOM 5325 N N . HIS A 1 696 ? 20.463 -3.523 -46.027 1.00 91.56 696 HIS A N 1
ATOM 5326 C CA . HIS A 1 696 ? 21.180 -4.423 -46.936 1.00 91.56 696 HIS A CA 1
ATOM 5327 C C . HIS A 1 696 ? 21.186 -3.901 -48.379 1.00 91.56 696 HIS A C 1
ATOM 5329 O O . HIS A 1 696 ? 22.228 -3.918 -49.037 1.00 91.56 696 HIS A O 1
ATOM 5335 N N . GLY A 1 697 ? 20.060 -3.364 -48.861 1.00 90.94 697 GLY A N 1
ATOM 5336 C CA . GLY A 1 697 ? 19.977 -2.721 -50.174 1.00 90.94 697 GLY A CA 1
ATOM 5337 C C . GLY A 1 697 ? 20.918 -1.519 -50.320 1.00 90.94 697 GLY A C 1
ATOM 5338 O O . GLY A 1 697 ? 21.579 -1.381 -51.351 1.00 90.94 697 GLY A O 1
ATOM 5339 N N . LEU A 1 698 ? 21.030 -0.681 -49.284 1.00 85.00 698 LEU A N 1
ATOM 5340 C CA . LEU A 1 698 ? 21.946 0.460 -49.252 1.00 85.00 698 LEU A CA 1
ATOM 5341 C C . LEU A 1 698 ? 23.415 0.013 -49.243 1.00 85.00 698 LEU A C 1
ATOM 5343 O O . LEU A 1 698 ? 24.213 0.553 -50.008 1.00 85.00 698 LEU A O 1
ATOM 5347 N N . VAL A 1 699 ? 23.773 -0.993 -48.438 1.00 86.00 699 VAL A N 1
ATOM 5348 C CA . VAL A 1 699 ? 25.142 -1.539 -48.407 1.00 86.00 699 VAL A CA 1
ATOM 5349 C C . VAL A 1 699 ? 25.525 -2.129 -49.766 1.00 86.00 699 VAL A C 1
ATOM 5351 O O . VAL A 1 699 ? 26.589 -1.801 -50.287 1.00 86.00 699 VAL A O 1
ATOM 5354 N N . LEU A 1 700 ? 24.651 -2.925 -50.391 1.00 88.69 700 LEU A N 1
ATOM 5355 C CA . LEU A 1 700 ? 24.893 -3.467 -51.733 1.00 88.69 700 LEU A CA 1
ATOM 5356 C C . LEU A 1 700 ? 25.019 -2.367 -52.793 1.00 88.69 700 LEU A C 1
ATOM 5358 O O . LEU A 1 700 ? 25.873 -2.471 -53.668 1.00 88.69 700 LEU A O 1
ATOM 5362 N N . TYR A 1 701 ? 24.219 -1.300 -52.708 1.00 85.94 701 TYR A N 1
ATOM 5363 C CA . TYR A 1 701 ? 24.338 -0.149 -53.606 1.00 85.94 701 TYR A CA 1
ATOM 5364 C C . TYR A 1 701 ? 25.690 0.564 -53.449 1.00 85.94 701 TYR A C 1
ATOM 5366 O O . TYR A 1 701 ? 26.356 0.837 -54.446 1.00 85.94 701 TYR A O 1
ATOM 5374 N N . VAL A 1 702 ? 26.139 0.810 -52.213 1.00 78.56 702 VAL A N 1
ATOM 5375 C CA . VAL A 1 702 ? 27.457 1.410 -51.942 1.00 78.56 702 VAL A CA 1
ATOM 5376 C C . VAL A 1 702 ? 28.586 0.509 -52.450 1.00 78.56 702 VAL A C 1
ATOM 5378 O O . VAL A 1 702 ? 29.477 0.993 -53.145 1.00 78.56 702 VAL A O 1
ATOM 5381 N N . LEU A 1 703 ? 28.530 -0.801 -52.185 1.00 83.06 703 LEU A N 1
ATOM 5382 C CA . LEU A 1 703 ? 29.514 -1.767 -52.688 1.00 83.06 703 LEU A CA 1
ATOM 5383 C C . LEU A 1 703 ? 29.533 -1.831 -54.224 1.00 83.06 703 LEU A C 1
ATOM 5385 O O . LEU A 1 703 ? 30.611 -1.891 -54.812 1.00 83.06 703 LEU A O 1
ATOM 5389 N N . LEU A 1 704 ? 28.372 -1.756 -54.884 1.00 86.12 704 LEU A N 1
ATOM 5390 C CA . LEU A 1 704 ? 28.267 -1.709 -56.345 1.00 86.12 704 LEU A CA 1
ATOM 5391 C C . LEU A 1 704 ? 28.893 -0.430 -56.918 1.00 86.12 704 LEU A C 1
ATOM 5393 O O . LEU A 1 704 ? 29.641 -0.505 -57.890 1.00 86.12 704 LEU A O 1
ATOM 5397 N N . VAL A 1 705 ? 28.623 0.735 -56.317 1.00 78.62 705 VAL A N 1
ATOM 5398 C CA . VAL A 1 705 ? 29.199 2.022 -56.743 1.00 78.62 705 VAL A CA 1
ATOM 5399 C C . VAL A 1 705 ? 30.717 2.035 -56.546 1.00 78.62 705 VAL A C 1
ATOM 5401 O O . VAL A 1 705 ? 31.440 2.442 -57.454 1.00 78.62 705 VAL A O 1
ATOM 5404 N N . LEU A 1 706 ? 31.215 1.537 -55.409 1.00 77.50 706 LEU A N 1
ATOM 5405 C CA . LEU A 1 706 ? 32.652 1.399 -55.149 1.00 77.50 706 LEU A CA 1
ATOM 5406 C C . LEU A 1 706 ? 33.316 0.411 -56.118 1.00 77.50 706 LEU A C 1
ATOM 5408 O O . LEU A 1 706 ? 34.386 0.707 -56.648 1.00 77.50 706 LEU A O 1
ATOM 5412 N N . GLY A 1 707 ? 32.673 -0.725 -56.400 1.00 80.94 707 GLY A N 1
ATOM 5413 C CA . GLY A 1 707 ? 33.142 -1.707 -57.378 1.00 80.94 707 GLY A CA 1
ATOM 5414 C C . GLY A 1 707 ? 33.196 -1.138 -58.796 1.00 80.94 707 GLY A C 1
ATOM 5415 O O . GLY A 1 707 ? 34.226 -1.232 -59.456 1.00 80.94 707 GLY A O 1
ATOM 5416 N N . ALA A 1 708 ? 32.133 -0.466 -59.244 1.00 80.25 708 ALA A N 1
ATOM 5417 C CA . ALA A 1 708 ? 32.092 0.199 -60.545 1.00 80.25 708 ALA A CA 1
ATOM 5418 C C . ALA A 1 708 ? 33.159 1.301 -60.658 1.00 80.25 708 ALA A C 1
ATOM 5420 O O . ALA A 1 708 ? 33.867 1.368 -61.662 1.00 80.25 708 ALA A O 1
ATOM 5421 N N . PHE A 1 709 ? 33.335 2.117 -59.614 1.00 75.69 709 PHE A N 1
ATOM 5422 C CA . PHE A 1 709 ? 34.400 3.119 -59.548 1.00 75.69 709 PHE A CA 1
ATOM 5423 C C . PHE A 1 709 ? 35.792 2.473 -59.638 1.00 75.69 709 PHE A C 1
ATOM 5425 O O . PHE A 1 709 ? 36.630 2.943 -60.410 1.00 75.69 709 PHE A O 1
ATOM 5432 N N . ALA A 1 710 ? 36.032 1.378 -58.912 1.00 74.56 710 ALA A N 1
ATOM 5433 C CA . ALA A 1 710 ? 37.291 0.638 -58.962 1.00 74.56 710 ALA A CA 1
ATOM 5434 C C . ALA A 1 710 ? 37.551 0.017 -60.346 1.00 74.56 710 ALA A C 1
ATOM 5436 O O . ALA A 1 710 ? 38.671 0.103 -60.841 1.00 74.56 710 ALA A O 1
ATOM 5437 N N . CYS A 1 711 ? 36.533 -0.538 -61.012 1.00 78.12 711 CYS A N 1
ATOM 5438 C CA . CYS A 1 711 ? 36.659 -1.069 -62.371 1.00 78.12 711 CYS A CA 1
ATOM 5439 C C . CYS A 1 711 ? 36.962 0.029 -63.403 1.00 78.12 711 CYS A C 1
ATOM 5441 O O . CYS A 1 711 ? 37.876 -0.134 -64.210 1.00 78.12 711 CYS A O 1
ATOM 5443 N N . VAL A 1 712 ? 36.239 1.155 -63.365 1.00 77.94 712 VAL A N 1
ATOM 5444 C CA . VAL A 1 712 ? 36.420 2.270 -64.313 1.00 77.94 712 VAL A CA 1
ATOM 5445 C C . VAL A 1 712 ? 37.798 2.920 -64.153 1.00 77.94 712 VAL A C 1
ATOM 5447 O O . VAL A 1 712 ? 38.509 3.103 -65.139 1.00 77.94 712 VAL A O 1
ATOM 5450 N N . ASN A 1 713 ? 38.212 3.230 -62.921 1.00 74.00 713 ASN A N 1
ATOM 5451 C CA . ASN A 1 713 ? 39.500 3.889 -62.676 1.00 74.00 713 ASN A CA 1
ATOM 5452 C C . ASN A 1 713 ? 40.682 2.908 -62.757 1.00 74.00 713 ASN A C 1
ATOM 5454 O O . ASN A 1 713 ? 41.746 3.274 -63.248 1.00 74.00 713 ASN A O 1
ATOM 5458 N N . GLY A 1 714 ? 40.496 1.652 -62.339 1.00 68.94 714 GLY A N 1
ATOM 5459 C CA . GLY A 1 714 ? 41.497 0.595 -62.488 1.00 68.94 714 GLY A CA 1
ATOM 5460 C C . GLY A 1 714 ? 41.797 0.290 -63.956 1.00 68.94 714 GLY A C 1
ATOM 5461 O O . GLY A 1 714 ? 42.964 0.207 -64.330 1.00 68.94 714 GLY A O 1
ATOM 5462 N N . GLY A 1 715 ? 40.768 0.224 -64.810 1.00 69.81 715 GLY A N 1
ATOM 5463 C CA . GLY A 1 715 ? 40.942 0.087 -66.259 1.00 69.81 715 GLY A CA 1
ATOM 5464 C C . GLY A 1 715 ? 41.789 1.211 -66.866 1.00 69.81 715 GLY A C 1
ATOM 5465 O O . GLY A 1 715 ? 42.644 0.941 -67.703 1.00 69.81 715 GLY A O 1
ATOM 5466 N N . GLY A 1 716 ? 41.638 2.448 -66.380 1.00 61.59 716 GLY A N 1
ATOM 5467 C CA . GLY A 1 716 ? 42.480 3.578 -66.785 1.00 61.59 716 GLY A CA 1
ATOM 5468 C C . GLY A 1 716 ? 43.958 3.443 -66.391 1.00 61.59 716 GLY A C 1
ATOM 5469 O O . GLY A 1 716 ? 44.815 3.943 -67.108 1.00 61.59 716 GLY A O 1
ATOM 5470 N N . ILE A 1 717 ? 44.275 2.740 -65.298 1.00 62.09 717 ILE A N 1
ATOM 5471 C CA . ILE A 1 717 ? 45.663 2.489 -64.864 1.00 62.09 717 ILE A CA 1
ATOM 5472 C C . ILE A 1 717 ? 46.303 1.353 -65.676 1.00 62.09 717 ILE A C 1
ATOM 5474 O O . ILE A 1 717 ? 47.486 1.428 -65.989 1.00 62.09 717 ILE A O 1
ATOM 5478 N N . PHE A 1 718 ? 45.534 0.323 -66.044 1.00 58.34 718 PHE A N 1
ATOM 5479 C CA . PHE A 1 718 ? 46.022 -0.808 -66.848 1.00 58.34 718 PHE A CA 1
ATOM 5480 C C . PHE A 1 718 ? 45.979 -0.576 -68.370 1.00 58.34 718 PHE A C 1
ATOM 5482 O O . PHE A 1 718 ? 46.495 -1.404 -69.113 1.00 58.34 718 PHE A O 1
ATOM 5489 N N . SER A 1 719 ? 45.365 0.517 -68.837 1.00 56.22 719 SER A N 1
ATOM 5490 C CA . SER A 1 719 ? 45.253 0.872 -70.263 1.00 56.22 719 SER A CA 1
ATOM 5491 C C . SER A 1 719 ? 46.201 2.002 -70.698 1.00 56.22 719 SER A C 1
ATOM 5493 O O . SER A 1 719 ? 46.083 2.493 -71.822 1.00 56.22 719 SER A O 1
ATOM 5495 N N . ILE A 1 720 ? 47.115 2.435 -69.827 1.00 53.31 720 ILE A N 1
ATOM 5496 C CA . ILE A 1 720 ? 48.249 3.291 -70.193 1.00 53.31 720 ILE A CA 1
ATOM 5497 C C . ILE A 1 720 ? 49.431 2.358 -70.489 1.00 53.31 720 ILE A C 1
ATOM 5499 O O . ILE A 1 720 ? 49.708 1.464 -69.693 1.00 53.31 720 ILE A O 1
ATOM 5503 N N . ASP A 1 721 ? 50.096 2.583 -71.624 1.00 49.41 721 ASP A N 1
ATOM 5504 C CA . ASP A 1 721 ? 51.146 1.746 -72.235 1.00 49.41 721 ASP A CA 1
ATOM 5505 C C . ASP A 1 721 ? 50.655 0.436 -72.894 1.00 49.41 721 ASP A C 1
ATOM 5507 O O . ASP A 1 721 ? 51.126 -0.667 -72.603 1.00 49.41 721 ASP A O 1
ATOM 5511 N N . GLY A 1 722 ? 49.738 0.603 -73.856 1.00 42.47 722 GLY A N 1
ATOM 5512 C CA . GLY A 1 722 ? 49.570 -0.274 -75.024 1.00 42.47 722 GLY A CA 1
ATOM 5513 C C . GLY A 1 722 ? 49.867 0.495 -76.309 1.00 42.47 722 GLY A C 1
ATOM 5514 O O . GLY A 1 722 ? 49.279 1.590 -76.453 1.00 42.47 722 GLY A O 1
#

Secondary structure (DSSP, 8-state):
-HHHHHHHHHHHHHHHHHHHHHHHHHHHHHHHHHHHHHHHHHHHHHHHHHHHHHHHHHHHHHHHHHHHHHHHHHHHHHHHHHHHHHTT----B-TTTS-TTHHHHHHHHHHHHHHHHHHHHHHHHHHHHHHHHHHHHHHHHHHHHHHHHHHHHHHHHHHHHHHHHHHHHHHHHHHHHHHHHHHHHHHHT----SS------HHHHHHHHHHHHHHHHHHHHHHHHHHHHHHHHHHHHHHHHHHHHHHHHHHHHH-SSTT---GGGGG----------------------PPPHHHHHHHHHHHHHHHHHHHHHHHHHHHHHHHHHHHHHHHHHTT---TTTT-------HHHHHHHHHHHHHHHHHHHHHHHHHHHHHHHTSPPPP-----------GGGTTSS------PPPPPPPSS-HHHHHHHHHHHHHHHHHHHHHHHHHHHHHHHHHHHHHHT-PPP------------SPPPHHHHTT--HHHHHHHHHTSHHHHHHHHHHHHHHHHHHIIIIIIHHHHHHHIIIIISSS----HHHHHHHHHHHHHHHHHHHHHHHHHHHHHHHHHHHHHHHHHHHHHHHHHHHHHHHHHHHHHHHHHHHHHHHHHHHB-HHHHHHHHHHTT---SS-HHHHHHHGGGGGSPPP------S--STTSPP-------S-HHHHHHHHHHHHHHHHHHHHHHHHHHHHHHHHHHHHHHHHHHTS--

Foldseek 3Di:
DVVVLCVLVVVLVVQLVVLLVVLQVQLVVLLVVQVVQLVVLLVVLLVVLVVLLVVLVVQLVVLLVLLVLLLVLLLLLLVLVVLLVVLVFDFDWDPPQDDPVLLVVLVCSNVCCVVVVVVVVVVVVVVVVVVVVVVVLVVVVVVLLLVLVVVLLVVLLVVLVCVVVVVVVVCVVVVVVVVVVVVVVVVVPPPDPDDDDDDPCVVVVVVVVVVVVVVVVVSVVVSVVSVVVNVVVVVVCVVVVVVVVVVVVVVCVVDPDPPDDDDVVVPPDPDPDPPDDDPDPPDDDDDDDDPDPVVVVVVVVVVVVVVVVVCVVCVVVCVVVVVVVVVVCVVVVPPPDDSCNVVPRDDPPVVVVCVVVVVVVVVVCVVVVVVVVVVVVVVVVDDDDDDDDDDPPPDPDPPVVVPPPPPPPPQPDQDAAPCHVCLVVVLVVVLVVLVVVLVVVLVVLVVLLVVLVVVVVVPPPDDDPDDDDDDDDDDDDDDPCVVVVHDPVVVVVCVSNDVLVVVVSVVVSVVVSVVSCCVSPVVVLVVQLCQQQVDPPNPFHSQLSNLLSVSQCSSQVSSVVSNVVSLVVSVVVLVVSCVVAFPVQVVSVVVSLVSLVVSQVSLVVSLSNLVSCLRITPQVVSQVSCVVSVNPSPDRSNVSSVVSPSSPDHRDNDRDRSGRDSVSRDRSDDPSPGRDSVSSSVSSRSSSSSVSVVVSVVVVVVVVVVVVVCVVVVCVSVPPPD

Organism: NCBI:txid127549